Protein AF-0000000078527000 (afdb_homodimer)

Solvent-accessible surface area (backbone atoms only — not comparable to full-atom values): 30379 Å² total; per-residue (Å²): 134,81,80,74,86,71,70,64,67,61,64,61,59,62,69,42,50,61,54,44,58,67,35,41,62,54,44,49,48,38,43,59,72,49,45,45,58,50,50,50,36,59,59,38,18,29,18,55,23,52,80,77,59,82,65,40,83,53,56,62,49,42,55,53,52,44,77,68,28,68,66,48,53,42,11,50,51,41,48,51,54,50,33,53,43,26,50,41,58,19,36,49,48,9,46,52,51,16,53,50,55,68,66,51,48,93,62,33,70,58,50,54,51,59,59,48,45,59,60,15,47,20,57,53,56,44,24,50,52,49,52,46,39,43,24,52,90,79,5,58,56,42,53,59,48,25,73,80,37,72,82,62,79,58,46,34,47,68,29,85,79,38,16,44,54,48,59,45,65,69,50,46,80,66,30,47,67,30,17,52,46,32,31,53,44,58,64,64,52,59,63,65,60,56,50,52,40,45,73,73,62,49,48,71,65,51,41,40,65,70,44,50,49,62,71,25,32,52,37,48,35,50,28,31,46,53,40,31,25,47,58,55,20,49,38,53,47,38,59,63,61,38,61,18,18,46,85,50,58,41,24,38,60,40,53,52,23,53,52,26,44,74,68,37,30,34,7,48,18,23,30,46,49,48,51,38,41,52,52,36,49,52,46,48,51,51,42,40,62,74,42,44,53,86,51,72,90,116,135,80,80,71,86,69,69,65,67,62,63,62,58,62,70,43,49,60,56,44,59,66,36,40,61,53,44,50,48,39,42,58,73,49,45,44,59,51,50,49,36,58,62,37,18,28,17,55,23,52,79,76,59,81,67,39,81,54,56,62,48,42,56,54,52,44,77,67,30,67,65,47,52,40,12,49,51,43,48,51,53,50,34,53,42,26,52,42,59,19,35,48,48,9,46,51,50,16,53,49,54,68,66,50,45,94,61,33,70,56,51,54,50,60,59,48,44,59,60,14,47,20,58,55,56,43,23,49,51,48,52,46,39,43,23,53,90,79,4,58,55,42,53,58,48,25,73,80,38,71,83,62,80,58,46,34,47,68,29,85,79,38,18,44,55,47,58,45,64,69,50,43,80,67,30,48,68,31,17,53,46,31,31,52,44,58,64,65,52,58,64,64,60,55,50,53,41,46,74,73,63,49,47,71,64,51,42,40,63,71,45,52,49,62,70,26,31,51,36,48,36,51,28,31,47,53,40,30,23,48,57,56,20,48,38,53,48,37,58,64,60,36,61,18,17,46,86,51,58,42,23,39,61,41,52,53,22,53,51,26,44,75,68,36,32,35,6,48,17,24,30,45,50,48,50,40,43,52,51,36,50,52,47,49,51,52,41,40,62,74,41,45,54,86,50,71,89,115

Sequence (596 aa):
MKAGKSNSTVLERRNYKWCYLFLLPSLLIFLLFYLSPILTVIATSFTKWDGFNKPVFIGLKNYIDLFHSKTFLISLKNLLAWSVIAATLHVGFGVLMAFVLYAKPKGWKFTRVIFMVPNVISAAAWAMIYKFIFNDDMGILNNLIRRFSPDFHVQWFFQSPYAFWAVTCTWIFYAVIVTLVVLNDLMAVPEEVVEAARVDGASPWQLTRHIMLPLCRNAIGTGVICSITSRIAMYEQIRLTTAGGPGDDTMNIPLILVNSISDMKYGYANANGMVMFVLGLIILAAVNITFRMNDSIYMKAGKSNSTVLERRNYKWCYLFLLPSLLIFLLFYLSPILTVIATSFTKWDGFNKPVFIGLKNYIDLFHSKTFLISLKNLLAWSVIAATLHVGFGVLMAFVLYAKPKGWKFTRVIFMVPNVISAAAWAMIYKFIFNDDMGILNNLIRRFSPDFHVQWFFQSPYAFWAVTCTWIFYAVIVTLVVLNDLMAVPEEVVEAARVDGASPWQLTRHIMLPLCRNAIGTGVICSITSRIAMYEQIRLTTAGGPGDDTMNIPLILVNSISDMKYGYANANGMVMFVLGLIILAAVNITFRMNDSIY

Nearest PDB structures (foldseek):
  8hps-assembly1_A  TM=9.116E-01  e=6.099E-12  Mycolicibacterium smegmatis MC2 155
  7cad-assembly1_A  TM=8.978E-01  e=3.621E-11  Mycolicibacterium smegmatis MC2 155
  8ja7-assembly1_A  TM=9.030E-01  e=7.061E-11  Mycobacterium tuberculosis H37Rv
  3puy-assembly1_F  TM=8.552E-01  e=3.012E-08  Escherichia coli K-12
  2r6g-assembly1_F  TM=8.227E-01  e=1.710E-07  Escherichia coli K-12

Foldseek 3Di:
DPDDPDPVVVVVPVVCVVVVVVCVVVVVCCCVVPVVVLVVLVVLLQFFFLPPDDTHGNGCVLVVVLVPDPLNVLQVVLLVVQLVLLLDQLLVLLLVLLVVLLVVPVCSVVVLVVLQVVVVPDLLNLLVVLQQLQPFPRHPVNVVVCVVVVPDGDNQCADPPNNSVSLSVSPSNNQNQLNVLLNVQQVVDDPVVVVVCVVVVDDPVRCVPPPSCLSSLLSSLVSSLVRSLCSLQDDSNCCNGNLCDDVNSPPHLNSVLVVCSVVSRNSSSSNSVVVSVVVSVVSNVVSCVVSVNVDDSD/DDDPPDPVVVVVPVVCVVVVVVCVVVVVCCCVVPVVVLVVLVVLLQFFFLPPDDTHGNGCVLVVVLVPDPLNVLQVVLLVVQLVLLLDQLLVLLLVLLVVLLVVPVCSVVVLVVLQVVVVPDLLNLLVVLQQLQPFPRHPVNVVVCVVVVPDGDNQCADPPNNSVSLCVSPSNNQNQLNVLLNVQQVVDDPVVVVVCVVVVQDPVRCVPPPSCLSSLLSSLVSSLVRSLCSLQDDSNCCNGNLCDDVNSPPHLNSVLVVCSVVSRNSSSSNSVVVSVVVSVVSNVVSCVVSVNVDDSD

Structure (mmCIF, N/CA/C/O backbone):
data_AF-0000000078527000-model_v1
#
loop_
_entity.id
_entity.type
_entity.pdbx_description
1 polymer 'ABC transporter permease'
#
loop_
_atom_site.group_PDB
_atom_site.id
_atom_site.type_symbol
_atom_site.label_atom_id
_atom_site.label_alt_id
_atom_site.label_comp_id
_atom_site.label_asym_id
_atom_site.label_entity_id
_atom_site.label_seq_id
_atom_site.pdbx_PDB_ins_code
_atom_site.Cartn_x
_atom_site.Cartn_y
_atom_site.Cartn_z
_atom_site.occupancy
_atom_site.B_iso_or_equiv
_atom_site.auth_seq_id
_atom_site.auth_comp_id
_atom_site.auth_asym_id
_atom_site.auth_atom_id
_atom_site.pdbx_PDB_model_num
ATOM 1 N N . MET A 1 1 ? 22.766 54.406 3.869 1 31.42 1 MET A N 1
ATOM 2 C CA . MET A 1 1 ? 23.578 53.406 4.555 1 31.42 1 MET A CA 1
ATOM 3 C C . MET A 1 1 ? 23.062 52 4.285 1 31.42 1 MET A C 1
ATOM 5 O O . MET A 1 1 ? 21.906 51.719 4.578 1 31.42 1 MET A O 1
ATOM 9 N N . LYS A 1 2 ? 23.656 51.281 3.338 1 34.44 2 LYS A N 1
ATOM 10 C CA . LYS A 1 2 ? 23.297 50.094 2.584 1 34.44 2 LYS A CA 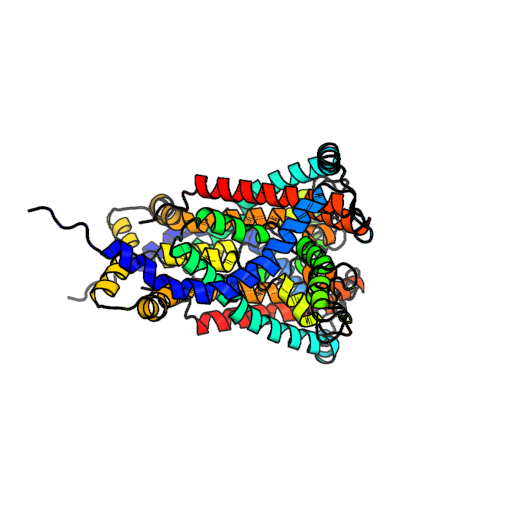1
ATOM 11 C C . LYS A 1 2 ? 23.266 48.844 3.484 1 34.44 2 LYS A C 1
ATOM 13 O O . LYS A 1 2 ? 24.266 48.531 4.141 1 34.44 2 LYS A O 1
ATOM 18 N N . ALA A 1 3 ? 22.141 48.469 4.012 1 40.31 3 ALA A N 1
ATOM 19 C CA . ALA A 1 3 ? 21.875 47.375 4.965 1 40.31 3 ALA A CA 1
ATOM 20 C C . ALA A 1 3 ? 22.562 46.094 4.523 1 40.31 3 ALA A C 1
ATOM 22 O O . ALA A 1 3 ? 22.406 45.656 3.373 1 40.31 3 ALA A O 1
ATOM 23 N N . GLY A 1 4 ? 23.75 45.75 5.074 1 35.34 4 GLY A N 1
ATOM 24 C CA . GLY A 1 4 ? 24.672 44.656 4.785 1 35.34 4 GLY A CA 1
ATOM 25 C C . GLY A 1 4 ? 23.984 43.344 4.555 1 35.34 4 GLY A C 1
ATOM 26 O O . GLY A 1 4 ? 22.984 43.031 5.199 1 35.34 4 GLY A O 1
ATOM 27 N N . LYS A 1 5 ? 24.141 42.75 3.398 1 41.56 5 LYS A N 1
ATOM 28 C CA . LYS A 1 5 ? 23.797 41.469 2.807 1 41.56 5 LYS A CA 1
ATOM 29 C C . LYS A 1 5 ? 24.141 40.312 3.752 1 41.56 5 LYS A C 1
ATOM 31 O O . LYS A 1 5 ? 25.312 40.094 4.039 1 41.56 5 LYS A O 1
ATOM 36 N N . SER A 1 6 ? 23.328 40.062 4.906 1 37.22 6 SER A N 1
ATOM 37 C CA . SER A 1 6 ? 23.453 39.25 6.113 1 37.22 6 SER A CA 1
ATOM 38 C C . SER A 1 6 ? 23.953 37.844 5.785 1 37.22 6 SER A C 1
ATOM 40 O O . SER A 1 6 ? 23.578 37.25 4.766 1 37.22 6 SER A O 1
ATOM 42 N N . ASN A 1 7 ? 25.203 37.406 6.293 1 37.84 7 ASN A N 1
ATOM 43 C CA . ASN A 1 7 ? 25.984 36.188 6.543 1 37.84 7 ASN A CA 1
ATOM 44 C C . ASN A 1 7 ? 25.094 35 6.871 1 37.84 7 ASN A C 1
ATOM 46 O O . ASN A 1 7 ? 25.594 33.938 7.27 1 37.84 7 ASN A O 1
ATOM 50 N N . SER A 1 8 ? 23.812 35.281 7.008 1 39.97 8 SER A N 1
ATOM 51 C CA . SER A 1 8 ? 22.828 34.281 7.473 1 39.97 8 SER A CA 1
ATOM 52 C C . SER A 1 8 ? 22.688 33.156 6.477 1 39.97 8 SER A C 1
ATOM 54 O O . SER A 1 8 ? 22.312 32.031 6.855 1 39.97 8 SER A O 1
ATOM 56 N N . THR A 1 9 ? 22.953 33.406 5.168 1 41.19 9 THR A N 1
ATOM 57 C CA . THR A 1 9 ? 22.734 32.375 4.148 1 41.19 9 THR A CA 1
ATOM 58 C C . THR A 1 9 ? 23.844 31.328 4.184 1 41.19 9 THR A C 1
ATOM 60 O O . THR A 1 9 ? 23.625 30.172 3.83 1 41.19 9 THR A O 1
ATOM 63 N N . VAL A 1 10 ? 25.188 31.75 4.402 1 39.41 10 VAL A N 1
ATOM 64 C CA . VAL A 1 10 ? 26.375 30.922 4.363 1 39.41 10 VAL A CA 1
ATOM 65 C C . VAL A 1 10 ? 26.391 29.969 5.566 1 39.41 10 VAL A C 1
ATOM 67 O O . VAL A 1 10 ? 26.812 28.828 5.457 1 39.41 10 VAL A O 1
ATOM 70 N N . LEU A 1 11 ? 26.203 30.531 6.785 1 39.53 11 LEU A N 1
ATOM 71 C CA . LEU A 1 11 ? 26.188 29.75 8.016 1 39.53 11 LEU A CA 1
ATOM 72 C C . LEU A 1 11 ? 25.094 28.688 7.969 1 39.53 11 LEU A C 1
ATOM 74 O O . LEU A 1 11 ? 25.125 27.734 8.734 1 39.53 11 LEU A O 1
ATOM 78 N N . GLU A 1 12 ? 24.078 28.875 7.18 1 42.91 12 GLU A N 1
ATOM 79 C CA . GLU A 1 12 ? 22.984 27.922 7.008 1 42.91 12 GLU A CA 1
ATOM 80 C C . GLU A 1 12 ? 23.438 26.688 6.242 1 42.91 12 GLU A C 1
ATOM 82 O O . GLU A 1 12 ? 22.938 25.594 6.469 1 42.91 12 GLU A O 1
ATOM 87 N N . ARG A 1 13 ? 24.422 26.812 5.414 1 42.41 13 ARG A N 1
ATOM 88 C CA . ARG A 1 13 ? 24.953 25.75 4.559 1 42.41 13 ARG A CA 1
ATOM 89 C C . ARG A 1 13 ? 25.922 24.859 5.332 1 42.41 13 ARG A C 1
ATOM 91 O O . ARG A 1 13 ? 26.109 23.688 4.988 1 42.41 13 ARG A O 1
ATOM 98 N N . ARG A 1 14 ? 26.844 25.375 6.078 1 42.12 14 ARG A N 1
ATOM 99 C CA . ARG A 1 14 ? 27.953 24.688 6.734 1 42.12 14 ARG A CA 1
ATOM 100 C C . ARG A 1 14 ? 27.438 23.609 7.672 1 42.12 14 ARG A C 1
ATOM 102 O O . ARG A 1 14 ? 28.078 22.562 7.828 1 42.12 14 ARG A O 1
ATOM 109 N N . ASN A 1 15 ? 26.531 23.922 8.438 1 44.47 15 ASN A N 1
ATOM 110 C CA . ASN A 1 15 ? 26.109 23.062 9.547 1 44.47 15 ASN A CA 1
ATOM 111 C C . ASN A 1 15 ? 25.344 21.844 9.055 1 44.47 15 ASN A C 1
ATOM 113 O O . ASN A 1 15 ? 24.906 21.016 9.859 1 44.47 15 ASN A O 1
ATOM 117 N N . TYR A 1 16 ? 25.094 21.797 7.848 1 46.75 16 TYR A N 1
ATOM 118 C CA . TYR A 1 16 ? 24.375 20.625 7.355 1 46.75 16 TYR A CA 1
ATOM 119 C C . TYR A 1 16 ? 25.344 19.531 6.957 1 46.75 16 TYR A C 1
ATOM 121 O O . TYR A 1 16 ? 24.953 18.531 6.336 1 46.75 16 TYR A O 1
ATOM 129 N N . LYS A 1 17 ? 26.641 19.781 7.086 1 49.06 17 LYS A N 1
ATOM 130 C CA . LYS A 1 17 ? 27.562 18.703 6.781 1 49.06 17 LYS A CA 1
ATOM 131 C C . LYS A 1 17 ? 27.203 17.438 7.562 1 49.06 17 LYS A C 1
ATOM 133 O O . LYS A 1 17 ? 27.359 16.328 7.055 1 49.06 17 LYS A O 1
ATOM 138 N N . TRP A 1 18 ? 26.969 17.672 8.805 1 45.66 18 TRP A N 1
ATOM 139 C CA . TRP A 1 18 ? 26.578 16.516 9.602 1 45.66 18 TRP A CA 1
ATOM 140 C C . TRP A 1 18 ? 25.344 15.844 9.016 1 45.66 18 TRP A C 1
ATOM 142 O O . TRP A 1 18 ? 25.203 14.617 9.094 1 45.66 18 TRP A O 1
ATOM 152 N N . CYS A 1 19 ? 24.484 16.688 8.508 1 49.88 19 CYS A N 1
ATOM 153 C CA . CYS A 1 19 ? 23.344 16.078 7.84 1 49.88 19 CYS A CA 1
ATOM 154 C C . CYS A 1 19 ? 23.781 15.188 6.688 1 49.88 19 CYS A C 1
ATOM 156 O O . CYS A 1 19 ? 23.203 14.125 6.461 1 49.88 19 CYS A O 1
ATOM 158 N N . TYR A 1 20 ? 24.953 15.625 6.145 1 51.72 20 TYR A N 1
ATOM 159 C CA . TYR A 1 20 ? 25.469 14.828 5.035 1 51.72 20 TYR A CA 1
ATOM 160 C C . TYR A 1 20 ? 26.047 13.508 5.535 1 51.72 20 TYR A C 1
ATOM 162 O O . TYR A 1 20 ? 25.922 12.484 4.867 1 51.72 20 TYR A O 1
ATOM 170 N N . LEU A 1 21 ? 26.766 13.602 6.625 1 51.91 21 LEU A N 1
ATOM 171 C CA . LEU A 1 21 ? 27.328 12.352 7.133 1 51.91 21 LEU A CA 1
ATOM 172 C C . LEU A 1 21 ? 26.234 11.367 7.512 1 51.91 21 LEU A C 1
ATOM 174 O O . LEU A 1 21 ? 26.359 10.164 7.281 1 51.91 21 LEU A O 1
ATOM 178 N N . PHE A 1 22 ? 25.266 11.875 8.195 1 51.97 22 PHE A N 1
ATOM 179 C CA . PHE A 1 22 ? 24.141 11 8.523 1 51.97 22 PHE A CA 1
ATOM 180 C C . PHE A 1 22 ? 23.406 10.562 7.266 1 51.97 22 PHE A C 1
ATOM 182 O O . PHE A 1 22 ? 22.812 9.477 7.234 1 51.97 22 PHE A O 1
ATOM 189 N N . LEU A 1 23 ? 23.641 11.359 6.324 1 57.16 23 LEU A N 1
ATOM 190 C CA . LEU A 1 23 ? 22.953 11.078 5.07 1 57.16 23 LEU A CA 1
ATOM 191 C C . LEU A 1 23 ? 23.734 10.078 4.227 1 57.16 23 LEU A C 1
ATOM 193 O O . LEU A 1 23 ? 23.156 9.414 3.359 1 57.16 23 LEU A O 1
ATOM 197 N N . LEU A 1 24 ? 25.031 10 4.527 1 58.75 24 LEU A N 1
ATOM 198 C CA . LEU A 1 24 ? 25.844 9.172 3.652 1 58.75 24 LEU A CA 1
ATOM 199 C C . LEU A 1 24 ? 25.406 7.711 3.711 1 58.75 24 LEU A C 1
ATOM 201 O O . LEU A 1 24 ? 25.219 7.074 2.672 1 58.75 24 LEU A O 1
ATOM 205 N N . PRO A 1 25 ? 25.344 7.168 4.902 1 57.09 25 PRO A N 1
ATOM 206 C CA . PRO A 1 25 ? 24.891 5.777 4.902 1 57.09 25 PRO A CA 1
ATOM 207 C C . PRO A 1 25 ? 23.531 5.602 4.238 1 57.09 25 PRO A C 1
ATOM 209 O O . PRO A 1 25 ? 23.312 4.621 3.52 1 57.09 25 PRO A O 1
ATOM 212 N N . SER A 1 26 ? 22.781 6.59 4.562 1 58.91 26 SER A N 1
ATOM 213 C CA . SER A 1 26 ? 21.453 6.516 3.967 1 58.91 26 SER A CA 1
ATOM 214 C C . SER A 1 26 ? 21.516 6.668 2.451 1 58.91 26 SER A C 1
ATOM 216 O O . SER A 1 26 ? 20.781 5.988 1.722 1 58.91 26 SER A O 1
ATOM 218 N N . LEU A 1 27 ? 22.469 7.469 2.062 1 63.09 27 LEU A N 1
ATOM 219 C CA . LEU A 1 27 ? 22.625 7.68 0.626 1 63.09 27 LEU A CA 1
ATOM 220 C C . LEU A 1 27 ? 23.203 6.434 -0.047 1 63.09 27 LEU A C 1
ATOM 222 O O . LEU A 1 27 ? 22.797 6.086 -1.158 1 63.09 27 LEU A O 1
ATOM 226 N N . LEU A 1 28 ? 24.125 5.828 0.61 1 63.25 28 LEU A N 1
ATOM 227 C CA . LEU A 1 28 ? 24.703 4.617 0.048 1 63.25 28 LEU A CA 1
ATOM 228 C C . LEU A 1 28 ? 23.656 3.51 -0.057 1 63.25 28 LEU A C 1
ATOM 230 O O . LEU A 1 28 ? 23.594 2.801 -1.065 1 63.25 28 LEU A O 1
ATOM 234 N N . ILE A 1 29 ? 22.969 3.441 0.968 1 62.41 29 ILE A N 1
ATOM 235 C CA . ILE A 1 29 ? 21.922 2.426 0.983 1 62.41 29 ILE A CA 1
ATOM 236 C C . ILE A 1 29 ? 20.891 2.73 -0.104 1 62.41 29 ILE A C 1
ATOM 238 O O . ILE A 1 29 ? 20.469 1.833 -0.839 1 62.41 29 ILE A O 1
ATOM 242 N N . PHE A 1 30 ? 20.703 3.992 -0.161 1 62.31 30 PHE A N 1
ATOM 243 C CA . PHE A 1 30 ? 19.781 4.434 -1.205 1 62.31 30 PHE A CA 1
ATOM 244 C C . PHE A 1 30 ? 20.344 4.117 -2.588 1 62.31 30 PHE A C 1
ATOM 246 O O . PHE A 1 30 ? 19.625 3.607 -3.451 1 62.31 30 PHE A O 1
ATOM 253 N N . LEU A 1 31 ? 21.562 4.375 -2.764 1 66.38 31 LEU A N 1
ATOM 254 C CA . LEU A 1 31 ? 22.188 4.172 -4.066 1 66.38 31 LEU A CA 1
ATOM 255 C C . LEU A 1 31 ? 22.234 2.688 -4.418 1 66.38 31 LEU A C 1
ATOM 257 O O . LEU A 1 31 ? 21.906 2.297 -5.539 1 66.38 31 LEU A O 1
ATOM 261 N N . LEU A 1 32 ? 22.625 1.919 -3.445 1 65.69 32 LEU A N 1
ATOM 262 C CA . LEU A 1 32 ? 22.859 0.504 -3.721 1 65.69 32 LEU A CA 1
ATOM 263 C C . LEU A 1 32 ? 21.531 -0.245 -3.84 1 65.69 32 LEU A C 1
ATOM 265 O O . LEU A 1 32 ? 21.375 -1.087 -4.727 1 65.69 32 LEU A O 1
ATOM 269 N N . PHE A 1 33 ? 20.656 0.124 -2.914 1 65.19 33 PHE A N 1
ATOM 270 C CA . PHE A 1 33 ? 19.5 -0.752 -2.84 1 65.19 33 PHE A CA 1
ATOM 271 C C . PHE A 1 33 ? 18.297 -0.115 -3.525 1 65.19 33 PHE A C 1
ATOM 273 O O . PHE A 1 33 ? 17.297 -0.786 -3.783 1 65.19 33 PHE A O 1
ATOM 280 N N . TYR A 1 34 ? 18.484 1.088 -3.854 1 67.19 34 TYR A N 1
ATOM 281 C CA . TYR A 1 34 ? 17.406 1.785 -4.543 1 67.19 34 TYR A CA 1
ATOM 282 C C . TYR A 1 34 ? 17.781 2.102 -5.984 1 67.19 34 TYR A C 1
ATOM 284 O O . TYR A 1 34 ? 17.109 1.673 -6.922 1 67.19 34 TYR A O 1
ATOM 292 N N . LEU A 1 35 ? 19 2.709 -6.199 1 70.19 35 LEU A N 1
ATOM 293 C CA . LEU A 1 35 ? 19.391 3.23 -7.508 1 70.19 35 LEU A CA 1
ATOM 294 C C . LEU A 1 35 ? 19.906 2.113 -8.406 1 70.19 35 LEU A C 1
ATOM 296 O O . LEU A 1 35 ? 19.594 2.09 -9.609 1 70.19 35 LEU A O 1
ATOM 300 N N . SER A 1 36 ? 20.594 1.208 -7.871 1 73.38 36 SER A N 1
ATOM 301 C CA . SER A 1 36 ? 21.188 0.15 -8.68 1 73.38 36 SER A CA 1
ATOM 302 C C . SER A 1 36 ? 20.109 -0.691 -9.359 1 73.38 36 SER A C 1
ATOM 304 O O . SER A 1 36 ? 20.172 -0.914 -10.57 1 73.38 36 SER A O 1
ATOM 306 N N . PRO A 1 37 ? 19.109 -1.124 -8.609 1 73.06 37 PRO A N 1
ATOM 307 C CA . PRO A 1 37 ? 18.062 -1.894 -9.289 1 73.06 37 PRO A CA 1
ATOM 308 C C . PRO A 1 37 ? 17.359 -1.091 -10.375 1 73.06 37 PRO A C 1
ATOM 310 O O . PRO A 1 37 ? 17 -1.641 -11.422 1 73.06 37 PRO A O 1
ATOM 313 N N . ILE A 1 38 ? 17.203 0.118 -10.133 1 75.5 38 ILE A N 1
ATOM 314 C CA . ILE A 1 38 ? 16.531 0.969 -11.109 1 75.5 38 ILE A CA 1
ATOM 315 C C . ILE A 1 38 ? 17.359 1.071 -12.375 1 75.5 38 ILE A C 1
ATOM 317 O O . ILE A 1 38 ? 16.844 0.948 -13.484 1 75.5 38 ILE A O 1
ATOM 321 N N . LEU A 1 39 ? 18.656 1.225 -12.234 1 79 39 LEU A N 1
ATOM 322 C CA . LEU A 1 39 ? 19.547 1.335 -13.383 1 79 39 LEU A CA 1
ATOM 323 C C . LEU A 1 39 ? 19.578 0.03 -14.172 1 79 39 LEU A C 1
ATOM 325 O O . LEU A 1 39 ? 19.672 0.044 -15.398 1 79 39 LEU A O 1
ATOM 329 N N . THR A 1 40 ? 19.547 -1.004 -13.492 1 76.88 40 THR A N 1
ATOM 330 C CA . THR A 1 40 ? 19.531 -2.305 -14.156 1 76.88 40 THR A CA 1
ATOM 331 C C . THR A 1 40 ? 18.266 -2.477 -14.977 1 76.88 40 THR A C 1
ATOM 333 O O . THR A 1 40 ? 18.297 -2.986 -16.094 1 76.88 40 THR A O 1
ATOM 336 N N . VAL A 1 41 ? 17.125 -2.078 -14.391 1 80.75 41 VAL A N 1
ATOM 337 C CA . VAL A 1 41 ? 15.852 -2.162 -15.086 1 80.75 41 VAL A CA 1
ATOM 338 C C . VAL A 1 41 ? 15.891 -1.287 -16.344 1 80.75 41 VAL A C 1
ATOM 340 O O . VAL A 1 41 ? 15.43 -1.698 -17.406 1 80.75 41 VAL A O 1
ATOM 343 N N . ILE A 1 42 ? 16.5 -0.162 -16.219 1 85.38 42 ILE A N 1
ATOM 344 C CA . ILE A 1 42 ? 16.594 0.753 -17.344 1 85.38 42 ILE A CA 1
ATOM 345 C C . ILE A 1 42 ? 17.469 0.141 -18.438 1 85.38 42 ILE A C 1
ATOM 347 O O . ILE A 1 42 ? 17.078 0.076 -19.594 1 85.38 42 ILE A O 1
ATOM 351 N N . ALA A 1 43 ? 18.594 -0.357 -18.078 1 87.19 43 ALA A N 1
ATOM 352 C CA . ALA A 1 43 ? 19.562 -0.885 -19.047 1 87.19 43 ALA A CA 1
ATOM 353 C C . ALA A 1 43 ? 19.031 -2.139 -19.719 1 87.19 43 ALA A C 1
ATOM 355 O O . ALA A 1 43 ? 19.156 -2.295 -20.938 1 87.19 43 ALA A O 1
ATOM 356 N N . THR A 1 44 ? 18.375 -2.965 -19 1 89.12 44 THR A N 1
ATOM 357 C CA . THR A 1 44 ? 17.969 -4.254 -19.547 1 89.12 44 THR A CA 1
ATOM 358 C C . THR A 1 44 ? 16.625 -4.137 -20.266 1 89.12 44 THR A C 1
ATOM 360 O O . THR A 1 44 ? 16.234 -5.039 -21.016 1 89.12 44 THR A O 1
ATOM 363 N N . SER A 1 45 ? 15.945 -3.025 -20.062 1 93.19 45 SER A N 1
ATOM 364 C CA . SER A 1 45 ? 14.703 -2.811 -20.797 1 93.19 45 SER A CA 1
ATOM 365 C C . SER A 1 45 ? 14.969 -2.662 -22.297 1 93.19 45 SER A C 1
ATOM 367 O O . SER A 1 45 ? 14.055 -2.811 -23.109 1 93.19 45 SER A O 1
ATOM 369 N N . PHE A 1 46 ? 16.25 -2.443 -22.672 1 96.38 46 PHE A N 1
ATOM 370 C CA . PHE A 1 46 ? 16.625 -2.293 -24.062 1 96.38 46 PHE A CA 1
ATOM 371 C C . PHE A 1 46 ? 17.266 -3.572 -24.594 1 96.38 46 PHE A C 1
ATOM 373 O O . PHE A 1 46 ? 17.891 -3.568 -25.656 1 96.38 46 PHE A O 1
ATOM 380 N N . THR A 1 47 ? 17.141 -4.637 -23.875 1 95.19 47 THR A N 1
ATOM 381 C CA . THR A 1 47 ? 17.812 -5.875 -24.25 1 95.19 47 THR A CA 1
ATOM 382 C C . THR A 1 47 ? 16.828 -7.035 -24.328 1 95.19 47 THR A C 1
ATOM 384 O O . THR A 1 47 ? 15.711 -6.938 -23.797 1 95.19 47 THR A O 1
ATOM 387 N N . LYS A 1 48 ? 17.234 -7.977 -25.141 1 95.5 48 LYS A N 1
ATOM 388 C CA . LYS A 1 48 ? 16.656 -9.312 -25.016 1 95.5 48 LYS A CA 1
ATOM 389 C C . LYS A 1 48 ? 17.375 -10.117 -23.922 1 95.5 48 LYS A C 1
ATOM 391 O O . LYS A 1 48 ? 18.562 -10.414 -24.047 1 95.5 48 LYS A O 1
ATOM 396 N N . TRP A 1 49 ? 16.641 -10.344 -22.859 1 90.44 49 TRP A N 1
ATOM 397 C CA . TRP A 1 49 ? 17.25 -10.992 -21.703 1 90.44 49 TRP A CA 1
ATOM 398 C C . TRP A 1 49 ? 16.297 -11.992 -21.062 1 90.44 49 TRP A C 1
ATOM 400 O O . TRP A 1 49 ? 15.117 -11.695 -20.875 1 90.44 49 TRP A O 1
ATOM 410 N N . ASP A 1 50 ? 16.812 -13.148 -20.828 1 86.88 50 ASP A N 1
ATOM 411 C CA . ASP A 1 50 ? 15.992 -14.203 -20.25 1 86.88 50 ASP A CA 1
ATOM 412 C C . ASP A 1 50 ? 16.266 -14.352 -18.75 1 86.88 50 ASP A C 1
ATOM 414 O O . ASP A 1 50 ? 15.641 -15.18 -18.078 1 86.88 50 ASP A O 1
ATOM 418 N N . GLY A 1 51 ? 17.125 -13.531 -18.141 1 76.06 51 GLY A N 1
ATOM 419 C CA . GLY A 1 51 ? 17.422 -13.594 -16.719 1 76.06 51 GLY A CA 1
ATOM 420 C C . GLY A 1 51 ? 18.609 -14.461 -16.391 1 76.06 51 GLY A C 1
ATOM 421 O O . GLY A 1 51 ? 19.156 -14.391 -15.289 1 76.06 51 GLY A O 1
ATOM 422 N N . PHE A 1 52 ? 19.078 -15.242 -17.344 1 75.81 52 PHE A N 1
ATOM 423 C CA . PHE A 1 52 ? 20.141 -16.203 -17.094 1 75.81 52 PHE A CA 1
ATOM 424 C C . PHE A 1 52 ? 21.359 -15.898 -17.969 1 75.81 52 PHE A C 1
ATOM 426 O O . PHE A 1 52 ? 22.484 -15.867 -17.484 1 75.81 52 PHE A O 1
ATOM 433 N N . ASN A 1 53 ? 21.078 -15.688 -19.156 1 81 53 ASN A N 1
ATOM 434 C CA . ASN A 1 53 ? 22.141 -15.43 -20.125 1 81 53 ASN A CA 1
ATOM 435 C C . ASN A 1 53 ? 22.453 -13.938 -20.234 1 81 53 ASN A C 1
ATOM 437 O O . ASN A 1 53 ? 21.766 -13.109 -19.641 1 81 53 ASN A O 1
ATOM 441 N N . LYS A 1 54 ? 23.562 -13.641 -20.859 1 84.88 54 LYS A N 1
ATOM 442 C CA . LYS A 1 54 ? 23.938 -12.25 -21.078 1 84.88 54 LYS A CA 1
ATOM 443 C C . LYS A 1 54 ? 22.891 -11.523 -21.922 1 84.88 54 LYS A C 1
ATOM 445 O O . LYS A 1 54 ? 22.422 -12.047 -22.922 1 84.88 54 LYS A O 1
ATOM 450 N N . PRO A 1 55 ? 22.547 -10.383 -21.469 1 90.81 55 PRO A N 1
ATOM 451 C CA . PRO A 1 55 ? 21.562 -9.602 -22.234 1 90.81 55 PRO A CA 1
ATOM 452 C C . PRO A 1 55 ? 22.109 -9.148 -23.594 1 90.81 55 PRO A C 1
ATOM 454 O O . PRO A 1 55 ? 23.297 -8.828 -23.703 1 90.81 55 PRO A O 1
ATOM 457 N N . VAL A 1 56 ? 21.234 -9.188 -24.641 1 95.75 56 VAL A N 1
ATOM 458 C CA . VAL A 1 56 ? 21.578 -8.727 -25.984 1 95.75 56 VAL A CA 1
ATOM 459 C C . VAL A 1 56 ? 20.844 -7.422 -26.281 1 95.75 56 VAL A C 1
ATOM 461 O O . VAL A 1 56 ? 19.625 -7.355 -26.172 1 95.75 56 VAL A O 1
ATOM 464 N N . PHE A 1 57 ? 21.609 -6.449 -26.688 1 96.31 57 PHE A N 1
ATOM 465 C CA . PHE A 1 57 ? 21.016 -5.148 -26.969 1 96.31 57 PHE A CA 1
ATOM 466 C C . PHE A 1 57 ? 20.141 -5.219 -28.219 1 96.31 57 PHE A C 1
ATOM 468 O O . PHE A 1 57 ? 20.609 -5.648 -29.281 1 96.31 57 PHE A O 1
ATOM 475 N N . ILE A 1 58 ? 18.859 -4.82 -28.094 1 97.44 58 ILE A N 1
ATOM 476 C CA . ILE A 1 58 ? 17.938 -4.871 -29.219 1 97.44 58 ILE A CA 1
ATOM 477 C C . ILE A 1 58 ? 17.312 -3.5 -29.422 1 97.44 58 ILE A C 1
ATOM 479 O O . ILE A 1 58 ? 16.25 -3.387 -30.062 1 97.44 58 ILE A O 1
ATOM 483 N N . GLY A 1 59 ? 17.859 -2.51 -28.781 1 96.06 59 GLY A N 1
ATOM 484 C CA . GLY A 1 59 ? 17.344 -1.159 -28.953 1 96.06 59 GLY A CA 1
ATOM 485 C C . GLY A 1 59 ? 15.969 -0.971 -28.359 1 96.06 59 GLY A C 1
ATOM 486 O O . GLY A 1 59 ? 15.734 -1.317 -27.203 1 96.06 59 GLY A O 1
ATOM 487 N N . LEU A 1 60 ? 15.039 -0.448 -29.297 1 96.94 60 LEU A N 1
ATOM 488 C CA . LEU A 1 60 ? 13.727 -0.077 -28.797 1 96.94 60 LEU A CA 1
ATOM 489 C C . LEU A 1 60 ? 12.695 -1.155 -29.109 1 96.94 60 LEU A C 1
ATOM 491 O O . LEU A 1 60 ? 11.492 -0.923 -29 1 96.94 60 LEU A O 1
ATOM 495 N N . LYS A 1 61 ? 13.086 -2.311 -29.375 1 97.44 61 LYS A N 1
ATOM 496 C CA . LYS A 1 61 ? 12.188 -3.369 -29.828 1 97.44 61 LYS A CA 1
ATOM 497 C C . LYS A 1 61 ? 11.172 -3.732 -28.75 1 97.44 61 LYS A C 1
ATOM 499 O O . LYS A 1 61 ? 9.992 -3.938 -29.031 1 97.44 61 LYS A O 1
ATOM 504 N N . ASN A 1 62 ? 11.656 -3.861 -27.484 1 97.44 62 ASN A N 1
ATOM 505 C CA . ASN A 1 62 ? 10.742 -4.164 -26.406 1 97.44 62 ASN A CA 1
ATOM 506 C C . ASN A 1 62 ? 9.617 -3.133 -26.312 1 97.44 62 ASN A C 1
ATOM 508 O O . ASN A 1 62 ? 8.461 -3.484 -26.078 1 97.44 62 ASN A O 1
ATOM 512 N N . TYR A 1 63 ? 9.992 -1.921 -26.531 1 97 63 TYR A N 1
ATOM 513 C CA . TYR A 1 63 ? 9.016 -0.84 -26.438 1 97 63 TYR A CA 1
ATOM 514 C C . TYR A 1 63 ? 8.07 -0.854 -27.625 1 97 63 TYR A C 1
ATOM 516 O O . TYR A 1 63 ? 6.867 -0.634 -27.484 1 97 63 TYR A O 1
ATOM 524 N N . ILE A 1 64 ? 8.602 -1.088 -28.766 1 97.38 64 ILE A N 1
ATOM 525 C CA . ILE A 1 64 ? 7.77 -1.193 -29.953 1 97.38 64 ILE A CA 1
ATOM 526 C C . ILE A 1 64 ? 6.785 -2.35 -29.797 1 97.38 64 ILE A C 1
ATOM 528 O O . ILE A 1 64 ? 5.598 -2.205 -30.094 1 97.38 64 ILE A O 1
ATOM 532 N N . ASP A 1 65 ? 7.23 -3.445 -29.297 1 97.06 65 ASP A N 1
ATOM 533 C CA . ASP A 1 65 ? 6.379 -4.613 -29.078 1 97.06 65 ASP A CA 1
ATOM 534 C C . ASP A 1 65 ? 5.293 -4.32 -28.047 1 97.06 65 ASP A C 1
ATOM 536 O O . ASP A 1 65 ? 4.152 -4.762 -28.203 1 97.06 65 ASP A O 1
ATOM 540 N N . LEU A 1 66 ? 5.664 -3.633 -27.047 1 96.5 66 LEU A N 1
ATOM 541 C CA . LEU A 1 66 ? 4.707 -3.27 -26 1 96.5 66 LEU A CA 1
ATOM 542 C C . LEU A 1 66 ? 3.564 -2.443 -26.594 1 96.5 66 LEU A C 1
ATOM 544 O O . LEU A 1 66 ? 2.393 -2.764 -26.375 1 96.5 66 LEU A O 1
ATOM 548 N N . PHE A 1 67 ? 3.889 -1.392 -27.375 1 96.88 67 PHE A N 1
ATOM 549 C CA . PHE A 1 67 ? 2.881 -0.442 -27.828 1 96.88 67 PHE A CA 1
ATOM 550 C C . PHE A 1 67 ? 2.137 -0.986 -29.047 1 96.88 67 PHE A C 1
ATOM 552 O O . PHE A 1 67 ? 1.1 -0.448 -29.438 1 96.88 67 PHE A O 1
ATOM 559 N N . HIS A 1 68 ? 2.564 -2.098 -29.578 1 96.75 68 HIS A N 1
ATOM 560 C CA . HIS A 1 68 ? 1.839 -2.781 -30.641 1 96.75 68 HIS A CA 1
ATOM 561 C C . HIS A 1 68 ? 0.961 -3.896 -30.078 1 96.75 68 HIS A C 1
ATOM 563 O O . HIS A 1 68 ? 0.157 -4.48 -30.812 1 96.75 68 HIS A O 1
ATOM 569 N N . SER A 1 69 ? 1.088 -4.16 -28.812 1 97.19 69 SER A N 1
ATOM 570 C CA . SER A 1 69 ? 0.285 -5.188 -28.172 1 97.19 69 SER A CA 1
ATOM 571 C C . SER A 1 69 ? -1.087 -4.652 -27.766 1 97.19 69 SER A C 1
ATOM 573 O O . SER A 1 69 ? -1.187 -3.686 -27.016 1 97.19 69 SER A O 1
ATOM 575 N N . LYS A 1 70 ? -2.104 -5.309 -28.297 1 97.38 70 LYS A N 1
ATOM 576 C CA . LYS A 1 70 ? -3.467 -4.934 -27.938 1 97.38 70 LYS A CA 1
ATOM 577 C C . LYS A 1 70 ? -3.695 -5.074 -26.438 1 97.38 70 LYS A C 1
ATOM 579 O O . LYS A 1 70 ? -4.367 -4.246 -25.828 1 97.38 70 LYS A O 1
ATOM 584 N N . THR A 1 71 ? -3.111 -6.086 -25.891 1 97.56 71 THR A N 1
ATOM 585 C CA . THR A 1 71 ? -3.229 -6.344 -24.469 1 97.56 71 THR A CA 1
ATOM 586 C C . THR A 1 71 ? -2.629 -5.195 -23.656 1 97.56 71 THR A C 1
ATOM 588 O O . THR A 1 71 ? -3.211 -4.758 -22.656 1 97.56 71 THR A O 1
ATOM 591 N N . PHE A 1 72 ? -1.507 -4.699 -24.125 1 97.81 72 PHE A N 1
ATOM 592 C CA . PHE A 1 72 ? -0.845 -3.604 -23.422 1 97.81 72 PHE A CA 1
ATOM 593 C C . PHE A 1 72 ? -1.662 -2.322 -23.531 1 97.81 72 PHE A C 1
ATOM 595 O O . PHE A 1 72 ? -1.838 -1.606 -22.547 1 97.81 72 PHE A O 1
ATOM 602 N N . LEU A 1 73 ? -2.199 -2.072 -24.672 1 97.69 73 LEU A N 1
ATOM 603 C CA . LEU A 1 73 ? -2.979 -0.857 -24.859 1 97.69 73 LEU A CA 1
ATOM 604 C C . LEU A 1 73 ? -4.25 -0.881 -24.031 1 97.69 73 LEU A C 1
ATOM 606 O O . LEU A 1 73 ? -4.668 0.149 -23.5 1 97.69 73 LEU A O 1
ATOM 610 N N . ILE A 1 74 ? -4.84 -2.047 -23.938 1 97.56 74 ILE A N 1
ATOM 611 C CA . ILE A 1 74 ? -6.023 -2.186 -23.109 1 97.56 74 ILE A CA 1
ATOM 612 C C . ILE A 1 74 ? -5.645 -1.976 -21.641 1 97.56 74 ILE A C 1
ATOM 614 O O . ILE A 1 74 ? -6.395 -1.358 -20.875 1 97.56 74 ILE A O 1
ATOM 618 N N . SER A 1 75 ? -4.469 -2.477 -21.203 1 97.81 75 SER A N 1
ATOM 619 C CA . SER A 1 75 ? -4 -2.281 -19.828 1 97.81 75 SER A CA 1
ATOM 620 C C . SER A 1 75 ? -3.787 -0.804 -19.516 1 97.81 75 SER A C 1
ATOM 622 O O . SER A 1 75 ? -4.039 -0.355 -18.406 1 97.81 75 SER A O 1
ATOM 624 N N . LEU A 1 76 ? -3.355 -0.029 -20.562 1 97.12 76 LEU A N 1
ATOM 625 C CA . LEU A 1 76 ? -3.178 1.408 -20.391 1 97.12 76 LEU A CA 1
ATOM 626 C C . LEU A 1 76 ? -4.523 2.107 -20.234 1 97.12 76 LEU A C 1
ATOM 628 O O . LEU A 1 76 ? -4.66 3.029 -19.422 1 97.12 76 LEU A O 1
ATOM 632 N N . LYS A 1 77 ? -5.438 1.71 -21.016 1 97.56 77 LYS A N 1
ATOM 633 C CA . LYS A 1 77 ? -6.781 2.268 -20.922 1 97.56 77 LYS A CA 1
ATOM 634 C C . LYS A 1 77 ? -7.395 1.982 -19.547 1 97.56 77 LYS A C 1
ATOM 636 O O . LYS A 1 77 ? -8 2.865 -18.938 1 97.56 77 LYS A O 1
ATOM 641 N N . ASN A 1 78 ? -7.281 0.735 -19.125 1 98 78 ASN A N 1
ATOM 642 C CA . ASN A 1 78 ? -7.77 0.37 -17.797 1 98 78 ASN A CA 1
ATOM 643 C C . ASN A 1 78 ? -7.098 1.198 -16.703 1 98 78 ASN A C 1
ATOM 645 O O . ASN A 1 78 ? -7.762 1.66 -15.773 1 98 78 ASN A O 1
ATOM 649 N N . LEU A 1 79 ? -5.785 1.381 -16.828 1 96.81 79 LEU A N 1
ATOM 650 C CA . LEU A 1 79 ? -5.031 2.148 -15.836 1 96.81 79 LEU A CA 1
ATOM 651 C C . LEU A 1 79 ? -5.512 3.596 -15.797 1 96.81 79 LEU A C 1
ATOM 653 O O . LEU A 1 79 ? -5.641 4.18 -14.719 1 96.81 79 LEU A O 1
ATOM 657 N N . LEU A 1 80 ? -5.762 4.148 -16.953 1 96.81 80 LEU A N 1
ATOM 658 C CA . LEU A 1 80 ? -6.262 5.52 -17 1 96.81 80 LEU A CA 1
ATOM 659 C C . LEU A 1 80 ? -7.613 5.629 -16.312 1 96.81 80 LEU A C 1
ATOM 661 O O . LEU A 1 80 ? -7.844 6.555 -15.531 1 96.81 80 LEU A O 1
ATOM 665 N N . ALA A 1 81 ? -8.469 4.723 -16.625 1 97.75 81 ALA A N 1
ATOM 666 C CA . ALA A 1 81 ? -9.789 4.719 -16 1 97.75 81 ALA A CA 1
ATOM 667 C C . ALA A 1 81 ? -9.688 4.566 -14.484 1 97.75 81 ALA A C 1
ATOM 669 O O . ALA A 1 81 ? -10.32 5.312 -13.734 1 97.75 81 ALA A O 1
ATOM 670 N N . TRP A 1 82 ? -8.891 3.625 -14.016 1 97.69 82 TRP A N 1
ATOM 671 C CA . TRP A 1 82 ? -8.711 3.402 -12.578 1 97.69 82 TRP A CA 1
ATOM 672 C C . TRP A 1 82 ? -8.047 4.602 -11.922 1 97.69 82 TRP A C 1
ATOM 674 O O . TRP A 1 82 ? -8.328 4.918 -10.766 1 97.69 82 TRP A O 1
ATOM 684 N N . SER A 1 83 ? -7.121 5.23 -12.672 1 96.38 83 SER A N 1
ATOM 685 C CA . SER A 1 83 ? -6.465 6.418 -12.133 1 96.38 83 SER A CA 1
ATOM 686 C C . SER A 1 83 ? -7.465 7.543 -11.891 1 96.38 83 SER A C 1
ATOM 688 O O . SER A 1 83 ? -7.398 8.227 -10.867 1 96.38 83 SER A O 1
ATOM 690 N N . VAL A 1 84 ? -8.367 7.75 -12.812 1 97 84 VAL A N 1
ATOM 691 C CA . VAL A 1 84 ? -9.383 8.781 -12.656 1 97 84 VAL A CA 1
ATOM 692 C C . VAL A 1 84 ? -10.297 8.438 -11.477 1 97 84 VAL A C 1
ATOM 694 O O . VAL A 1 84 ? -10.617 9.305 -10.664 1 97 84 VAL A O 1
ATOM 697 N N . ILE A 1 85 ? -10.688 7.219 -11.383 1 97.5 85 ILE A N 1
ATOM 698 C CA . ILE A 1 85 ? -11.547 6.773 -10.289 1 97.5 85 ILE A CA 1
ATOM 699 C C . ILE A 1 85 ? -10.82 6.926 -8.961 1 97.5 85 ILE A C 1
ATOM 701 O O . ILE A 1 85 ? -11.406 7.367 -7.969 1 97.5 85 ILE A O 1
ATOM 705 N N . ALA A 1 86 ? -9.531 6.562 -8.938 1 97.06 86 ALA A N 1
ATOM 706 C CA . ALA A 1 86 ? -8.719 6.68 -7.73 1 97.06 86 ALA A CA 1
ATOM 707 C C . ALA A 1 86 ? -8.586 8.133 -7.293 1 97.06 86 ALA A C 1
ATOM 709 O O . ALA A 1 86 ? -8.742 8.453 -6.113 1 97.06 86 ALA A O 1
ATOM 710 N N . ALA A 1 87 ? -8.383 9.031 -8.266 1 96.06 87 ALA A N 1
ATOM 711 C CA . ALA A 1 87 ? -8.133 10.438 -7.973 1 96.06 87 ALA A CA 1
ATOM 712 C C . ALA A 1 87 ? -9.414 11.148 -7.547 1 96.06 87 ALA A C 1
ATOM 714 O O . ALA A 1 87 ? -9.367 12.164 -6.852 1 96.06 87 ALA A O 1
ATOM 715 N N . THR A 1 88 ? -10.555 10.617 -7.91 1 95.94 88 THR A N 1
ATOM 716 C CA . THR A 1 88 ? -11.805 11.328 -7.656 1 95.94 88 THR A CA 1
ATOM 717 C C . THR A 1 88 ? -12.625 10.602 -6.598 1 95.94 88 THR A C 1
ATOM 719 O O . THR A 1 88 ? -12.562 10.938 -5.414 1 95.94 88 THR A O 1
ATOM 722 N N . LEU A 1 89 ? -13.086 9.414 -6.93 1 94.31 89 LEU A N 1
ATOM 723 C CA . LEU A 1 89 ? -14.031 8.719 -6.059 1 94.31 89 LEU A CA 1
ATOM 724 C C . LEU A 1 89 ? -13.32 8.164 -4.824 1 94.31 89 LEU A C 1
ATOM 726 O O . LEU A 1 89 ? -13.812 8.312 -3.703 1 94.31 89 LEU A O 1
ATOM 730 N N . HIS A 1 90 ? -12.188 7.504 -5.012 1 94.38 90 HIS A N 1
ATOM 731 C CA . HIS A 1 90 ? -11.453 6.926 -3.891 1 94.38 90 HIS A CA 1
ATOM 732 C C . HIS A 1 90 ? -10.93 8.016 -2.959 1 94.38 90 HIS A C 1
ATOM 734 O O . HIS A 1 90 ? -11.156 7.961 -1.747 1 94.38 90 HIS A O 1
ATOM 740 N N . VAL A 1 91 ? -10.258 9 -3.57 1 95.69 91 VAL A N 1
ATOM 741 C CA . VAL A 1 91 ? -9.727 10.102 -2.773 1 95.69 91 VAL A CA 1
ATOM 742 C C . VAL A 1 91 ? -10.875 10.914 -2.18 1 95.69 91 VAL A C 1
ATOM 744 O O . VAL A 1 91 ? -10.82 11.312 -1.016 1 95.69 91 VAL A O 1
ATOM 747 N N . GLY A 1 92 ? -11.891 11.172 -2.996 1 94 92 GLY A N 1
ATOM 748 C CA . GLY A 1 92 ? -13.062 11.859 -2.486 1 94 92 GLY A CA 1
ATOM 749 C C . GLY A 1 92 ? -13.688 11.172 -1.282 1 94 92 GLY A C 1
ATOM 750 O O . GLY A 1 92 ? -14.062 11.836 -0.313 1 94 92 GLY A O 1
ATOM 751 N N . PHE A 1 93 ? -13.734 9.898 -1.317 1 90.19 93 PHE A N 1
ATOM 752 C CA . PHE A 1 93 ? -14.273 9.133 -0.201 1 90.19 93 PHE A CA 1
ATOM 753 C C . PHE A 1 93 ? -13.391 9.273 1.031 1 90.19 93 PHE A C 1
ATOM 755 O O . PHE A 1 93 ? -13.891 9.445 2.145 1 90.19 93 PHE A O 1
ATOM 762 N N . GLY A 1 94 ? -12.086 9.156 0.827 1 91.38 94 GLY A N 1
ATOM 763 C CA . GLY A 1 94 ? -11.164 9.344 1.936 1 91.38 94 GLY A CA 1
ATOM 764 C C . GLY A 1 94 ? -11.273 10.711 2.576 1 91.38 94 GLY A C 1
ATOM 765 O O . GLY A 1 94 ? -11.234 10.836 3.801 1 91.38 94 GLY A O 1
ATOM 766 N N . VAL A 1 95 ? -11.414 11.734 1.718 1 93.19 95 VAL A N 1
ATOM 767 C CA . VAL A 1 95 ? -11.555 13.102 2.207 1 93.19 95 VAL A CA 1
ATOM 768 C C . VAL A 1 95 ? -12.859 13.242 2.992 1 93.19 95 VAL A C 1
ATOM 770 O O . VAL A 1 95 ? -12.883 13.844 4.066 1 93.19 95 VAL A O 1
ATOM 773 N N . LEU A 1 96 ? -13.891 12.695 2.445 1 88.88 96 LEU A N 1
ATOM 774 C CA . LEU A 1 96 ? -15.18 12.727 3.131 1 88.88 96 LEU A CA 1
ATOM 775 C C . LEU A 1 96 ? -15.078 12.078 4.508 1 88.88 96 LEU A C 1
ATOM 777 O O . LEU A 1 96 ? -15.586 12.617 5.492 1 88.88 96 LEU A O 1
ATOM 781 N N . MET A 1 97 ? -14.445 10.969 4.574 1 86.38 97 MET A N 1
ATOM 782 C CA . MET A 1 97 ? -14.297 10.266 5.848 1 86.38 97 MET A CA 1
ATOM 783 C C . MET A 1 97 ? -13.453 11.078 6.82 1 86.38 97 MET A C 1
ATOM 785 O O . MET A 1 97 ? -13.695 11.055 8.031 1 86.38 97 MET A O 1
ATOM 789 N N . ALA A 1 98 ? -12.438 11.742 6.301 1 89.69 98 ALA A N 1
ATOM 790 C CA . ALA A 1 98 ? -11.617 12.609 7.152 1 89.69 98 ALA A CA 1
ATOM 791 C C . ALA A 1 98 ? -12.461 13.703 7.793 1 89.69 98 ALA A C 1
ATOM 793 O O . ALA A 1 98 ? -12.328 13.977 8.992 1 89.69 98 ALA A O 1
ATOM 794 N N . PHE A 1 99 ? -13.297 14.297 7.055 1 87.56 99 PHE A N 1
ATOM 795 C CA . PHE A 1 99 ? -14.141 15.375 7.574 1 87.56 99 PHE A CA 1
ATOM 796 C C . PHE A 1 99 ? -15.133 14.828 8.594 1 87.56 99 PHE A C 1
ATOM 798 O O . PHE A 1 99 ? -15.445 15.5 9.578 1 87.56 99 PHE A O 1
ATOM 805 N N . VAL A 1 100 ? -15.625 13.648 8.344 1 84.31 100 VAL A N 1
ATOM 806 C CA . VAL A 1 100 ? -16.547 13.023 9.289 1 84.31 100 VAL A CA 1
ATOM 807 C C . VAL A 1 100 ? -15.836 12.766 10.609 1 84.31 100 VAL A C 1
ATOM 809 O O . VAL A 1 100 ? -16.375 13.062 11.68 1 84.31 100 VAL A O 1
ATOM 812 N N . LEU A 1 101 ? -14.711 12.273 10.531 1 83.31 101 LEU A N 1
ATOM 813 C CA . LEU A 1 101 ? -13.961 11.977 11.75 1 83.31 101 LEU A CA 1
ATOM 814 C C . LEU A 1 101 ? -13.547 13.258 12.453 1 83.31 101 LEU A C 1
ATOM 816 O O . LEU A 1 101 ? -13.477 13.297 13.688 1 83.31 101 LEU A O 1
ATOM 820 N N . TYR A 1 102 ? -13.273 14.266 11.633 1 84.69 102 TYR A N 1
ATOM 821 C CA . TYR A 1 102 ? -12.898 15.562 12.188 1 84.69 102 TYR A CA 1
ATOM 822 C C . TYR A 1 102 ? -14.055 16.156 12.984 1 84.69 102 TYR A C 1
ATOM 824 O O . TYR A 1 102 ? -13.836 16.812 14.016 1 84.69 102 TYR A O 1
ATOM 832 N N . ALA A 1 103 ? -15.219 15.961 12.547 1 82.12 103 ALA A N 1
ATOM 833 C CA . ALA A 1 103 ? -16.406 16.5 13.211 1 82.12 103 ALA A CA 1
ATOM 834 C C . ALA A 1 103 ? -16.688 15.75 14.516 1 82.12 103 ALA A C 1
ATOM 836 O O . ALA A 1 103 ? -17.453 16.219 15.352 1 82.12 103 ALA A O 1
ATOM 837 N N . LYS A 1 104 ? -16.047 14.617 14.711 1 80.19 104 LYS A N 1
ATOM 838 C CA . LYS A 1 104 ? -16.156 13.82 15.93 1 80.19 104 LYS A CA 1
ATOM 839 C C . LYS A 1 104 ? -17.609 13.531 16.266 1 80.19 104 LYS A C 1
ATOM 841 O O . LYS A 1 104 ? -18.062 13.781 17.391 1 80.19 104 LYS A O 1
ATOM 846 N N . PRO A 1 105 ? -18.281 12.977 15.352 1 75.62 105 PRO A N 1
ATOM 847 C CA . PRO A 1 105 ? -19.656 12.609 15.688 1 75.62 105 PRO A CA 1
ATOM 848 C C . PRO A 1 105 ? -19.734 11.609 16.828 1 75.62 105 PRO A C 1
ATOM 850 O O . PRO A 1 105 ? -18.703 11.109 17.297 1 75.62 105 PRO A O 1
ATOM 853 N N . LYS A 1 106 ? -20.969 11.422 17.391 1 77.56 106 LYS A N 1
ATOM 854 C CA . LYS A 1 106 ? -21.125 10.414 18.438 1 77.56 106 LYS A CA 1
ATOM 855 C C . LYS A 1 106 ? -20.594 9.062 18 1 77.56 106 LYS A C 1
ATOM 857 O O . LYS A 1 106 ? -20.938 8.586 16.906 1 77.56 106 LYS A O 1
ATOM 862 N N . GLY A 1 107 ? -19.688 8.453 18.688 1 75.44 107 GLY A N 1
ATOM 863 C CA . GLY A 1 107 ? -19.125 7.152 18.359 1 75.44 107 GLY A CA 1
ATOM 864 C C . GLY A 1 107 ? -17.953 7.238 17.406 1 75.44 107 GLY A C 1
ATOM 865 O O . GLY A 1 107 ? -17.609 6.254 16.75 1 75.44 107 GLY A O 1
ATOM 866 N N . TRP A 1 108 ? -17.359 8.406 17.234 1 75.56 108 TRP A N 1
ATOM 867 C CA . TRP A 1 108 ? -16.312 8.633 16.234 1 75.56 108 TRP A CA 1
ATOM 868 C C . TRP A 1 108 ? -15.094 7.77 16.516 1 75.56 108 TRP A C 1
ATOM 870 O O . TRP A 1 108 ? -14.406 7.336 15.594 1 75.56 108 TRP A O 1
ATOM 880 N N . LYS A 1 109 ? -14.93 7.449 17.734 1 70.44 109 LYS A N 1
ATOM 881 C CA . LYS A 1 109 ? -13.797 6.586 18.062 1 70.44 109 LYS A CA 1
ATOM 882 C C . LYS A 1 109 ? -13.977 5.195 17.453 1 70.44 109 LYS A C 1
ATOM 884 O O . LYS A 1 109 ? -13.023 4.617 16.922 1 70.44 109 LYS A O 1
ATOM 889 N N . PHE A 1 110 ? -15.172 4.785 17.547 1 70.25 110 PHE A N 1
ATOM 890 C CA . PHE A 1 110 ? -15.484 3.477 16.984 1 70.25 110 PHE A CA 1
ATOM 891 C C . PHE A 1 110 ? -15.422 3.51 15.461 1 70.25 110 PHE A C 1
ATOM 893 O O . PHE A 1 110 ? -14.898 2.586 14.836 1 70.25 110 PHE A O 1
ATOM 900 N N . THR A 1 111 ? -15.898 4.562 14.93 1 70 111 THR A N 1
ATOM 901 C CA . THR A 1 111 ? -15.883 4.719 13.477 1 70 111 THR A CA 1
ATOM 902 C C . THR A 1 111 ? -14.453 4.789 12.953 1 70 111 THR A C 1
ATOM 904 O O . THR A 1 111 ? -14.141 4.203 11.914 1 70 111 THR A O 1
ATOM 907 N N . ARG A 1 112 ? -13.688 5.453 13.672 1 71.62 112 ARG A N 1
ATOM 908 C CA . ARG A 1 112 ? -12.289 5.59 13.281 1 71.62 112 ARG A CA 1
ATOM 909 C C . ARG A 1 112 ? -11.586 4.238 13.273 1 71.62 112 ARG A C 1
ATOM 911 O O . ARG A 1 112 ? -10.852 3.916 12.336 1 71.62 112 ARG A O 1
ATOM 918 N N . VAL A 1 113 ? -11.961 3.463 14.156 1 66.12 113 VAL A N 1
ATOM 919 C CA . VAL A 1 113 ? -11.32 2.158 14.281 1 66.12 113 VAL A CA 1
ATOM 920 C C . VAL A 1 113 ? -11.797 1.232 13.172 1 66.12 113 VAL A C 1
ATOM 922 O O . VAL A 1 113 ? -11 0.541 12.539 1 66.12 113 VAL A O 1
ATOM 925 N N . ILE A 1 114 ? -13.039 1.248 12.938 1 67.44 114 ILE A N 1
ATOM 926 C CA . ILE A 1 114 ? -13.633 0.368 11.938 1 67.44 114 ILE A CA 1
ATOM 927 C C . ILE A 1 114 ? -13.109 0.736 10.547 1 67.44 114 ILE A C 1
ATOM 929 O O . ILE A 1 114 ? -12.859 -0.142 9.719 1 67.44 114 ILE A O 1
ATOM 933 N N . PHE A 1 115 ? -12.969 1.993 10.352 1 71.5 115 PHE A N 1
ATOM 934 C CA . PHE A 1 115 ? -12.523 2.467 9.047 1 71.5 115 PHE A CA 1
ATOM 935 C C . PHE A 1 115 ? -11.078 2.055 8.781 1 71.5 115 PHE A C 1
ATOM 937 O O . PHE A 1 115 ? -10.688 1.827 7.637 1 71.5 115 PHE A O 1
ATOM 944 N N . MET A 1 116 ? -10.359 1.936 9.82 1 67.38 116 MET A N 1
ATOM 945 C CA . MET A 1 116 ? -8.945 1.625 9.664 1 67.38 116 MET A CA 1
ATOM 946 C C . MET A 1 116 ? -8.727 0.122 9.516 1 67.38 116 MET A C 1
ATOM 948 O O . MET A 1 116 ? -7.672 -0.317 9.055 1 67.38 116 MET A O 1
ATOM 952 N N . VAL A 1 117 ? -9.805 -0.696 9.648 1 63.84 117 VAL A N 1
ATOM 953 C CA . VAL A 1 117 ? -9.742 -2.152 9.688 1 63.84 117 VAL A CA 1
ATOM 954 C C . VAL A 1 117 ? -9.359 -2.699 8.32 1 63.84 117 VAL A C 1
ATOM 956 O O . VAL A 1 117 ? -8.523 -3.602 8.211 1 63.84 117 VAL A O 1
ATOM 959 N N . PRO A 1 118 ? -9.852 -2.207 7.285 1 64.38 118 PRO A N 1
ATOM 960 C CA . PRO A 1 118 ? -9.555 -2.797 5.977 1 64.38 118 PRO A CA 1
ATOM 961 C C . PRO A 1 118 ? -8.07 -2.719 5.621 1 64.38 118 PRO A C 1
ATOM 963 O O . PRO A 1 118 ? -7.559 -3.57 4.891 1 64.38 118 PRO A O 1
ATOM 966 N N . ASN A 1 119 ? -7.43 -1.778 6.191 1 65.06 119 ASN A N 1
ATOM 967 C CA . ASN A 1 119 ? -6.023 -1.614 5.836 1 65.06 119 ASN A CA 1
ATOM 968 C C . ASN A 1 119 ? -5.148 -2.668 6.508 1 65.06 119 ASN A C 1
ATOM 970 O O . ASN A 1 119 ? -3.988 -2.85 6.129 1 65.06 119 ASN A O 1
ATOM 974 N N . VAL A 1 120 ? -5.75 -3.389 7.395 1 66.25 120 VAL A N 1
ATOM 975 C CA . VAL A 1 120 ? -5.012 -4.43 8.102 1 66.25 120 VAL A CA 1
ATOM 976 C C . VAL A 1 120 ? -5.184 -5.766 7.383 1 66.25 120 VAL A C 1
ATOM 978 O O . VAL A 1 120 ? -4.391 -6.688 7.586 1 66.25 120 VAL A O 1
ATOM 981 N N . ILE A 1 121 ? -6.156 -5.734 6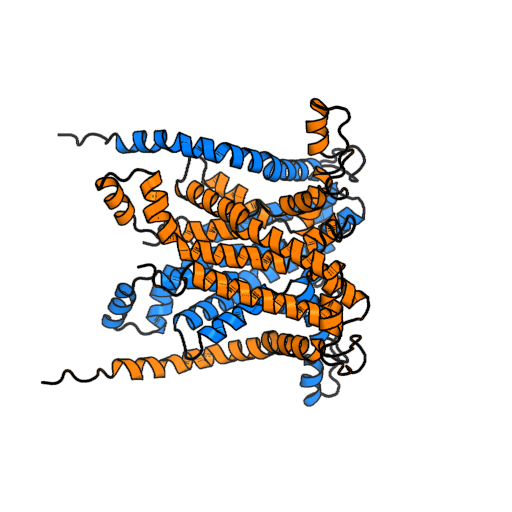.578 1 67.06 121 ILE A N 1
ATOM 982 C CA . ILE A 1 121 ? -6.398 -6.914 5.758 1 67.06 121 ILE A CA 1
ATOM 983 C C . ILE A 1 121 ? -5.617 -6.805 4.453 1 67.06 121 ILE A C 1
ATOM 985 O O . ILE A 1 121 ? -5.605 -5.75 3.812 1 67.06 121 ILE A O 1
ATOM 989 N N . SER A 1 122 ? -4.84 -7.848 4.145 1 71.81 122 SER A N 1
ATOM 990 C CA . SER A 1 122 ? -4.031 -7.809 2.932 1 71.81 122 SER A CA 1
ATOM 991 C C . SER A 1 122 ? -4.906 -7.68 1.689 1 71.81 122 SER A C 1
ATOM 993 O O . SER A 1 122 ? -6.078 -8.062 1.706 1 71.81 122 SER A O 1
ATOM 995 N N . ALA A 1 123 ? -4.312 -7.07 0.745 1 75.44 123 ALA A N 1
ATOM 996 C CA . ALA A 1 123 ? -5.008 -6.969 -0.538 1 75.44 123 ALA A CA 1
ATOM 997 C C . ALA A 1 123 ? -5.391 -8.352 -1.062 1 75.44 123 ALA A C 1
ATOM 999 O O . ALA A 1 123 ? -6.441 -8.516 -1.688 1 75.44 123 ALA A O 1
ATOM 1000 N N . ALA A 1 124 ? -4.559 -9.32 -0.805 1 77.12 124 ALA A N 1
ATOM 1001 C CA . ALA A 1 124 ? -4.852 -10.688 -1.232 1 77.12 124 ALA A CA 1
ATOM 1002 C C . ALA A 1 124 ? -6.094 -11.227 -0.523 1 77.12 124 ALA A C 1
ATOM 1004 O O . ALA A 1 124 ? -6.961 -11.836 -1.154 1 77.12 124 ALA A O 1
ATOM 1005 N N . ALA A 1 125 ? -6.129 -10.977 0.734 1 73 125 ALA A N 1
ATOM 1006 C CA . ALA A 1 125 ? -7.277 -11.438 1.505 1 73 125 ALA A CA 1
ATOM 1007 C C . ALA A 1 125 ? -8.562 -10.75 1.038 1 73 125 ALA A C 1
ATOM 1009 O O . ALA A 1 125 ? -9.609 -11.391 0.918 1 73 125 ALA A O 1
ATOM 1010 N N . TRP A 1 126 ? -8.406 -9.453 0.754 1 77.81 126 TRP A N 1
ATOM 1011 C CA . TRP A 1 126 ? -9.578 -8.734 0.257 1 77.81 126 TRP A CA 1
ATOM 1012 C C . TRP A 1 126 ? -10.031 -9.297 -1.087 1 77.81 126 TRP A C 1
ATOM 1014 O O . TRP A 1 126 ? -11.227 -9.438 -1.335 1 77.81 126 TRP A O 1
ATOM 1024 N N . ALA A 1 127 ? -9.055 -9.57 -1.902 1 82.12 127 ALA A N 1
ATOM 1025 C CA . ALA A 1 127 ? -9.375 -10.141 -3.207 1 82.12 127 ALA A CA 1
ATOM 1026 C C . ALA A 1 127 ? -10.18 -11.43 -3.057 1 82.12 127 ALA A C 1
ATOM 1028 O O . ALA A 1 127 ? -11.188 -11.625 -3.742 1 82.12 127 ALA A O 1
ATOM 1029 N N . MET A 1 128 ? -9.844 -12.211 -2.148 1 77.06 128 MET A N 1
ATOM 1030 C CA . MET A 1 128 ? -10.5 -13.5 -1.952 1 77.06 128 MET A CA 1
ATOM 1031 C C . MET A 1 128 ? -11.867 -13.32 -1.303 1 77.06 128 MET A C 1
ATOM 1033 O O . MET A 1 128 ? -12.82 -14.023 -1.645 1 77.06 128 MET A O 1
ATOM 1037 N N . ILE A 1 129 ? -11.953 -12.391 -0.387 1 76.56 129 ILE A N 1
ATOM 1038 C CA . ILE A 1 129 ? -13.219 -12.102 0.265 1 76.56 129 ILE A CA 1
ATOM 1039 C C . ILE A 1 129 ? -14.227 -11.609 -0.771 1 76.56 129 ILE A C 1
ATOM 1041 O O . ILE A 1 129 ? -15.383 -12.055 -0.788 1 76.56 129 ILE A O 1
ATOM 1045 N N . TYR A 1 130 ? -13.789 -10.773 -1.597 1 83.94 130 TYR A N 1
ATOM 1046 C CA . TYR A 1 130 ? -14.695 -10.242 -2.611 1 83.94 130 TYR A CA 1
ATOM 1047 C C . TYR A 1 130 ? -15.078 -11.32 -3.617 1 83.94 130 TYR A C 1
ATOM 1049 O O . TYR A 1 130 ? -16.172 -11.281 -4.191 1 83.94 130 TYR A O 1
ATOM 1057 N N . LYS A 1 131 ? -14.188 -12.273 -3.883 1 83.56 131 LYS A N 1
ATOM 1058 C CA . LYS A 1 131 ? -14.555 -13.406 -4.727 1 83.56 131 LYS A CA 1
ATOM 1059 C C . LYS A 1 131 ? -15.75 -14.156 -4.145 1 83.56 131 LYS A C 1
ATOM 1061 O O . LYS A 1 131 ? -16.609 -14.648 -4.883 1 83.56 131 LYS A O 1
ATOM 1066 N N . PHE A 1 132 ? -15.773 -14.164 -2.926 1 75.81 132 PHE A N 1
ATOM 1067 C CA . PHE A 1 132 ? -16.875 -14.852 -2.258 1 75.81 132 PHE A CA 1
ATOM 1068 C C . PHE A 1 132 ? -18.141 -14.008 -2.311 1 75.81 132 PHE A C 1
ATOM 1070 O O . PHE A 1 132 ? -19.219 -14.523 -2.613 1 75.81 132 PHE A O 1
ATOM 1077 N N . ILE A 1 133 ? -18.016 -12.758 -2.008 1 79.25 133 ILE A N 1
ATOM 1078 C CA . ILE A 1 133 ? -19.156 -11.852 -1.986 1 79.25 133 ILE A CA 1
ATOM 1079 C C . ILE A 1 133 ? -19.797 -11.797 -3.371 1 79.25 133 ILE A C 1
ATOM 1081 O O . ILE A 1 133 ? -21.016 -11.719 -3.492 1 79.25 133 ILE A O 1
ATOM 1085 N N . PHE A 1 134 ? -18.938 -11.938 -4.363 1 87.5 134 PHE A N 1
ATOM 1086 C CA . PHE A 1 134 ? -19.406 -11.734 -5.73 1 87.5 134 PHE A CA 1
ATOM 1087 C C . PHE A 1 134 ? -19.672 -13.062 -6.418 1 87.5 134 PHE A C 1
ATOM 1089 O O . PHE A 1 134 ? -19.984 -13.102 -7.605 1 87.5 134 PHE A O 1
ATOM 1096 N N . ASN A 1 135 ? -19.5 -14.109 -5.609 1 85.5 135 ASN A N 1
ATOM 1097 C CA . ASN A 1 135 ? -19.797 -15.414 -6.172 1 85.5 135 ASN A CA 1
ATOM 1098 C C . ASN A 1 135 ? -21.25 -15.5 -6.641 1 85.5 135 ASN A C 1
ATOM 1100 O O . ASN A 1 135 ? -22.156 -14.977 -5.98 1 85.5 135 ASN A O 1
ATOM 1104 N N . ASP A 1 136 ? -21.391 -16.141 -7.762 1 86.56 136 ASP A N 1
ATOM 1105 C CA . ASP A 1 136 ? -22.734 -16.203 -8.344 1 86.56 136 ASP A CA 1
ATOM 1106 C C . ASP A 1 136 ? -23.672 -17.047 -7.484 1 86.56 136 ASP A C 1
ATOM 1108 O O . ASP A 1 136 ? -24.734 -16.578 -7.094 1 86.56 136 ASP A O 1
ATOM 1112 N N . ASP A 1 137 ? -23.297 -18.203 -7.16 1 80.69 137 ASP A N 1
ATOM 1113 C CA . ASP A 1 137 ? -24.172 -19.172 -6.504 1 80.69 137 ASP A CA 1
ATOM 1114 C C . ASP A 1 137 ? -24.312 -18.875 -5.016 1 80.69 137 ASP A C 1
ATOM 1116 O O . ASP A 1 137 ? -25.422 -18.875 -4.477 1 80.69 137 ASP A O 1
ATOM 1120 N N . MET A 1 138 ? -23.266 -18.453 -4.379 1 73.12 138 MET A N 1
ATOM 1121 C CA . MET A 1 138 ? -23.297 -18.406 -2.92 1 73.12 138 MET A CA 1
ATOM 1122 C C . MET A 1 138 ? -23.016 -17 -2.412 1 73.12 138 MET A C 1
ATOM 1124 O O . MET A 1 138 ? -23.078 -16.75 -1.208 1 73.12 138 MET A O 1
ATOM 1128 N N . GLY A 1 139 ? -22.828 -16.109 -3.318 1 78.62 139 GLY A N 1
ATOM 1129 C CA . GLY A 1 139 ? -22.453 -14.773 -2.885 1 78.62 139 GLY A CA 1
ATOM 1130 C C . GLY A 1 139 ? -23.609 -13.977 -2.311 1 78.62 139 GLY A C 1
ATOM 1131 O O . GLY A 1 139 ? -24.75 -14.117 -2.76 1 78.62 139 GLY A O 1
ATOM 1132 N N . ILE A 1 140 ? -23.297 -13.164 -1.397 1 76.5 140 ILE A N 1
ATOM 1133 C CA . ILE A 1 140 ? -24.297 -12.383 -0.685 1 76.5 140 ILE A CA 1
ATOM 1134 C C . ILE A 1 140 ? -24.953 -11.383 -1.64 1 76.5 140 ILE A C 1
ATOM 1136 O O . ILE A 1 140 ? -26.156 -11.125 -1.553 1 76.5 140 ILE A O 1
ATOM 1140 N N . LEU A 1 141 ? -24.172 -10.852 -2.533 1 81.31 141 LEU A N 1
ATOM 1141 C CA . LEU A 1 141 ? -24.703 -9.805 -3.404 1 81.31 141 LEU A CA 1
ATOM 1142 C C . LEU A 1 141 ? -25.766 -10.367 -4.336 1 81.31 141 LEU A C 1
ATOM 1144 O O . LEU A 1 141 ? -26.875 -9.828 -4.41 1 81.31 141 LEU A O 1
ATOM 1148 N N . ASN A 1 142 ? -25.406 -11.422 -5 1 86.44 142 ASN A N 1
ATOM 1149 C CA . ASN A 1 142 ? -26.391 -12.023 -5.906 1 86.44 142 ASN A CA 1
ATOM 1150 C C . ASN A 1 142 ? -27.609 -12.547 -5.152 1 86.44 142 ASN A C 1
ATOM 1152 O O . ASN A 1 142 ? -28.734 -12.453 -5.641 1 86.44 142 ASN A O 1
ATOM 1156 N N . ASN A 1 143 ? -27.422 -13.047 -4.012 1 83.25 143 ASN A N 1
ATOM 1157 C CA . ASN A 1 143 ? -28.531 -13.555 -3.217 1 83.25 143 ASN A CA 1
ATOM 1158 C C . ASN A 1 143 ? -29.484 -12.438 -2.805 1 83.25 143 ASN A C 1
ATOM 1160 O O . ASN A 1 143 ? -30.703 -12.633 -2.781 1 83.25 143 ASN A O 1
ATOM 1164 N N . LEU A 1 144 ? -28.953 -11.336 -2.469 1 82.25 144 LEU A N 1
ATOM 1165 C CA . LEU A 1 144 ? -29.781 -10.188 -2.123 1 82.25 144 LEU A CA 1
ATOM 1166 C C . LEU A 1 144 ? -30.562 -9.703 -3.332 1 82.25 144 LEU A C 1
ATOM 1168 O O . LEU A 1 144 ? -31.734 -9.336 -3.209 1 82.25 144 LEU A O 1
ATOM 1172 N N . ILE A 1 145 ? -29.922 -9.672 -4.461 1 88.19 145 ILE A N 1
ATOM 1173 C CA . ILE A 1 145 ? -30.562 -9.203 -5.68 1 88.19 145 ILE A CA 1
ATOM 1174 C C . ILE A 1 145 ? -31.641 -10.195 -6.102 1 88.19 145 ILE A C 1
ATOM 1176 O O . ILE A 1 145 ? -32.688 -9.797 -6.602 1 88.19 145 ILE A O 1
ATOM 1180 N N . ARG A 1 146 ? -31.344 -11.477 -5.906 1 91.56 146 ARG A N 1
ATOM 1181 C CA . ARG A 1 146 ? -32.281 -12.523 -6.289 1 91.56 146 ARG A CA 1
ATOM 1182 C C . ARG A 1 146 ? -33.562 -12.438 -5.48 1 91.56 146 ARG A C 1
ATOM 1184 O O . ARG A 1 146 ? -34.594 -12.984 -5.879 1 91.56 146 ARG A O 1
ATOM 1191 N N . ARG A 1 147 ? -33.531 -11.766 -4.367 1 89.75 147 ARG A N 1
ATOM 1192 C CA . ARG A 1 147 ? -34.75 -11.539 -3.621 1 89.75 147 ARG A CA 1
ATOM 1193 C C . ARG A 1 147 ? -35.75 -10.711 -4.438 1 89.75 147 ARG A C 1
ATOM 1195 O O . ARG A 1 147 ? -36.969 -10.859 -4.281 1 89.75 147 ARG A O 1
ATOM 1202 N N . PHE A 1 148 ? -35.281 -9.883 -5.285 1 91.81 148 PHE A N 1
ATOM 1203 C CA . PHE A 1 148 ? -36.125 -9.031 -6.109 1 91.81 148 PHE A CA 1
ATOM 1204 C C . PHE A 1 148 ? -36.156 -9.516 -7.551 1 91.81 148 PHE A C 1
ATOM 1206 O O . PHE A 1 148 ? -37.094 -9.258 -8.289 1 91.81 148 PHE A O 1
ATOM 1213 N N . SER A 1 149 ? -35.062 -10.148 -7.969 1 92.56 149 SER A N 1
ATOM 1214 C CA . SER A 1 149 ? -34.938 -10.734 -9.297 1 92.56 149 SER A CA 1
ATOM 1215 C C . SER A 1 149 ? -34.406 -12.172 -9.219 1 92.56 149 SER A C 1
ATOM 1217 O O . SER A 1 149 ? -33.219 -12.414 -9.359 1 92.56 149 SER A O 1
ATOM 1219 N N . PRO A 1 150 ? -35.25 -13.094 -9.094 1 90.88 150 PRO A N 1
ATOM 1220 C CA . PRO A 1 150 ? -34.875 -14.484 -8.805 1 90.88 150 PRO A CA 1
ATOM 1221 C C . PRO A 1 150 ? -33.969 -15.094 -9.875 1 90.88 150 PRO A C 1
ATOM 1223 O O . PRO A 1 150 ? -33.188 -16 -9.586 1 90.88 150 PRO A O 1
ATOM 1226 N N . ASP A 1 151 ? -34 -14.609 -11.109 1 91.56 151 ASP A N 1
ATOM 1227 C CA . ASP A 1 151 ? -33.219 -15.211 -12.188 1 91.56 151 ASP A CA 1
ATOM 1228 C C . ASP A 1 151 ? -31.891 -14.484 -12.375 1 91.56 151 ASP A C 1
ATOM 1230 O O . ASP A 1 151 ? -31.203 -14.688 -13.375 1 91.56 151 ASP A O 1
ATOM 1234 N N . PHE A 1 152 ? -31.609 -13.773 -11.43 1 91.12 152 PHE A N 1
ATOM 1235 C CA . PHE A 1 152 ? -30.391 -12.977 -11.539 1 91.12 152 PHE A CA 1
ATOM 1236 C C . PHE A 1 152 ? -29.156 -13.867 -11.438 1 91.12 152 PHE A C 1
ATOM 1238 O O . PHE A 1 152 ? -29.031 -14.656 -10.5 1 91.12 152 PHE A O 1
ATOM 1245 N N . HIS A 1 153 ? -28.234 -13.859 -12.539 1 90.88 153 HIS A N 1
ATOM 1246 C CA . HIS A 1 153 ? -27 -14.648 -12.57 1 90.88 153 HIS A CA 1
ATOM 1247 C C . HIS A 1 153 ? -25.859 -13.859 -13.195 1 90.88 153 HIS A C 1
ATOM 1249 O O . HIS A 1 153 ? -25.672 -13.867 -14.414 1 90.88 153 HIS A O 1
ATOM 1255 N N . VAL A 1 154 ? -25.266 -13.102 -12.453 1 91.19 154 VAL A N 1
ATOM 1256 C CA . VAL A 1 154 ? -24.125 -12.344 -12.969 1 91.19 154 VAL A CA 1
ATOM 1257 C C . VAL A 1 154 ? -22.844 -12.859 -12.328 1 91.19 154 VAL A C 1
ATOM 1259 O O . VAL A 1 154 ? -22.781 -13.055 -11.117 1 91.19 154 VAL A O 1
ATOM 1262 N N . GLN A 1 155 ? -21.859 -13.18 -13.188 1 93.44 155 GLN A N 1
ATOM 1263 C CA . GLN A 1 155 ? -20.516 -13.484 -12.719 1 93.44 155 GLN A CA 1
ATOM 1264 C C . GLN A 1 155 ? -19.641 -12.227 -12.68 1 93.44 155 GLN A C 1
ATOM 1266 O O . GLN A 1 155 ? -18.844 -11.992 -13.586 1 93.44 155 GLN A O 1
ATOM 1271 N N . TRP A 1 156 ? -19.703 -11.531 -11.625 1 93.31 156 TRP A N 1
ATOM 1272 C CA . TRP A 1 156 ? -19.172 -10.172 -11.508 1 93.31 156 TRP A CA 1
ATOM 1273 C C . TRP A 1 156 ? -17.719 -10.117 -11.945 1 93.31 156 TRP A C 1
ATOM 1275 O O . TRP A 1 156 ? -17.328 -9.242 -12.719 1 93.31 156 TRP A O 1
ATOM 1285 N N . PHE A 1 157 ? -16.906 -11.094 -11.562 1 94.31 157 PHE A N 1
ATOM 1286 C CA . PHE A 1 157 ? -15.477 -11.078 -11.859 1 94.31 157 PHE A CA 1
ATOM 1287 C C . PHE A 1 157 ? -15.203 -11.711 -13.219 1 94.31 157 PHE A C 1
ATOM 1289 O O . PHE A 1 157 ? -14.148 -11.477 -13.812 1 94.31 157 PHE A O 1
ATOM 1296 N N . PHE A 1 158 ? -16.188 -12.438 -13.727 1 93.75 158 PHE A N 1
ATOM 1297 C CA . PHE A 1 158 ? -15.836 -13.312 -14.836 1 93.75 158 PHE A CA 1
ATOM 1298 C C . PHE A 1 158 ? -16.719 -13.039 -16.047 1 93.75 158 PHE A C 1
ATOM 1300 O O . PHE A 1 158 ? -16.75 -13.828 -17 1 93.75 158 PHE A O 1
ATOM 1307 N N . GLN A 1 159 ? -17.391 -11.93 -15.922 1 94.88 159 GLN A N 1
ATOM 1308 C CA . GLN A 1 159 ? -18.25 -11.547 -17.031 1 94.88 159 GLN A CA 1
ATOM 1309 C C . GLN A 1 159 ? -18.078 -10.078 -17.391 1 94.88 159 GLN A C 1
ATOM 1311 O O . GLN A 1 159 ? -17.969 -9.227 -16.5 1 94.88 159 GLN A O 1
ATOM 1316 N N . SER A 1 160 ? -17.922 -9.828 -18.688 1 93 160 SER A N 1
ATOM 1317 C CA . SER A 1 160 ? -17.906 -8.453 -19.188 1 93 160 SER A CA 1
ATOM 1318 C C . SER A 1 160 ? -19.281 -7.816 -19.125 1 93 160 SER A C 1
ATOM 1320 O O . SER A 1 160 ? -20.297 -8.492 -19.344 1 93 160 SER A O 1
ATOM 1322 N N . PRO A 1 161 ? -19.406 -6.672 -18.828 1 90.81 161 PRO A N 1
ATOM 1323 C CA . PRO A 1 161 ? -18.391 -5.668 -18.516 1 90.81 161 PRO A CA 1
ATOM 1324 C C . PRO A 1 161 ? -18.203 -5.461 -17.016 1 90.81 161 PRO A C 1
ATOM 1326 O O . PRO A 1 161 ? -17.641 -4.449 -16.594 1 90.81 161 PRO A O 1
ATOM 1329 N N . TYR A 1 162 ? -18.609 -6.461 -16.188 1 94.5 162 TYR A N 1
ATOM 1330 C CA . TYR A 1 162 ? -18.734 -6.227 -14.75 1 94.5 162 TYR A CA 1
ATOM 1331 C C . TYR A 1 162 ? -17.391 -6.387 -14.055 1 94.5 162 TYR A C 1
ATOM 1333 O O . TYR A 1 162 ? -17.188 -5.879 -12.945 1 94.5 162 TYR A O 1
ATOM 1341 N N . ALA A 1 163 ? -16.469 -7.062 -14.734 1 96.44 163 ALA A N 1
ATOM 1342 C CA . ALA A 1 163 ? -15.203 -7.438 -14.094 1 96.44 163 ALA A CA 1
ATOM 1343 C C . ALA A 1 163 ? -14.414 -6.203 -13.672 1 96.44 163 ALA A C 1
ATOM 1345 O O . ALA A 1 163 ? -13.844 -6.164 -12.578 1 96.44 163 ALA A O 1
ATOM 1346 N N . PHE A 1 164 ? -14.422 -5.18 -14.539 1 97.12 164 PHE A N 1
ATOM 1347 C CA . PHE A 1 164 ? -13.703 -3.947 -14.242 1 97.12 164 PHE A CA 1
ATOM 1348 C C . PHE A 1 164 ? -14.219 -3.322 -12.953 1 97.12 164 PHE A C 1
ATOM 1350 O O . PHE A 1 164 ? -13.43 -2.932 -12.086 1 97.12 164 PHE A O 1
ATOM 1357 N N . TRP A 1 165 ? -15.43 -3.311 -12.812 1 94.88 165 TRP A N 1
ATOM 1358 C CA . TRP A 1 165 ? -16.047 -2.672 -11.656 1 94.88 165 TRP A CA 1
ATOM 1359 C C . TRP A 1 165 ? -15.914 -3.547 -10.414 1 94.88 165 TRP A C 1
ATOM 1361 O O . TRP A 1 165 ? -15.781 -3.039 -9.297 1 94.88 165 TRP A O 1
ATOM 1371 N N . ALA A 1 166 ? -16.016 -4.852 -10.609 1 93.94 166 ALA A N 1
ATOM 1372 C CA . ALA A 1 166 ? -15.828 -5.762 -9.477 1 93.94 166 ALA A CA 1
ATOM 1373 C C . ALA A 1 166 ? -14.438 -5.586 -8.859 1 93.94 166 ALA A C 1
ATOM 1375 O O . ALA A 1 166 ? -14.305 -5.52 -7.637 1 93.94 166 ALA A O 1
ATOM 1376 N N . VAL A 1 167 ? -13.43 -5.48 -9.734 1 95 167 VAL A N 1
ATOM 1377 C CA . VAL A 1 167 ? -12.078 -5.246 -9.258 1 95 167 VAL A CA 1
ATOM 1378 C C . VAL A 1 167 ? -12 -3.887 -8.562 1 95 167 VAL A C 1
ATOM 1380 O O . VAL A 1 167 ? -11.344 -3.746 -7.527 1 95 167 VAL A O 1
ATOM 1383 N N . THR A 1 168 ? -12.68 -2.896 -9.117 1 94.56 168 THR A N 1
ATOM 1384 C CA . THR A 1 168 ? -12.688 -1.553 -8.547 1 94.56 168 THR A CA 1
ATOM 1385 C C . THR A 1 168 ? -13.258 -1.57 -7.129 1 94.56 168 THR A C 1
ATOM 1387 O O . THR A 1 168 ? -12.75 -0.875 -6.246 1 94.56 168 THR A O 1
ATOM 1390 N N . CYS A 1 169 ? -14.188 -2.4 -6.871 1 89.31 169 CYS A N 1
ATOM 1391 C CA . CYS A 1 169 ? -14.852 -2.475 -5.57 1 89.31 169 CYS A CA 1
ATOM 1392 C C . CYS A 1 169 ? -13.906 -3.027 -4.512 1 89.31 169 CYS A C 1
ATOM 1394 O O . CYS A 1 169 ? -14.102 -2.805 -3.318 1 89.31 169 CYS A O 1
ATOM 1396 N N . THR A 1 170 ? -12.852 -3.691 -4.934 1 87.88 170 THR A N 1
ATOM 1397 C CA . THR A 1 170 ? -11.938 -4.297 -3.973 1 87.88 170 THR A CA 1
ATOM 1398 C C . THR A 1 170 ? -11.047 -3.234 -3.334 1 87.88 170 THR A C 1
ATOM 1400 O O . THR A 1 170 ? -10.367 -3.502 -2.338 1 87.88 170 THR A O 1
ATOM 1403 N N . TRP A 1 171 ? -11.023 -1.993 -3.887 1 89.5 171 TRP A N 1
ATOM 1404 C CA . TRP A 1 171 ? -10.062 -1.044 -3.326 1 89.5 171 TRP A CA 1
ATOM 1405 C C . TRP A 1 171 ? -10.695 0.332 -3.156 1 89.5 171 TRP A C 1
ATOM 1407 O O . TRP A 1 171 ? -10.172 1.178 -2.426 1 89.5 171 TRP A O 1
ATOM 1417 N N . ILE A 1 172 ? -11.852 0.644 -3.818 1 89.81 172 ILE A N 1
ATOM 1418 C CA . ILE A 1 172 ? -12.352 2.008 -3.969 1 89.81 172 ILE A CA 1
ATOM 1419 C C . ILE A 1 172 ? -12.68 2.59 -2.596 1 89.81 172 ILE A C 1
ATOM 1421 O O . ILE A 1 172 ? -12.484 3.783 -2.357 1 89.81 172 ILE A O 1
ATOM 1425 N N . PHE A 1 173 ? -13.039 1.78 -1.653 1 82.69 173 PHE A N 1
ATOM 1426 C CA . PHE A 1 173 ? -13.523 2.299 -0.381 1 82.69 173 PHE A CA 1
ATOM 1427 C C . PHE A 1 173 ? -12.484 2.107 0.716 1 82.69 173 PHE A C 1
ATOM 1429 O O . PHE A 1 173 ? -12.75 2.375 1.889 1 82.69 173 PHE A O 1
ATOM 1436 N N . TYR A 1 174 ? -11.367 1.63 0.394 1 82.75 174 TYR A N 1
ATOM 1437 C CA . TYR A 1 174 ? -10.297 1.419 1.363 1 82.75 174 TYR A CA 1
ATOM 1438 C C . TYR A 1 174 ? -9.273 2.549 1.304 1 82.75 174 TYR A C 1
ATOM 1440 O O . TYR A 1 174 ? -8.117 2.332 0.925 1 82.75 174 TYR A O 1
ATOM 1448 N N . ALA A 1 175 ? -9.711 3.689 1.828 1 87.62 175 ALA A N 1
ATOM 1449 C CA . ALA A 1 175 ? -8.969 4.938 1.673 1 87.62 175 ALA A CA 1
ATOM 1450 C C . ALA A 1 175 ? -8.391 5.398 3.006 1 87.62 175 ALA A C 1
ATOM 1452 O O . ALA A 1 175 ? -8.391 6.594 3.312 1 87.62 175 ALA A O 1
ATOM 1453 N N . VAL A 1 176 ? -7.859 4.527 3.744 1 81.38 176 VAL A N 1
ATOM 1454 C CA . VAL A 1 176 ? -7.359 4.836 5.082 1 81.38 176 VAL A CA 1
ATOM 1455 C C . VAL A 1 176 ? -6.219 5.844 4.988 1 81.38 176 VAL A C 1
ATOM 1457 O O . VAL A 1 176 ? -6.172 6.809 5.754 1 81.38 176 VAL A O 1
ATOM 1460 N N . ILE A 1 177 ? -5.363 5.68 4.082 1 83.25 177 ILE A N 1
ATOM 1461 C CA . ILE A 1 177 ? -4.203 6.559 3.951 1 83.25 177 ILE A CA 1
ATOM 1462 C C . ILE A 1 177 ? -4.664 7.98 3.65 1 83.25 177 ILE A C 1
ATOM 1464 O O . ILE A 1 177 ? -4.227 8.93 4.305 1 83.25 177 ILE A O 1
ATOM 1468 N N . VAL A 1 178 ? -5.574 8.102 2.713 1 89.88 178 VAL A N 1
ATOM 1469 C CA . VAL A 1 178 ? -6.098 9.414 2.363 1 89.88 178 VAL A CA 1
ATOM 1470 C C . VAL A 1 178 ? -6.781 10.039 3.578 1 89.88 178 VAL A C 1
ATOM 1472 O O . VAL A 1 178 ? -6.555 11.211 3.891 1 89.88 178 VAL A O 1
ATOM 1475 N N . THR A 1 179 ? -7.543 9.266 4.25 1 88.38 179 THR A N 1
ATOM 1476 C CA . THR A 1 179 ? -8.312 9.742 5.391 1 88.38 179 THR A CA 1
ATOM 1477 C C . THR A 1 179 ? -7.391 10.25 6.496 1 88.38 179 THR A C 1
ATOM 1479 O O . THR A 1 179 ? -7.594 11.344 7.031 1 88.38 179 THR A O 1
ATOM 1482 N N . LEU A 1 180 ? -6.371 9.516 6.773 1 83.31 180 LEU A N 1
ATOM 1483 C CA . LEU A 1 180 ? -5.496 9.867 7.883 1 83.31 180 LEU A CA 1
ATOM 1484 C C . LEU A 1 180 ? -4.648 11.094 7.539 1 83.31 180 LEU A C 1
ATOM 1486 O O . LEU A 1 180 ? -4.422 11.953 8.391 1 83.31 180 LEU A O 1
ATOM 1490 N N . VAL A 1 181 ? -4.23 11.18 6.328 1 85.88 181 VAL A N 1
ATOM 1491 C CA . VAL A 1 181 ? -3.385 12.305 5.922 1 85.88 181 VAL A CA 1
ATOM 1492 C C . VAL A 1 181 ? -4.199 13.594 5.934 1 85.88 181 VAL A C 1
ATOM 1494 O O . VAL A 1 181 ? -3.73 14.625 6.418 1 85.88 181 VAL A O 1
ATOM 1497 N N . VAL A 1 182 ? -5.363 13.516 5.484 1 89.94 182 VAL A N 1
ATOM 1498 C CA . VAL A 1 182 ? -6.227 14.695 5.449 1 89.94 182 VAL A CA 1
ATOM 1499 C C . VAL A 1 182 ? -6.684 15.039 6.867 1 89.94 182 VAL A C 1
ATOM 1501 O O . VAL A 1 182 ? -6.754 16.219 7.227 1 89.94 182 VAL A O 1
ATOM 1504 N N . LEU A 1 183 ? -6.996 14.047 7.602 1 87.12 183 LEU A N 1
ATOM 1505 C CA . LEU A 1 183 ? -7.41 14.266 8.984 1 87.12 183 LEU A CA 1
ATOM 1506 C C . LEU A 1 183 ? -6.32 14.992 9.766 1 87.12 183 LEU A C 1
ATOM 1508 O O . LEU A 1 183 ? -6.613 15.883 10.57 1 87.12 183 LEU A O 1
ATOM 1512 N N . ASN A 1 184 ? -5.113 14.586 9.562 1 81.5 184 ASN A N 1
ATOM 1513 C CA . ASN A 1 184 ? -3.988 15.242 10.227 1 81.5 184 ASN A CA 1
ATOM 1514 C C . ASN A 1 184 ? -3.938 16.734 9.891 1 81.5 184 ASN A C 1
ATOM 1516 O O . ASN A 1 184 ? -3.654 17.562 10.766 1 81.5 184 ASN A O 1
ATOM 1520 N N . ASP A 1 185 ? -4.168 17.078 8.625 1 83.56 185 ASP A N 1
ATOM 1521 C CA . ASP A 1 185 ? -4.184 18.484 8.227 1 83.56 185 ASP A CA 1
ATOM 1522 C C . ASP A 1 185 ? -5.352 19.234 8.875 1 83.56 185 ASP A C 1
ATOM 1524 O O . ASP A 1 185 ? -5.207 20.375 9.297 1 83.56 185 ASP A O 1
ATOM 1528 N N . LEU A 1 186 ? -6.449 18.594 8.938 1 85 186 LEU A N 1
ATOM 1529 C CA . LEU A 1 186 ? -7.625 19.219 9.539 1 85 186 LEU A CA 1
ATOM 1530 C C . LEU A 1 186 ? -7.391 19.516 11.016 1 85 186 LEU A C 1
ATOM 1532 O O . LEU A 1 186 ? -7.773 20.594 11.5 1 85 186 LEU A O 1
ATOM 1536 N N . MET A 1 187 ? -6.758 18.594 11.609 1 80.88 187 MET A N 1
ATOM 1537 C CA . MET A 1 187 ? -6.504 18.75 13.039 1 80.88 187 MET A CA 1
ATOM 1538 C C . MET A 1 187 ? -5.445 19.812 13.305 1 80.88 187 MET A C 1
ATOM 1540 O O . MET A 1 187 ? -5.344 20.328 14.414 1 80.88 187 MET A O 1
ATOM 1544 N N . ALA A 1 188 ? -4.723 20.094 12.258 1 77.12 188 ALA A N 1
ATOM 1545 C CA . ALA A 1 188 ? -3.646 21.078 12.406 1 77.12 188 ALA A CA 1
ATOM 1546 C C . ALA A 1 188 ? -4.16 22.5 12.188 1 77.12 188 ALA A C 1
ATOM 1548 O O . ALA A 1 188 ? -3.455 23.469 12.477 1 77.12 188 ALA A O 1
ATOM 1549 N N . VAL A 1 189 ? -5.375 22.672 11.75 1 79.5 189 VAL A N 1
ATOM 1550 C CA . VAL A 1 189 ? -5.953 24 11.531 1 79.5 189 VAL A CA 1
ATOM 1551 C C . VAL A 1 189 ? -6.262 24.656 12.875 1 79.5 189 VAL A C 1
ATOM 1553 O O . VAL A 1 189 ? -6.973 24.078 13.703 1 79.5 189 VAL A O 1
ATOM 1556 N N . PRO A 1 190 ? -5.703 25.859 13.062 1 80.38 190 PRO A N 1
ATOM 1557 C CA . PRO A 1 190 ? -6.008 26.547 14.312 1 80.38 190 PRO A CA 1
ATOM 1558 C C . PRO A 1 190 ? -7.504 26.812 14.492 1 80.38 190 PRO A C 1
ATOM 1560 O O . PRO A 1 190 ? -8.188 27.172 13.531 1 80.38 190 PRO A O 1
ATOM 1563 N N . GLU A 1 191 ? -7.891 26.609 15.703 1 81.19 191 GLU A N 1
ATOM 1564 C CA . GLU A 1 191 ? -9.297 26.828 16.016 1 81.19 191 GLU A CA 1
ATOM 1565 C C . GLU A 1 191 ? -9.711 28.281 15.766 1 81.19 191 GLU A C 1
ATOM 1567 O O . GLU A 1 191 ? -10.859 28.547 15.414 1 81.19 191 GLU A O 1
ATOM 1572 N N . GLU A 1 192 ? -8.734 29.094 15.906 1 86.06 192 GLU A N 1
ATOM 1573 C CA . GLU A 1 192 ? -8.992 30.516 15.719 1 86.06 192 GLU A CA 1
ATOM 1574 C C . GLU A 1 192 ? -9.453 30.812 14.297 1 86.06 192 GLU A C 1
ATOM 1576 O O . GLU A 1 192 ? -10.289 31.688 14.078 1 86.06 192 GLU A O 1
ATOM 1581 N N . VAL A 1 193 ? -8.961 30.094 13.398 1 84.44 193 VAL A N 1
ATOM 1582 C CA . VAL A 1 193 ? -9.32 30.281 12 1 84.44 193 VAL A CA 1
ATOM 1583 C C . VAL A 1 193 ? -10.773 29.875 11.773 1 84.44 193 VAL A C 1
ATOM 1585 O O . VAL A 1 193 ? -11.523 30.562 11.086 1 84.44 193 VAL A O 1
ATOM 1588 N N . VAL A 1 194 ? -11.125 28.859 12.438 1 85.69 194 VAL A N 1
ATOM 1589 C CA . VAL A 1 194 ? -12.484 28.344 12.305 1 85.69 194 VAL A CA 1
ATOM 1590 C C . VAL A 1 194 ? -13.461 29.297 13.008 1 85.69 194 VAL A C 1
ATOM 1592 O O . VAL A 1 194 ? -14.531 29.594 12.469 1 85.69 194 VAL A O 1
ATOM 1595 N N . GLU A 1 195 ? -13.078 29.75 14.109 1 87.81 195 GLU A N 1
ATOM 1596 C CA . GLU A 1 195 ? -13.922 30.672 14.883 1 87.81 195 GLU A CA 1
ATOM 1597 C C . GLU A 1 195 ? -14.102 32 14.156 1 87.81 195 GLU A C 1
ATOM 1599 O O . GLU A 1 195 ? -15.195 32.562 14.125 1 87.81 195 GLU A O 1
ATOM 1604 N N . ALA A 1 196 ? -13.039 32.5 13.641 1 91.25 196 ALA A N 1
ATOM 1605 C CA . ALA A 1 196 ? -13.094 33.75 12.906 1 91.25 196 ALA A CA 1
ATOM 1606 C C . ALA A 1 196 ? -14.039 33.656 11.711 1 91.25 196 ALA A C 1
ATOM 1608 O O . ALA A 1 196 ? -14.789 34.594 11.422 1 91.25 196 ALA A O 1
ATOM 1609 N N . ALA A 1 197 ? -13.984 32.562 11.07 1 91.06 197 ALA A N 1
ATOM 1610 C CA . ALA A 1 197 ? -14.852 32.375 9.914 1 91.06 197 ALA A CA 1
ATOM 1611 C C . ALA A 1 197 ? -16.312 32.281 10.336 1 91.06 197 ALA A C 1
ATOM 1613 O O . ALA A 1 197 ? -17.203 32.812 9.641 1 91.06 197 ALA A O 1
ATOM 1614 N N . ARG A 1 198 ? -16.516 31.719 11.445 1 89.06 198 ARG A N 1
ATOM 1615 C CA . ARG A 1 198 ? -17.875 31.609 11.969 1 89.06 198 ARG A CA 1
ATOM 1616 C C . ARG A 1 198 ? -18.391 33 12.383 1 89.06 198 ARG A C 1
ATOM 1618 O O . ARG A 1 198 ? -19.562 33.281 12.164 1 89.06 198 ARG A O 1
ATOM 1625 N N . VAL A 1 199 ? -17.578 33.719 12.938 1 91.38 199 VAL A N 1
ATOM 1626 C CA . VAL A 1 199 ? -17.922 35.062 13.352 1 91.38 199 VAL A CA 1
ATOM 1627 C C . VAL A 1 199 ? -18.266 35.906 12.117 1 91.38 199 VAL A C 1
ATOM 1629 O O . VAL A 1 199 ? -19.188 36.719 12.164 1 91.38 199 VAL A O 1
ATOM 1632 N N . ASP A 1 200 ? -17.641 35.656 10.992 1 92.75 200 ASP A N 1
ATOM 1633 C CA . ASP A 1 200 ? -17.891 36.344 9.734 1 92.75 200 ASP A CA 1
ATOM 1634 C C . ASP A 1 200 ? -19.141 35.812 9.047 1 92.75 200 ASP A C 1
ATOM 1636 O O . ASP A 1 200 ? -19.531 36.281 7.984 1 92.75 200 ASP A O 1
ATOM 1640 N N . GLY A 1 201 ? -19.781 34.844 9.641 1 91.12 201 GLY A N 1
ATOM 1641 C CA . GLY A 1 201 ? -21.062 34.344 9.156 1 91.12 201 GLY A CA 1
ATOM 1642 C C . GLY A 1 201 ? -20.938 33.219 8.156 1 91.12 201 GLY A C 1
ATOM 1643 O O . GLY A 1 201 ? -21.891 32.906 7.434 1 91.12 201 GLY A O 1
ATOM 1644 N N . ALA A 1 202 ? -19.797 32.688 8.055 1 90.81 202 ALA A N 1
ATOM 1645 C CA . ALA A 1 202 ? -19.609 31.578 7.102 1 90.81 202 ALA A CA 1
ATOM 1646 C C . ALA A 1 202 ? -20.453 30.375 7.473 1 90.81 202 ALA A C 1
ATOM 1648 O O . ALA A 1 202 ? -20.484 29.953 8.633 1 90.81 202 ALA A O 1
ATOM 1649 N N . SER A 1 203 ? -21.172 29.875 6.441 1 90.75 203 SER A N 1
ATOM 1650 C CA . SER A 1 203 ? -21.906 28.625 6.629 1 90.75 203 SER A CA 1
ATOM 1651 C C . SER A 1 203 ? -20.953 27.438 6.699 1 90.75 203 SER A C 1
ATOM 1653 O O . SER A 1 203 ? -19.781 27.547 6.305 1 90.75 203 SER A O 1
ATOM 1655 N N . PRO A 1 204 ? -21.422 26.328 7.148 1 85.31 204 PRO A N 1
ATOM 1656 C CA . PRO A 1 204 ? -20.562 25.141 7.211 1 85.31 204 PRO A CA 1
ATOM 1657 C C . PRO A 1 204 ? -20.047 24.703 5.84 1 85.31 204 PRO A C 1
ATOM 1659 O O . PRO A 1 204 ? -18.906 24.266 5.719 1 85.31 204 PRO A O 1
ATOM 1662 N N . TRP A 1 205 ? -20.844 24.844 4.91 1 87.06 205 TRP A N 1
ATOM 1663 C CA . TRP A 1 205 ? -20.422 24.484 3.561 1 87.06 205 TRP A CA 1
ATOM 1664 C C . TRP A 1 205 ? -19.359 25.453 3.043 1 87.06 205 TRP A C 1
ATOM 1666 O O . TRP A 1 205 ? -18.406 25.047 2.393 1 87.06 205 TRP A O 1
ATOM 1676 N N . GLN A 1 206 ? -19.578 26.75 3.389 1 90.31 206 GLN A N 1
ATOM 1677 C CA . GLN A 1 206 ? -18.609 27.75 2.988 1 90.31 206 GLN A CA 1
ATOM 1678 C C . GLN A 1 206 ? -17.281 27.531 3.703 1 90.31 206 GLN A C 1
ATOM 1680 O O . GLN A 1 206 ? -16.219 27.656 3.09 1 90.31 206 GLN A O 1
ATOM 1685 N N . LEU A 1 207 ? -17.406 27.188 4.98 1 91.06 207 LEU A N 1
ATOM 1686 C CA . LEU A 1 207 ? -16.203 26.922 5.766 1 91.06 207 LEU A CA 1
ATOM 1687 C C . LEU A 1 207 ? -15.422 25.75 5.184 1 91.06 207 LEU A C 1
ATOM 1689 O O . LEU A 1 207 ? -14.203 25.828 5.031 1 91.06 207 LEU A O 1
ATOM 1693 N N . THR A 1 208 ? -16.188 24.672 4.805 1 89.88 208 THR A N 1
ATOM 1694 C CA . THR A 1 208 ? -15.562 23.469 4.273 1 89.88 208 THR A CA 1
ATOM 1695 C C . THR A 1 208 ? -14.953 23.734 2.902 1 89.88 208 THR A C 1
ATOM 1697 O O . THR A 1 208 ? -13.781 23.422 2.666 1 89.88 208 THR A O 1
ATOM 1700 N N . ARG A 1 209 ? -15.648 24.359 2.055 1 89.69 209 ARG A N 1
ATOM 1701 C CA . ARG A 1 209 ? -15.258 24.5 0.656 1 89.69 209 ARG A CA 1
ATOM 1702 C C . ARG A 1 209 ? -14.195 25.578 0.496 1 89.69 209 ARG A C 1
ATOM 1704 O O . ARG A 1 209 ? -13.258 25.438 -0.299 1 89.69 209 ARG A O 1
ATOM 1711 N N . HIS A 1 210 ? -14.242 26.672 1.331 1 91.62 210 HIS A N 1
ATOM 1712 C CA . HIS A 1 210 ? -13.406 27.844 1.048 1 91.62 210 HIS A CA 1
ATOM 1713 C C . HIS A 1 210 ? -12.258 27.938 2.051 1 91.62 210 HIS A C 1
ATOM 1715 O O . HIS A 1 210 ? -11.305 28.688 1.831 1 91.62 210 HIS A O 1
ATOM 1721 N N . ILE A 1 211 ? -12.336 27.172 3.07 1 90.44 211 ILE A N 1
ATOM 1722 C CA . ILE A 1 211 ? -11.289 27.328 4.074 1 90.44 211 ILE A CA 1
ATOM 1723 C C . ILE A 1 211 ? -10.633 25.969 4.344 1 90.44 211 ILE A C 1
ATOM 1725 O O . ILE A 1 211 ? -9.453 25.766 4.043 1 90.44 211 ILE A O 1
ATOM 1729 N N . MET A 1 212 ? -11.469 24.984 4.715 1 90.19 212 MET A N 1
ATOM 1730 C CA . MET A 1 212 ? -10.906 23.719 5.176 1 90.19 212 MET A CA 1
ATOM 1731 C C . MET A 1 212 ? -10.297 22.938 4.016 1 90.19 212 MET A C 1
ATOM 1733 O O . MET A 1 212 ? -9.172 22.453 4.113 1 90.19 212 MET A O 1
ATOM 1737 N N . LEU A 1 213 ? -10.984 22.812 2.922 1 91.44 213 LEU A N 1
ATOM 1738 C CA . LEU A 1 213 ? -10.508 22.031 1.786 1 91.44 213 LEU A CA 1
ATOM 1739 C C . LEU A 1 213 ? -9.234 22.641 1.206 1 91.44 213 LEU A C 1
ATOM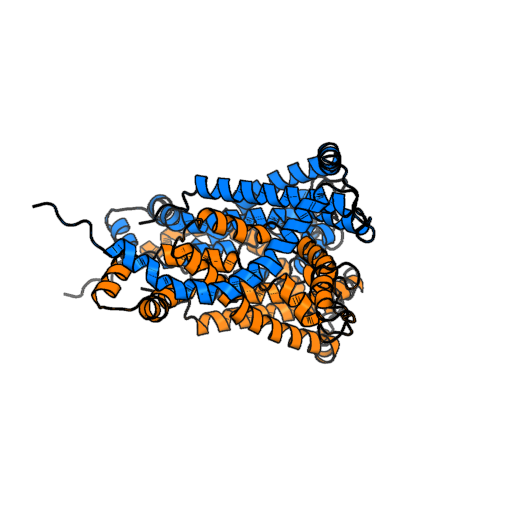 1741 O O . LEU A 1 213 ? -8.25 21.922 0.977 1 91.44 213 LEU A O 1
ATOM 1745 N N . PRO A 1 214 ? -9.234 23.969 1.062 1 89.94 214 PRO A N 1
ATOM 1746 C CA . PRO A 1 214 ? -8 24.578 0.556 1 89.94 214 PRO A CA 1
ATOM 1747 C C . PRO A 1 214 ? -6.824 24.406 1.514 1 89.94 214 PRO A C 1
ATOM 1749 O O . PRO A 1 214 ? -5.68 24.281 1.074 1 89.94 214 PRO A O 1
ATOM 1752 N N . LEU A 1 215 ? -7.109 24.422 2.773 1 86.94 215 LEU A N 1
ATOM 1753 C CA . LEU A 1 215 ? -6.043 24.266 3.76 1 86.94 215 LEU A CA 1
ATOM 1754 C C . LEU A 1 215 ? -5.5 22.844 3.752 1 86.94 215 LEU A C 1
ATOM 1756 O O . LEU A 1 215 ? -4.387 22.594 4.219 1 86.94 215 LEU A O 1
ATOM 1760 N N . CYS A 1 216 ? -6.316 21.906 3.139 1 90.25 216 CYS A N 1
ATOM 1761 C CA . CYS A 1 216 ? -5.902 20.5 3.086 1 90.25 216 CYS A CA 1
ATOM 1762 C C . CYS A 1 216 ? -5.402 20.141 1.693 1 90.25 216 CYS A C 1
ATOM 1764 O O . CYS A 1 216 ? -5.258 18.953 1.372 1 90.25 216 CYS A O 1
ATOM 1766 N N . ARG A 1 217 ? -5.129 21.062 0.908 1 89.56 217 ARG A N 1
ATOM 1767 C CA . ARG A 1 217 ? -4.805 20.812 -0.493 1 89.56 217 ARG A CA 1
ATOM 1768 C C . ARG A 1 217 ? -3.57 19.922 -0.619 1 89.56 217 ARG A C 1
ATOM 1770 O O . ARG A 1 217 ? -3.52 19.047 -1.477 1 89.56 217 ARG A O 1
ATOM 1777 N N . ASN A 1 218 ? -2.518 20.109 0.155 1 84.25 218 ASN A N 1
ATOM 1778 C CA . ASN A 1 218 ? -1.31 19.297 0.086 1 84.25 218 ASN A CA 1
ATOM 1779 C C . ASN A 1 218 ? -1.582 17.859 0.501 1 84.25 218 ASN A C 1
ATOM 1781 O O . ASN A 1 218 ? -1.074 16.922 -0.12 1 84.25 218 ASN A O 1
ATOM 1785 N N . ALA A 1 219 ? -2.381 17.734 1.549 1 88.81 219 ALA A N 1
ATOM 1786 C CA . ALA A 1 219 ? -2.752 16.391 1.989 1 88.81 219 ALA A CA 1
ATOM 1787 C C . ALA A 1 219 ? -3.576 15.68 0.924 1 88.81 219 ALA A C 1
ATOM 1789 O O . ALA A 1 219 ? -3.379 14.484 0.678 1 88.81 219 ALA A O 1
ATOM 1790 N N . ILE A 1 220 ? -4.477 16.391 0.31 1 93.19 220 ILE A N 1
ATOM 1791 C CA . ILE A 1 220 ? -5.305 15.812 -0.741 1 93.19 220 ILE A CA 1
ATOM 1792 C C . ILE A 1 220 ? -4.43 15.445 -1.938 1 93.19 220 ILE A C 1
ATOM 1794 O O . ILE A 1 220 ? -4.574 14.359 -2.508 1 93.19 220 ILE A O 1
ATOM 1798 N N . GLY A 1 221 ? -3.543 16.328 -2.299 1 90.25 221 GLY A N 1
ATOM 1799 C CA . GLY A 1 221 ? -2.604 16.031 -3.367 1 90.25 221 GLY A CA 1
ATOM 1800 C C . GLY A 1 221 ? -1.771 14.789 -3.09 1 90.25 221 GLY A C 1
ATOM 1801 O O . GLY A 1 221 ? -1.581 13.953 -3.977 1 90.25 221 GLY A O 1
ATOM 1802 N N . THR A 1 222 ? -1.283 14.758 -1.852 1 85.19 222 THR A N 1
ATOM 1803 C CA . THR A 1 222 ? -0.536 13.57 -1.44 1 85.19 222 THR A CA 1
ATOM 1804 C C . THR A 1 222 ? -1.399 12.32 -1.558 1 85.19 222 THR A C 1
ATOM 1806 O O . THR A 1 222 ? -0.926 11.273 -2.008 1 85.19 222 THR A O 1
ATOM 1809 N N . GLY A 1 223 ? -2.641 12.398 -1.147 1 90.44 223 GLY A N 1
ATOM 1810 C CA . GLY A 1 223 ? -3.576 11.297 -1.299 1 90.44 223 GLY A CA 1
ATOM 1811 C C . GLY A 1 223 ? -3.764 10.867 -2.742 1 90.44 223 GLY A C 1
ATOM 1812 O O . GLY A 1 223 ? -3.82 9.672 -3.035 1 90.44 223 GLY A O 1
ATOM 1813 N N . VAL A 1 224 ? -3.838 11.828 -3.604 1 92.88 224 VAL A N 1
ATOM 1814 C CA . VAL A 1 224 ? -4.02 11.539 -5.023 1 92.88 224 VAL A CA 1
ATOM 1815 C C . VAL A 1 224 ? -2.789 10.82 -5.566 1 92.88 224 VAL A C 1
ATOM 1817 O O . VAL A 1 224 ? -2.91 9.836 -6.293 1 92.88 224 VAL A O 1
ATOM 1820 N N . ILE A 1 225 ? -1.659 11.305 -5.211 1 86.94 225 ILE A N 1
ATOM 1821 C CA . ILE A 1 225 ? -0.416 10.68 -5.656 1 86.94 225 ILE A CA 1
ATOM 1822 C C . ILE A 1 225 ? -0.363 9.234 -5.18 1 86.94 225 ILE A C 1
ATOM 1824 O O . ILE A 1 225 ? -0.137 8.32 -5.977 1 86.94 225 ILE A O 1
ATOM 1828 N N . CYS A 1 226 ? -0.631 9.047 -3.934 1 85.62 226 CYS A N 1
ATOM 1829 C CA . CYS A 1 226 ? -0.559 7.711 -3.359 1 85.62 226 CYS A CA 1
ATOM 1830 C C . CYS A 1 226 ? -1.598 6.789 -3.988 1 85.62 226 CYS A C 1
ATOM 1832 O O . CYS A 1 226 ? -1.316 5.621 -4.254 1 85.62 226 CYS A O 1
ATOM 1834 N N . SER A 1 227 ? -2.746 7.289 -4.238 1 92.12 227 SER A N 1
ATOM 1835 C CA . SER A 1 227 ? -3.836 6.473 -4.766 1 92.12 227 SER A CA 1
ATOM 1836 C C . SER A 1 227 ? -3.561 6.043 -6.203 1 92.12 227 SER A C 1
ATOM 1838 O O . SER A 1 227 ? -3.787 4.887 -6.566 1 92.12 227 SER A O 1
ATOM 1840 N N . ILE A 1 228 ? -3.092 6.941 -6.992 1 92 228 ILE A N 1
ATOM 1841 C CA . ILE A 1 228 ? -2.838 6.617 -8.391 1 92 228 ILE A CA 1
ATOM 1842 C C . ILE A 1 228 ? -1.622 5.699 -8.5 1 92 228 ILE A C 1
ATOM 1844 O O . ILE A 1 228 ? -1.626 4.742 -9.273 1 92 228 ILE A O 1
ATOM 1848 N N . THR A 1 229 ? -0.602 6.012 -7.766 1 87.69 229 THR A N 1
ATOM 1849 C CA . THR A 1 229 ? 0.591 5.176 -7.828 1 87.69 229 THR A CA 1
ATOM 1850 C C . THR A 1 229 ? 0.281 3.758 -7.359 1 87.69 229 THR A C 1
ATOM 1852 O O . THR A 1 229 ? 0.859 2.791 -7.863 1 87.69 229 THR A O 1
ATOM 1855 N N . SER A 1 230 ? -0.593 3.625 -6.398 1 88.62 230 SER A N 1
ATOM 1856 C CA . SER A 1 230 ? -1.007 2.299 -5.949 1 88.62 230 SER A CA 1
ATOM 1857 C C . SER A 1 230 ? -1.722 1.539 -7.062 1 88.62 230 SER A C 1
ATOM 1859 O O . SER A 1 230 ? -1.64 0.311 -7.133 1 88.62 230 SER A O 1
ATOM 1861 N N . ARG A 1 231 ? -2.393 2.262 -7.918 1 93.31 231 ARG A N 1
ATOM 1862 C CA . ARG A 1 231 ? -3.055 1.614 -9.047 1 93.31 231 ARG A CA 1
ATOM 1863 C C . ARG A 1 231 ? -2.041 1.181 -10.102 1 93.31 231 ARG A C 1
ATOM 1865 O O . ARG A 1 231 ? -2.217 0.148 -10.75 1 93.31 231 ARG A O 1
ATOM 1872 N N . ILE A 1 232 ? -1.057 1.953 -10.289 1 90.88 232 ILE A N 1
ATOM 1873 C CA . ILE A 1 232 ? 0.009 1.595 -11.219 1 90.88 232 ILE A CA 1
ATOM 1874 C C . ILE A 1 232 ? 0.681 0.302 -10.766 1 90.88 232 ILE A C 1
ATOM 1876 O O . ILE A 1 232 ? 1.006 -0.56 -11.586 1 90.88 232 ILE A O 1
ATOM 1880 N N . ALA A 1 233 ? 0.752 0.136 -9.469 1 88.75 233 ALA A N 1
ATOM 1881 C CA . ALA A 1 233 ? 1.503 -0.983 -8.906 1 88.75 233 ALA A CA 1
ATOM 1882 C C . ALA A 1 233 ? 0.577 -2.145 -8.555 1 88.75 233 ALA A C 1
ATOM 1884 O O . ALA A 1 233 ? 1.034 -3.197 -8.102 1 88.75 233 ALA A O 1
ATOM 1885 N N . MET A 1 234 ? -0.707 -2.012 -8.734 1 90.69 234 MET A N 1
ATOM 1886 C CA . MET A 1 234 ? -1.706 -2.984 -8.305 1 90.69 234 MET A CA 1
ATOM 1887 C C . MET A 1 234 ? -1.514 -4.316 -9.023 1 90.69 234 MET A C 1
ATOM 1889 O O . MET A 1 234 ? -1.571 -4.379 -10.25 1 90.69 234 MET A O 1
ATOM 1893 N N . TYR A 1 235 ? -1.297 -5.449 -8.273 1 89.25 235 TYR A N 1
ATOM 1894 C CA . TYR A 1 235 ? -1.061 -6.766 -8.852 1 89.25 235 TYR A CA 1
ATOM 1895 C C . TYR A 1 235 ? -1.927 -7.82 -8.172 1 89.25 235 TYR A C 1
ATOM 1897 O O . TYR A 1 235 ? -2.732 -8.484 -8.836 1 89.25 235 TYR A O 1
ATOM 1905 N N . GLU A 1 236 ? -1.897 -7.91 -6.875 1 86 236 GLU A N 1
ATOM 1906 C CA . GLU A 1 236 ? -2.496 -9.016 -6.125 1 86 236 GLU A CA 1
ATOM 1907 C C . GLU A 1 236 ? -4.012 -9.055 -6.324 1 86 236 GLU A C 1
ATOM 1909 O O . GLU A 1 236 ? -4.594 -10.133 -6.477 1 86 236 GLU A O 1
ATOM 1914 N N . GLN A 1 237 ? -4.562 -7.855 -6.355 1 88.75 237 GLN A N 1
ATOM 1915 C CA . GLN A 1 237 ? -6.016 -7.789 -6.48 1 88.75 237 GLN A CA 1
ATOM 1916 C C . GLN A 1 237 ? -6.484 -8.398 -7.801 1 88.75 237 GLN A C 1
ATOM 1918 O O . GLN A 1 237 ? -7.461 -9.148 -7.832 1 88.75 237 GLN A O 1
ATOM 1923 N N . ILE A 1 238 ? -5.758 -8.102 -8.805 1 93.88 238 ILE A N 1
ATOM 1924 C CA . ILE A 1 238 ? -6.172 -8.555 -10.133 1 93.88 238 ILE A CA 1
ATOM 1925 C C . ILE A 1 238 ? -5.746 -10.008 -10.336 1 93.88 238 ILE A C 1
ATOM 1927 O O . ILE A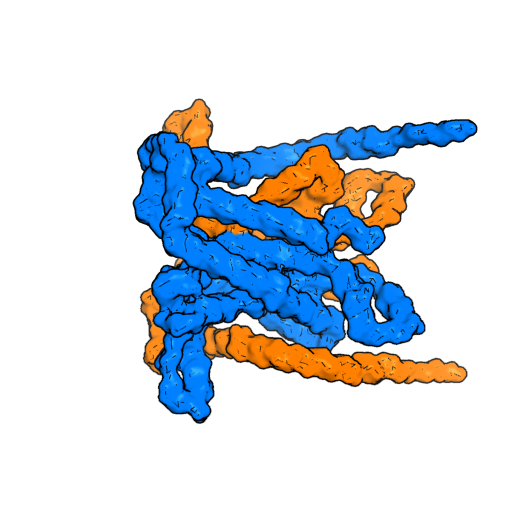 1 238 ? -6.527 -10.828 -10.828 1 93.88 238 ILE A O 1
ATOM 1931 N N . ARG A 1 239 ? -4.594 -10.344 -9.914 1 91.5 239 ARG A N 1
ATOM 1932 C CA . ARG A 1 239 ? -4.086 -11.703 -10.086 1 91.5 239 ARG A CA 1
ATOM 1933 C C . ARG A 1 239 ? -4.973 -12.711 -9.367 1 91.5 239 ARG A C 1
ATOM 1935 O O . ARG A 1 239 ? -5.195 -13.82 -9.859 1 91.5 239 ARG A O 1
ATOM 1942 N N . LEU A 1 240 ? -5.457 -12.375 -8.219 1 89 240 LEU A N 1
ATOM 1943 C CA . LEU A 1 240 ? -6.164 -13.328 -7.375 1 89 240 LEU A CA 1
ATOM 1944 C C . LEU A 1 240 ? -7.664 -13.297 -7.66 1 89 240 LEU A C 1
ATOM 1946 O O . LEU A 1 240 ? -8.422 -14.094 -7.098 1 89 240 LEU A O 1
ATOM 1950 N N . THR A 1 241 ? -8.117 -12.43 -8.555 1 92.38 241 THR A N 1
ATOM 1951 C CA . THR A 1 241 ? -9.539 -12.383 -8.859 1 92.38 241 THR A CA 1
ATOM 1952 C C . THR A 1 241 ? -9.789 -12.711 -10.328 1 92.38 241 THR A C 1
ATOM 1954 O O . THR A 1 241 ? -10.164 -13.836 -10.664 1 92.38 241 THR A O 1
ATOM 1957 N N . THR A 1 242 ? -9.305 -11.898 -11.219 1 95.38 242 THR A N 1
ATOM 1958 C CA . THR A 1 242 ? -9.672 -12.031 -12.625 1 95.38 242 THR A CA 1
ATOM 1959 C C . THR A 1 242 ? -8.484 -12.5 -13.453 1 95.38 242 THR A C 1
ATOM 1961 O O . THR A 1 242 ? -8.648 -12.977 -14.578 1 95.38 242 THR A O 1
ATOM 1964 N N . ALA A 1 243 ? -7.336 -12.305 -12.914 1 94.75 243 ALA A N 1
ATOM 1965 C CA . ALA A 1 243 ? -6.098 -12.562 -13.648 1 94.75 243 ALA A CA 1
ATOM 1966 C C . ALA A 1 243 ? -6.09 -11.828 -14.992 1 94.75 243 ALA A C 1
ATOM 1968 O O . ALA A 1 243 ? -5.633 -12.375 -15.992 1 94.75 243 ALA A O 1
ATOM 1969 N N . GLY A 1 244 ? -6.703 -10.688 -15.039 1 96.25 244 GLY A N 1
ATOM 1970 C CA . GLY A 1 244 ? -6.684 -9.844 -16.219 1 96.25 244 GLY A CA 1
ATOM 1971 C C . GLY A 1 244 ? -7.934 -9.977 -17.078 1 96.25 244 GLY A C 1
ATOM 1972 O O . GLY A 1 244 ? -8.164 -9.172 -17.969 1 96.25 244 GLY A O 1
ATOM 1973 N N . GLY A 1 245 ? -8.773 -11 -16.75 1 96.25 245 GLY A N 1
ATOM 1974 C CA . GLY A 1 245 ? -9.938 -11.273 -17.578 1 96.25 245 GLY A CA 1
ATOM 1975 C C . GLY A 1 245 ? -11.211 -10.648 -17.031 1 96.25 245 GLY A C 1
ATOM 1976 O O . GLY A 1 245 ? -11.172 -9.883 -16.078 1 96.25 245 GLY A O 1
ATOM 1977 N N . PRO A 1 246 ? -12.312 -11.047 -17.719 1 96.19 246 PRO A N 1
ATOM 1978 C CA . PRO A 1 246 ? -12.43 -11.758 -19 1 96.19 246 PRO A CA 1
ATOM 1979 C C . PRO A 1 246 ? -11.781 -10.992 -20.156 1 96.19 246 PRO A C 1
ATOM 1981 O O . PRO A 1 246 ? -11.797 -9.758 -20.172 1 96.19 246 PRO A O 1
ATOM 1984 N N . GLY A 1 247 ? -11.227 -11.859 -21.109 1 95.69 247 GLY A N 1
ATOM 1985 C CA . GLY A 1 247 ? -10.414 -11.164 -22.094 1 95.69 247 GLY A CA 1
ATOM 1986 C C . GLY A 1 247 ? -9.289 -10.352 -21.469 1 95.69 247 GLY A C 1
ATOM 1987 O O . GLY A 1 247 ? -8.453 -10.898 -20.75 1 95.69 247 GLY A O 1
ATOM 1988 N N . ASP A 1 248 ? -9.344 -9.031 -21.625 1 97.19 248 ASP A N 1
ATOM 1989 C CA . ASP A 1 248 ? -8.383 -8.117 -21.016 1 97.19 248 ASP A CA 1
ATOM 1990 C C . ASP A 1 248 ? -9.086 -6.984 -20.281 1 97.19 248 ASP A C 1
ATOM 1992 O O . ASP A 1 248 ? -8.523 -5.902 -20.094 1 97.19 248 ASP A O 1
ATOM 1996 N N . ASP A 1 249 ? -10.281 -7.324 -19.781 1 97.12 249 ASP A N 1
ATOM 1997 C CA . ASP A 1 249 ? -11.141 -6.309 -19.172 1 97.12 249 ASP A CA 1
ATOM 1998 C C . ASP A 1 249 ? -10.469 -5.68 -17.953 1 97.12 249 ASP A C 1
ATOM 2000 O O . ASP A 1 249 ? -10.75 -4.531 -17.609 1 97.12 249 ASP A O 1
ATOM 2004 N N . THR A 1 250 ? -9.625 -6.535 -17.312 1 97.81 250 THR A N 1
ATOM 2005 C CA . THR A 1 250 ? -9.016 -6.055 -16.062 1 97.81 250 THR A CA 1
ATOM 2006 C C . THR A 1 250 ? -7.496 -6.164 -16.141 1 97.81 250 THR A C 1
ATOM 2008 O O . THR A 1 250 ? -6.82 -6.133 -15.109 1 97.81 250 THR A O 1
ATOM 2011 N N . MET A 1 251 ? -7.016 -6.293 -17.375 1 97.69 251 MET A N 1
ATOM 2012 C CA . MET A 1 251 ? -5.57 -6.402 -17.547 1 97.69 251 MET A CA 1
ATOM 2013 C C . MET A 1 251 ? -4.871 -5.121 -17.109 1 97.69 251 MET A C 1
ATOM 2015 O O . MET A 1 251 ? -5.414 -4.027 -17.25 1 97.69 251 MET A O 1
ATOM 2019 N N . ASN A 1 252 ? -3.717 -5.301 -16.484 1 96.25 252 ASN A N 1
ATOM 2020 C CA . ASN A 1 252 ? -2.898 -4.16 -16.094 1 96.25 252 ASN A CA 1
ATOM 2021 C C . ASN A 1 252 ? -1.41 -4.449 -16.281 1 96.25 252 ASN A C 1
ATOM 2023 O O . ASN A 1 252 ? -1.024 -5.582 -16.562 1 96.25 252 ASN A O 1
ATOM 2027 N N . ILE A 1 253 ? -0.604 -3.475 -16.172 1 94.44 253 ILE A N 1
ATOM 2028 C CA . ILE A 1 253 ? 0.806 -3.531 -16.531 1 94.44 253 ILE A CA 1
ATOM 2029 C C . ILE A 1 253 ? 1.554 -4.465 -15.586 1 94.44 253 ILE A C 1
ATOM 2031 O O . ILE A 1 253 ? 2.367 -5.281 -16.031 1 94.44 253 ILE A O 1
ATOM 2035 N N . PRO A 1 254 ? 1.302 -4.469 -14.25 1 92.81 254 PRO A N 1
ATOM 2036 C CA . PRO A 1 254 ? 2.021 -5.379 -13.359 1 92.81 254 PRO A CA 1
ATOM 2037 C C . PRO A 1 254 ? 1.786 -6.848 -13.703 1 92.81 254 PRO A C 1
ATOM 2039 O O . PRO A 1 254 ? 2.699 -7.668 -13.578 1 92.81 254 PRO A O 1
ATOM 2042 N N . LEU A 1 255 ? 0.576 -7.168 -14.125 1 94.5 255 LEU A N 1
ATOM 2043 C CA . LEU A 1 255 ? 0.308 -8.539 -14.531 1 94.5 255 LEU A CA 1
ATOM 2044 C C . LEU A 1 255 ? 1.136 -8.914 -15.758 1 94.5 255 LEU A C 1
ATOM 2046 O O . LEU A 1 255 ? 1.688 -10.016 -15.828 1 94.5 255 LEU A O 1
ATOM 2050 N N . ILE A 1 256 ? 1.163 -8.023 -16.703 1 95.31 256 ILE A N 1
ATOM 2051 C CA . ILE A 1 256 ? 1.96 -8.258 -17.906 1 95.31 256 ILE A CA 1
ATOM 2052 C C . ILE A 1 256 ? 3.43 -8.422 -17.531 1 95.31 256 ILE A C 1
ATOM 2054 O O . ILE A 1 256 ? 4.117 -9.312 -18.031 1 95.31 256 ILE A O 1
ATOM 2058 N N . LEU A 1 257 ? 3.887 -7.586 -16.656 1 91.5 257 LEU A N 1
ATOM 2059 C CA . LEU A 1 257 ? 5.273 -7.617 -16.203 1 91.5 257 LEU A CA 1
ATOM 2060 C C . LEU A 1 257 ? 5.602 -8.969 -15.57 1 91.5 257 LEU A C 1
ATOM 2062 O O . LEU A 1 257 ? 6.562 -9.625 -15.977 1 91.5 257 LEU A O 1
ATOM 2066 N N . VAL A 1 258 ? 4.793 -9.445 -14.656 1 88.62 258 VAL A N 1
ATOM 2067 C CA . VAL A 1 258 ? 5.07 -10.68 -13.93 1 88.62 258 VAL A CA 1
ATOM 2068 C C . VAL A 1 258 ? 4.945 -11.875 -14.867 1 88.62 258 VAL A C 1
ATOM 2070 O O . VAL A 1 258 ? 5.742 -12.812 -14.797 1 88.62 258 VAL A O 1
ATOM 2073 N N . ASN A 1 259 ? 3.936 -11.82 -15.711 1 92.19 259 ASN A N 1
ATOM 2074 C CA . ASN A 1 259 ? 3.807 -12.883 -16.703 1 92.19 259 ASN A CA 1
ATOM 2075 C C . ASN A 1 259 ? 5.035 -12.953 -17.609 1 92.19 259 ASN A C 1
ATOM 2077 O O . ASN A 1 259 ? 5.473 -14.047 -17.984 1 92.19 259 ASN A O 1
ATOM 2081 N N . SER A 1 260 ? 5.527 -11.797 -17.969 1 92.44 260 SER A N 1
ATOM 2082 C CA . SER A 1 260 ? 6.719 -11.742 -18.812 1 92.44 260 SER A CA 1
ATOM 2083 C C . SER A 1 260 ? 7.926 -12.344 -18.094 1 92.44 260 SER A C 1
ATOM 2085 O O . SER A 1 260 ? 8.75 -13.016 -18.719 1 92.44 260 SER A O 1
ATOM 2087 N N . ILE A 1 261 ? 8.039 -12.109 -16.875 1 85.56 261 ILE A N 1
ATOM 2088 C CA . ILE A 1 261 ? 9.117 -12.688 -16.094 1 85.56 261 ILE A CA 1
ATOM 2089 C C . ILE A 1 261 ? 8.961 -14.211 -16.047 1 85.56 261 ILE A C 1
ATOM 2091 O O . ILE A 1 261 ? 9.938 -14.945 -16.188 1 85.56 261 ILE A O 1
ATOM 2095 N N . SER A 1 262 ? 7.738 -14.648 -15.828 1 84.5 262 SER A N 1
ATOM 2096 C CA . SER A 1 262 ? 7.465 -16.078 -15.805 1 84.5 262 SER A CA 1
ATOM 2097 C C . SER A 1 262 ? 7.816 -16.734 -17.141 1 84.5 262 SER A C 1
ATOM 2099 O O . SER A 1 262 ? 8.234 -17.891 -17.188 1 84.5 262 SER A O 1
ATOM 2101 N N . ASP A 1 263 ? 7.691 -15.992 -18.203 1 90.69 263 ASP A N 1
ATOM 2102 C CA . ASP A 1 263 ? 8.008 -16.469 -19.547 1 90.69 263 ASP A CA 1
ATOM 2103 C C . ASP A 1 263 ? 9.484 -16.25 -19.875 1 90.69 263 ASP A C 1
ATOM 2105 O O . ASP A 1 263 ? 9.898 -16.391 -21.016 1 90.69 263 ASP A O 1
ATOM 2109 N N . MET A 1 264 ? 10.203 -15.789 -18.938 1 88.25 264 MET A N 1
ATOM 2110 C CA . MET A 1 264 ? 11.641 -15.57 -19.047 1 88.25 264 MET A CA 1
ATOM 2111 C C . MET A 1 264 ? 11.945 -14.469 -20.078 1 88.25 264 MET A C 1
ATOM 2113 O O . MET A 1 264 ? 12.898 -14.586 -20.844 1 88.25 264 MET A O 1
ATOM 2117 N N . LYS A 1 265 ? 11.055 -13.641 -20.219 1 93.12 265 LYS A N 1
ATOM 2118 C CA . LYS A 1 265 ? 11.266 -12.438 -21.031 1 93.12 265 LYS A CA 1
ATOM 2119 C C . LYS A 1 265 ? 11.539 -11.227 -20.141 1 93.12 265 LYS A C 1
ATOM 2121 O O . LYS A 1 265 ? 10.773 -10.258 -20.156 1 93.12 265 LYS A O 1
ATOM 2126 N N . TYR A 1 266 ? 12.656 -11.25 -19.578 1 88.31 266 TYR A N 1
ATOM 2127 C CA . TYR A 1 266 ? 13 -10.266 -18.562 1 88.31 266 TYR A CA 1
ATOM 2128 C C . TYR A 1 266 ? 13.188 -8.883 -19.172 1 88.31 266 TYR A C 1
ATOM 2130 O O . TYR A 1 266 ? 12.852 -7.871 -18.547 1 88.31 266 TYR A O 1
ATOM 2138 N N . GLY A 1 267 ? 13.805 -8.867 -20.312 1 91.25 267 GLY A N 1
ATOM 2139 C CA . GLY A 1 267 ? 13.945 -7.586 -20.984 1 91.25 267 GLY A CA 1
ATOM 2140 C C . GLY A 1 267 ? 12.609 -6.91 -21.266 1 91.25 267 GLY A C 1
ATOM 2141 O O . GLY A 1 267 ? 12.445 -5.719 -20.984 1 91.25 267 GLY A O 1
ATOM 2142 N N . TYR A 1 268 ? 11.664 -7.715 -21.734 1 94.44 268 TYR A N 1
ATOM 2143 C CA . TYR A 1 268 ? 10.32 -7.219 -22 1 94.44 268 TYR A CA 1
ATOM 2144 C C . TYR A 1 268 ? 9.625 -6.809 -20.703 1 94.44 268 TYR A C 1
ATOM 2146 O O . TYR A 1 268 ? 8.922 -5.797 -20.672 1 94.44 268 TYR A O 1
ATOM 2154 N N . ALA A 1 269 ? 9.836 -7.551 -19.688 1 92.12 269 ALA A N 1
ATOM 2155 C CA . ALA A 1 269 ? 9.281 -7.23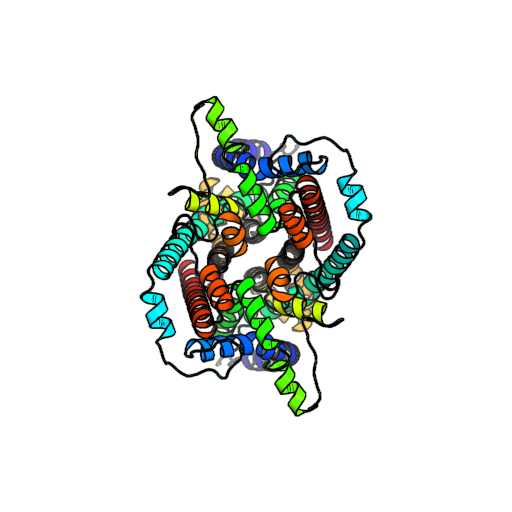4 -18.375 1 92.12 269 ALA A CA 1
ATOM 2156 C C . ALA A 1 269 ? 9.828 -5.91 -17.859 1 92.12 269 ALA A C 1
ATOM 2158 O O . ALA A 1 269 ? 9.094 -5.105 -17.297 1 92.12 269 ALA A O 1
ATOM 2159 N N . ASN A 1 270 ? 11.109 -5.738 -18.078 1 89.5 270 ASN A N 1
ATOM 2160 C CA . ASN A 1 270 ? 11.742 -4.512 -17.609 1 89.5 270 ASN A CA 1
ATOM 2161 C C . ASN A 1 270 ? 11.258 -3.295 -18.391 1 89.5 270 ASN A C 1
ATOM 2163 O O . ASN A 1 270 ? 11.156 -2.197 -17.844 1 89.5 270 ASN A O 1
ATOM 2167 N N . ALA A 1 271 ? 10.961 -3.518 -19.625 1 93.62 271 ALA A N 1
ATOM 2168 C CA . ALA A 1 271 ? 10.359 -2.434 -20.406 1 93.62 271 ALA A CA 1
ATOM 2169 C C . ALA A 1 271 ? 9 -2.037 -19.828 1 93.62 271 ALA A C 1
ATOM 2171 O O . ALA A 1 271 ? 8.664 -0.852 -19.766 1 93.62 271 ALA A O 1
ATOM 2172 N N . ASN A 1 272 ? 8.211 -3.018 -19.438 1 92.31 272 ASN A N 1
ATOM 2173 C CA . ASN A 1 272 ? 6.957 -2.734 -18.734 1 92.31 272 ASN A CA 1
ATOM 2174 C C . ASN A 1 272 ? 7.195 -1.925 -17.469 1 92.31 272 ASN A C 1
ATOM 2176 O O . ASN A 1 272 ? 6.477 -0.958 -17.188 1 92.31 272 ASN A O 1
ATOM 2180 N N . GLY A 1 273 ? 8.188 -2.359 -16.688 1 88.12 273 GLY A N 1
ATOM 2181 C CA . GLY A 1 273 ? 8.547 -1.633 -15.484 1 88.12 273 GLY A CA 1
ATOM 2182 C C . GLY A 1 273 ? 8.922 -0.187 -15.75 1 88.12 273 GLY A C 1
ATOM 2183 O O . GLY A 1 273 ? 8.555 0.705 -14.984 1 88.12 273 GLY A O 1
ATOM 2184 N N . MET A 1 274 ? 9.586 0.036 -16.828 1 87.19 274 MET A N 1
ATOM 2185 C CA . MET A 1 274 ? 9.992 1.393 -17.188 1 87.19 274 MET A CA 1
ATOM 2186 C C . MET A 1 274 ? 8.781 2.252 -17.531 1 87.19 274 MET A C 1
ATOM 2188 O O . MET A 1 274 ? 8.75 3.445 -17.219 1 87.19 274 MET A O 1
ATOM 2192 N N . VAL A 1 275 ? 7.895 1.67 -18.219 1 91.12 275 VAL A N 1
ATOM 2193 C CA . VAL A 1 275 ? 6.684 2.412 -18.547 1 91.12 275 VAL A CA 1
ATOM 2194 C C . VAL A 1 275 ? 5.945 2.791 -17.266 1 91.12 275 VAL A C 1
ATOM 2196 O O . VAL A 1 275 ? 5.461 3.916 -17.125 1 91.12 275 VAL A O 1
ATOM 2199 N N . MET A 1 276 ? 5.852 1.803 -16.344 1 88.5 276 MET A N 1
ATOM 2200 C CA . MET A 1 276 ? 5.227 2.086 -15.055 1 88.5 276 MET A CA 1
ATOM 2201 C C . MET A 1 276 ? 5.945 3.229 -14.344 1 88.5 276 MET A C 1
ATOM 2203 O O . MET A 1 276 ? 5.305 4.105 -13.758 1 88.5 276 MET A O 1
ATOM 2207 N N . PHE A 1 277 ? 7.242 3.166 -14.484 1 81.69 277 PHE A N 1
ATOM 2208 C CA . PHE A 1 277 ? 8.078 4.188 -13.859 1 81.69 277 PHE A CA 1
ATOM 2209 C C . PHE A 1 277 ? 7.789 5.559 -14.453 1 81.69 277 PHE A C 1
ATOM 2211 O O . PHE A 1 277 ? 7.598 6.531 -13.719 1 81.69 277 PHE A O 1
ATOM 2218 N N . VAL A 1 278 ? 7.777 5.688 -15.711 1 85.94 278 VAL A N 1
ATOM 2219 C CA . VAL A 1 278 ? 7.551 6.949 -16.406 1 85.94 278 VAL A CA 1
ATOM 2220 C C . VAL A 1 278 ? 6.145 7.465 -16.094 1 85.94 278 VAL A C 1
ATOM 2222 O O . VAL A 1 278 ? 5.953 8.664 -15.875 1 85.94 278 VAL A O 1
ATOM 2225 N N . LEU A 1 279 ? 5.18 6.574 -16.078 1 88.62 279 LEU A N 1
ATOM 2226 C CA . LEU A 1 279 ? 3.814 6.969 -15.742 1 88.62 279 LEU A CA 1
ATOM 2227 C C . LEU A 1 279 ? 3.742 7.516 -14.32 1 88.62 279 LEU A C 1
ATOM 2229 O O . LEU A 1 279 ? 3.035 8.492 -14.062 1 88.62 279 LEU A O 1
ATOM 2233 N N . GLY A 1 280 ? 4.441 6.867 -13.438 1 84.62 280 GLY A N 1
ATOM 2234 C CA . GLY A 1 280 ? 4.512 7.371 -12.07 1 84.62 280 GLY A CA 1
ATOM 2235 C C . GLY A 1 280 ? 5.07 8.781 -11.984 1 84.62 280 GLY A C 1
ATOM 2236 O O . GLY A 1 280 ? 4.539 9.617 -11.258 1 84.62 280 GLY A O 1
ATOM 2237 N N . LEU A 1 281 ? 6.07 9.086 -12.789 1 81.69 281 LEU A N 1
ATOM 2238 C CA . LEU A 1 281 ? 6.68 10.414 -12.805 1 81.69 281 LEU A CA 1
ATOM 2239 C C . LEU A 1 281 ? 5.715 11.453 -13.367 1 81.69 281 LEU A C 1
ATOM 2241 O O . LEU A 1 281 ? 5.641 12.57 -12.859 1 81.69 281 LEU A O 1
ATOM 2245 N N . ILE A 1 282 ? 5.105 11.047 -14.383 1 86.81 282 ILE A N 1
ATOM 2246 C CA . ILE A 1 282 ? 4.156 11.961 -15.008 1 86.81 282 ILE A CA 1
ATOM 2247 C C . ILE A 1 282 ? 3.049 12.32 -14.016 1 86.81 282 ILE A C 1
ATOM 2249 O O . ILE A 1 282 ? 2.664 13.484 -13.898 1 86.81 282 ILE A O 1
ATOM 2253 N N . ILE A 1 283 ? 2.627 11.359 -13.258 1 84.12 283 ILE A N 1
ATOM 2254 C CA . ILE A 1 283 ? 1.546 11.586 -12.305 1 84.12 283 ILE A CA 1
ATOM 2255 C C . ILE A 1 283 ? 2.043 12.461 -11.164 1 84.12 283 ILE A C 1
ATOM 2257 O O . ILE A 1 283 ? 1.331 13.359 -10.703 1 84.12 283 ILE A O 1
ATOM 2261 N N . LEU A 1 284 ? 3.166 12.133 -10.695 1 77.94 284 LEU A N 1
ATOM 2262 C CA . LEU A 1 284 ? 3.754 12.953 -9.641 1 77.94 284 LEU A CA 1
ATOM 2263 C C . LEU A 1 284 ? 3.854 14.406 -10.07 1 77.94 284 LEU A C 1
ATOM 2265 O O . LEU A 1 284 ? 3.486 15.312 -9.312 1 77.94 284 LEU A O 1
ATOM 2269 N N . ALA A 1 285 ? 4.324 14.641 -11.266 1 82.44 285 ALA A N 1
ATOM 2270 C CA . ALA A 1 285 ? 4.48 16 -11.773 1 82.44 285 ALA A CA 1
ATOM 2271 C C . ALA A 1 285 ? 3.123 16.672 -11.969 1 82.44 285 ALA A C 1
ATOM 2273 O O . ALA A 1 285 ? 2.939 17.828 -11.602 1 82.44 285 ALA A O 1
ATOM 2274 N N . ALA A 1 286 ? 2.258 15.945 -12.508 1 87.12 286 ALA A N 1
ATOM 2275 C CA . ALA A 1 286 ? 0.932 16.484 -12.781 1 87.12 286 ALA A CA 1
ATOM 2276 C C . ALA A 1 286 ? 0.229 16.891 -11.492 1 87.12 286 ALA A C 1
ATOM 2278 O O . ALA A 1 286 ? -0.367 17.969 -11.414 1 87.12 286 ALA A O 1
ATOM 2279 N N . VAL A 1 287 ? 0.334 16.047 -10.516 1 84.12 287 VAL A N 1
ATOM 2280 C CA . VAL A 1 287 ? -0.352 16.312 -9.258 1 84.12 287 VAL A CA 1
ATOM 2281 C C . VAL A 1 287 ? 0.348 17.453 -8.523 1 84.12 287 VAL A C 1
ATOM 2283 O O . VAL A 1 287 ? -0.307 18.297 -7.902 1 84.12 287 VAL A O 1
ATOM 2286 N N . ASN A 1 288 ? 1.655 17.516 -8.578 1 77.81 288 ASN A N 1
ATOM 2287 C CA . ASN A 1 288 ? 2.402 18.594 -7.953 1 77.81 288 ASN A CA 1
ATOM 2288 C C . ASN A 1 288 ? 2.018 19.953 -8.539 1 77.81 288 ASN A C 1
ATOM 2290 O O . ASN A 1 288 ? 1.925 20.938 -7.816 1 77.81 288 ASN A O 1
ATOM 2294 N N . ILE A 1 289 ? 1.784 19.969 -9.812 1 83 289 ILE A N 1
ATOM 2295 C CA . ILE A 1 289 ? 1.426 21.203 -10.492 1 83 289 ILE A CA 1
ATOM 2296 C C . ILE A 1 289 ? -0.026 21.562 -10.18 1 83 289 ILE A C 1
ATOM 2298 O O . ILE A 1 289 ? -0.334 22.719 -9.867 1 83 289 ILE A O 1
ATOM 2302 N N . THR A 1 290 ? -0.908 20.594 -10.227 1 85.44 290 THR A N 1
ATOM 2303 C CA . THR A 1 290 ? -2.34 20.828 -10.055 1 85.44 290 THR A CA 1
ATOM 2304 C C . THR A 1 290 ? -2.648 21.266 -8.633 1 85.44 290 THR A C 1
ATOM 2306 O O . THR A 1 290 ? -3.475 22.156 -8.414 1 85.44 290 THR A O 1
ATOM 2309 N N . PHE A 1 291 ? -1.934 20.703 -7.613 1 83.19 291 PHE A N 1
ATOM 2310 C CA . PHE A 1 291 ? -2.24 21 -6.219 1 83.19 291 PHE A CA 1
ATOM 2311 C C . PHE A 1 291 ? -1.229 21.984 -5.641 1 83.19 291 PHE A C 1
ATOM 2313 O O . PHE A 1 291 ? -1.266 22.281 -4.449 1 83.19 291 PHE A O 1
ATOM 2320 N N . ARG A 1 292 ? -0.322 22.578 -6.445 1 76.12 292 ARG A N 1
ATOM 2321 C CA . ARG A 1 292 ? 0.672 23.562 -6.023 1 76.12 292 ARG A CA 1
ATOM 2322 C C . ARG A 1 292 ? 1.354 23.125 -4.73 1 76.12 292 ARG A C 1
ATOM 2324 O O . ARG A 1 292 ? 1.403 23.891 -3.764 1 76.12 292 ARG A O 1
ATOM 2331 N N . MET A 1 293 ? 1.765 21.969 -4.699 1 71.81 293 MET A N 1
ATOM 2332 C CA . MET A 1 293 ? 2.26 21.328 -3.48 1 71.81 293 MET A CA 1
ATOM 2333 C C . MET A 1 293 ? 3.553 21.984 -3.01 1 71.81 293 MET A C 1
ATOM 2335 O O . MET A 1 293 ? 3.914 21.891 -1.836 1 71.81 293 MET A O 1
ATOM 2339 N N . ASN A 1 294 ? 4.184 22.719 -3.865 1 66 294 ASN A N 1
ATOM 2340 C CA . ASN A 1 294 ? 5.438 23.375 -3.502 1 66 294 ASN A CA 1
ATOM 2341 C C . ASN A 1 294 ? 5.195 24.766 -2.916 1 66 294 ASN A C 1
ATOM 2343 O O . ASN A 1 294 ? 6.129 25.422 -2.443 1 66 294 ASN A O 1
ATOM 2347 N N . ASP A 1 295 ? 3.959 25.094 -2.932 1 68.25 295 ASP A N 1
ATOM 2348 C CA . ASP A 1 295 ? 3.635 26.422 -2.398 1 68.25 295 ASP A CA 1
ATOM 2349 C C . ASP A 1 295 ? 3.262 26.344 -0.921 1 68.25 295 ASP A C 1
ATOM 2351 O O . ASP A 1 295 ? 2.729 25.328 -0.464 1 68.25 295 ASP A O 1
ATOM 2355 N N . SER A 1 296 ? 3.809 27.281 -0.15 1 63.34 296 SER A N 1
ATOM 2356 C CA . SER A 1 296 ? 3.424 27.344 1.256 1 63.34 296 SER A CA 1
ATOM 2357 C C . SER A 1 296 ? 1.917 27.531 1.409 1 63.34 296 SER A C 1
ATOM 2359 O O . SER A 1 296 ? 1.289 28.219 0.609 1 63.34 296 SER A O 1
ATOM 2361 N N . ILE A 1 297 ? 1.279 26.797 2.361 1 59.91 297 ILE A N 1
ATOM 2362 C CA . ILE A 1 297 ? -0.156 26.875 2.605 1 59.91 297 ILE A CA 1
ATOM 2363 C C . ILE A 1 297 ? -0.503 28.203 3.26 1 59.91 297 ILE A C 1
ATOM 2365 O O . ILE A 1 297 ? -1.56 28.781 2.988 1 59.91 297 ILE A O 1
ATOM 2369 N N . TYR A 1 298 ? 0.537 28.578 4.062 1 53.78 298 TYR A N 1
ATOM 2370 C CA . TYR A 1 298 ? 0.252 29.828 4.777 1 53.78 298 TYR A CA 1
ATOM 2371 C C . TYR A 1 298 ? 1.038 30.984 4.188 1 53.78 298 TYR A C 1
ATOM 2373 O O . TYR A 1 298 ? 2.178 30.812 3.748 1 53.78 298 TYR A O 1
ATOM 2381 N N . MET B 1 1 ? -25.578 38.406 37.438 1 32.31 1 MET B N 1
ATOM 2382 C CA . MET B 1 1 ? -26.312 38.219 36.188 1 32.31 1 MET B CA 1
ATOM 2383 C C . MET B 1 1 ? -25.703 37.062 35.344 1 32.31 1 MET B C 1
ATOM 2385 O O . MET B 1 1 ? -24.516 37.094 35.031 1 32.31 1 MET B O 1
ATOM 2389 N N . LYS B 1 2 ? -26.297 35.875 35.406 1 35.44 2 LYS B N 1
ATOM 2390 C CA . LYS B 1 2 ? -25.922 34.5 35.062 1 35.44 2 LYS B CA 1
ATOM 2391 C C . LYS B 1 2 ? -25.766 34.312 33.562 1 35.44 2 LYS B C 1
ATOM 2393 O O . LYS B 1 2 ? -26.703 34.594 32.812 1 35.44 2 LYS B O 1
ATOM 2398 N N . ALA B 1 3 ? -24.609 34.438 33.062 1 43.91 3 ALA B N 1
ATOM 2399 C CA . ALA B 1 3 ? -24.219 34.375 31.672 1 43.91 3 ALA B CA 1
ATOM 2400 C C . ALA B 1 3 ? -24.875 33.188 30.969 1 43.91 3 ALA B C 1
ATOM 2402 O O . ALA B 1 3 ? -24.75 32.031 31.438 1 43.91 3 ALA B O 1
ATOM 2403 N N . GLY B 1 4 ? -26.016 33.375 30.281 1 35.91 4 GLY B N 1
ATOM 2404 C CA . GLY B 1 4 ? -26.906 32.406 29.656 1 35.91 4 GLY B CA 1
ATOM 2405 C C . GLY B 1 4 ? -26.172 31.328 28.859 1 35.91 4 GLY B C 1
ATOM 2406 O O . GLY B 1 4 ? -25.156 31.625 28.219 1 35.91 4 GLY B O 1
ATOM 2407 N N . LYS B 1 5 ? -26.344 30.094 29.188 1 41.28 5 LYS B N 1
ATOM 2408 C CA . LYS B 1 5 ? -25.922 28.797 28.656 1 41.28 5 LYS B CA 1
ATOM 2409 C C . LYS B 1 5 ? -26.141 28.734 27.141 1 41.28 5 LYS B C 1
ATOM 2411 O O . LYS B 1 5 ? -27.281 28.781 26.672 1 41.28 5 LYS B O 1
ATOM 2416 N N . SER B 1 6 ? -25.25 29.438 26.266 1 37.28 6 SER B N 1
ATOM 2417 C CA . SER B 1 6 ? -25.281 29.766 24.844 1 37.28 6 SER B CA 1
ATOM 2418 C C . SER B 1 6 ? -25.719 28.578 24.016 1 37.28 6 SER B C 1
ATOM 2420 O O . SER B 1 6 ? -25.328 27.438 24.281 1 37.28 6 SER B O 1
ATOM 2422 N N . ASN B 1 7 ? -26.953 28.594 23.328 1 37.66 7 ASN B N 1
ATOM 2423 C CA . ASN B 1 7 ? -27.672 27.922 22.25 1 37.66 7 ASN B CA 1
ATOM 2424 C C . ASN B 1 7 ? -26.734 27.406 21.172 1 37.66 7 ASN B C 1
ATOM 2426 O O . ASN B 1 7 ? -27.172 26.969 20.109 1 37.66 7 ASN B O 1
ATOM 2430 N N . SER B 1 8 ? -25.469 27.75 21.328 1 40.16 8 SER B N 1
ATOM 2431 C CA . SER B 1 8 ? -24.438 27.469 20.328 1 40.16 8 SER B CA 1
ATOM 2432 C C . SER B 1 8 ? -24.219 25.969 20.172 1 40.16 8 SER B C 1
ATOM 2434 O O . SER B 1 8 ? -23.766 25.5 19.109 1 40.16 8 SER B O 1
ATOM 2436 N N . THR B 1 9 ? -24.531 25.156 21.234 1 41.19 9 THR B N 1
ATOM 2437 C CA . THR B 1 9 ? -24.25 23.719 21.188 1 41.19 9 THR B CA 1
ATOM 2438 C C . THR B 1 9 ? -25.297 23 20.328 1 41.19 9 THR B C 1
ATOM 2440 O O . THR B 1 9 ? -25 21.953 19.75 1 41.19 9 THR B O 1
ATOM 2443 N N . VAL B 1 10 ? -26.641 23.391 20.422 1 39.59 10 VAL B N 1
ATOM 2444 C CA . VAL B 1 10 ? -27.781 22.734 19.766 1 39.59 10 VAL B CA 1
ATOM 2445 C C . VAL B 1 10 ? -27.719 23 18.266 1 39.59 10 VAL B C 1
ATOM 2447 O O . VAL B 1 10 ? -28.062 22.109 17.469 1 39.59 10 VAL B O 1
ATOM 2450 N N . LEU B 1 11 ? -27.562 24.266 17.859 1 39.31 11 LEU B N 1
ATOM 2451 C CA . LEU B 1 11 ? -27.484 24.641 16.453 1 39.31 11 LEU B CA 1
ATOM 2452 C C . LEU B 1 11 ? -26.312 23.938 15.766 1 39.31 11 LEU B C 1
ATOM 2454 O O . LEU B 1 11 ? -26.312 23.766 14.547 1 39.31 11 LEU B O 1
ATOM 2458 N N . GLU B 1 12 ? -25.344 23.531 16.516 1 42.44 12 GLU B N 1
ATOM 2459 C CA . GLU B 1 12 ? -24.188 22.797 15.992 1 42.44 12 GLU B CA 1
ATOM 2460 C C . GLU B 1 12 ? -24.562 21.375 15.578 1 42.44 12 GLU B C 1
ATOM 2462 O O . GLU B 1 12 ? -23.984 20.828 14.648 1 42.44 12 GLU B O 1
ATOM 2467 N N . ARG B 1 13 ? -25.562 20.812 16.172 1 42.06 13 ARG B N 1
ATOM 2468 C CA . ARG B 1 13 ? -26.016 19.453 15.953 1 42.06 13 ARG B CA 1
ATOM 2469 C C . ARG B 1 13 ? -26.922 19.375 14.719 1 42.06 13 ARG B C 1
ATOM 2471 O O . ARG B 1 13 ? -27.031 18.328 14.086 1 42.06 13 ARG B O 1
ATOM 2478 N N . ARG B 1 14 ? -27.859 20.25 14.539 1 41.88 14 ARG B N 1
ATOM 2479 C CA . ARG B 1 14 ? -28.922 20.219 13.531 1 41.88 14 ARG B CA 1
ATOM 2480 C C . ARG B 1 14 ? -28.328 20.203 12.125 1 41.88 14 ARG B C 1
ATOM 2482 O O . ARG B 1 14 ? -28.875 19.578 11.219 1 41.88 14 ARG B O 1
ATOM 2489 N N . ASN B 1 15 ? -27.438 21 11.898 1 44 15 ASN B N 1
ATOM 2490 C CA . ASN B 1 15 ? -26.953 21.266 10.547 1 44 15 ASN B CA 1
ATOM 2491 C C . ASN B 1 15 ? -26.125 20.109 10.016 1 44 15 ASN B C 1
ATOM 2493 O O . ASN B 1 15 ? -25.609 20.156 8.891 1 44 15 ASN B O 1
ATOM 2497 N N . TYR B 1 16 ? -25.875 19.203 10.812 1 46.41 16 TYR B N 1
ATOM 2498 C CA . TYR B 1 16 ? -25.109 18.062 10.328 1 46.41 16 TYR B CA 1
ATOM 2499 C C . TYR B 1 16 ? -26.016 17.016 9.727 1 46.41 16 TYR B C 1
ATOM 2501 O O . TYR B 1 16 ? -2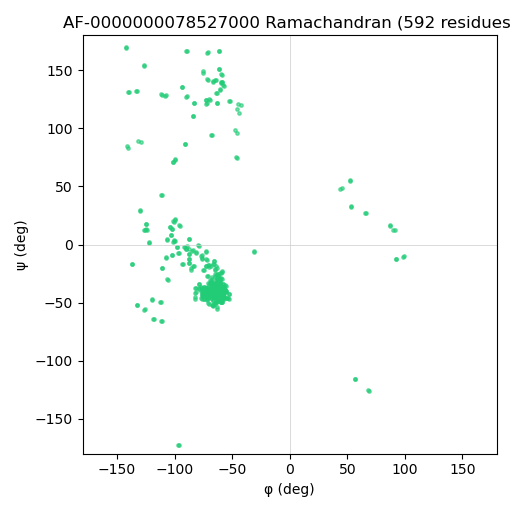5.562 15.922 9.367 1 46.41 16 TYR B O 1
ATOM 2509 N N . LYS B 1 17 ? -27.328 17.234 9.797 1 48.69 17 LYS B N 1
ATOM 2510 C CA . LYS B 1 17 ? -28.188 16.25 9.148 1 48.69 17 LYS B CA 1
ATOM 2511 C C . LYS B 1 17 ? -27.781 16.031 7.695 1 48.69 17 LYS B C 1
ATOM 2513 O O . LYS B 1 17 ? -27.875 14.914 7.184 1 48.69 17 LYS B O 1
ATOM 2518 N N . TRP B 1 18 ? -27.578 17.125 7.07 1 45.19 18 TRP B N 1
ATOM 2519 C CA . TRP B 1 18 ? -27.156 16.984 5.68 1 45.19 18 TRP B CA 1
ATOM 2520 C C . TRP B 1 18 ? -25.875 16.172 5.582 1 45.19 18 TRP B C 1
ATOM 2522 O O . TRP B 1 18 ? -25.672 15.438 4.613 1 45.19 18 TRP B O 1
ATOM 2532 N N . CYS B 1 19 ? -25.047 16.406 6.57 1 49.53 19 CYS B N 1
ATOM 2533 C CA . CYS B 1 19 ? -23.859 15.562 6.582 1 49.53 19 CYS B CA 1
ATOM 2534 C C . CYS B 1 19 ? -24.219 14.086 6.656 1 49.53 19 CYS B C 1
ATOM 2536 O O . CYS B 1 19 ? -23.594 13.25 6.012 1 49.53 19 CYS B O 1
ATOM 2538 N N . TYR B 1 20 ? -25.406 13.898 7.316 1 51.47 20 TYR B N 1
ATOM 2539 C CA . TYR B 1 20 ? -25.844 12.516 7.438 1 51.47 20 TYR B CA 1
ATOM 2540 C C . TYR B 1 20 ? -26.391 12 6.105 1 51.47 20 TYR B C 1
ATOM 2542 O O . TYR B 1 20 ? -26.188 10.828 5.766 1 51.47 20 TYR B O 1
ATOM 2550 N N . LEU B 1 21 ? -27.141 12.836 5.434 1 51.78 21 LEU B N 1
ATOM 2551 C CA . LEU B 1 21 ? -27.672 12.375 4.152 1 51.78 21 LEU B CA 1
ATOM 2552 C C . LEU B 1 21 ? -26.531 12.07 3.18 1 51.78 21 LEU B C 1
ATOM 2554 O O . LEU B 1 21 ? -26.609 11.102 2.42 1 51.78 21 LEU B O 1
ATOM 2558 N N . PHE B 1 22 ? -25.625 12.977 3.137 1 51.81 22 PHE B N 1
ATOM 2559 C CA . PHE B 1 22 ? -24.484 12.711 2.268 1 51.81 22 PHE B CA 1
ATOM 2560 C C . PHE B 1 22 ? -23.688 11.516 2.77 1 51.81 22 PHE B C 1
ATOM 2562 O O . PHE B 1 22 ? -23.047 10.812 1.984 1 51.81 22 PHE B O 1
ATOM 2569 N N . LEU B 1 23 ? -23.906 11.312 3.996 1 57 23 LEU B N 1
ATOM 2570 C CA . LEU B 1 23 ? -23.156 10.219 4.613 1 57 23 LEU B CA 1
ATOM 2571 C C . LEU B 1 23 ? -23.875 8.891 4.406 1 57 23 LEU B C 1
ATOM 2573 O O . LEU B 1 23 ? -23.266 7.824 4.48 1 57 23 LEU B O 1
ATOM 2577 N N . LEU B 1 24 ? -25.188 9 4.117 1 58.47 24 LEU B N 1
ATOM 2578 C CA . LEU B 1 24 ? -25.953 7.758 4.055 1 58.47 24 LEU B CA 1
ATOM 2579 C C . LEU B 1 24 ? -25.438 6.863 2.928 1 58.47 24 LEU B C 1
ATOM 2581 O O . LEU B 1 24 ? -25.219 5.672 3.131 1 58.47 24 LEU B O 1
ATOM 2585 N N . PRO B 1 25 ? -25.406 7.41 1.74 1 57.06 25 PRO B N 1
ATOM 2586 C CA . PRO B 1 25 ? -24.891 6.516 0.698 1 57.06 25 PRO B CA 1
ATOM 2587 C C . PRO B 1 25 ? -23.516 5.957 1.029 1 57.06 25 PRO B C 1
ATOM 2589 O O . PRO B 1 25 ? -23.234 4.785 0.766 1 57.06 25 PRO B O 1
ATOM 2592 N N . SER B 1 26 ? -22.797 6.891 1.568 1 58.81 26 SER B N 1
ATOM 2593 C CA . SER B 1 26 ? -21.453 6.449 1.937 1 58.81 26 SER B CA 1
ATOM 2594 C C . SER B 1 26 ? -21.5 5.402 3.047 1 58.81 26 SER B C 1
ATOM 2596 O O . SER B 1 26 ? -20.734 4.441 3.031 1 58.81 26 SER B O 1
ATOM 2598 N N . LEU B 1 27 ? -22.484 5.586 3.873 1 62.78 27 LEU B N 1
ATOM 2599 C CA . LEU B 1 27 ? -22.625 4.637 4.969 1 62.78 27 LEU B CA 1
ATOM 2600 C C . LEU B 1 27 ? -23.125 3.287 4.465 1 62.78 27 LEU B C 1
ATOM 2602 O O . LEU B 1 27 ? -22.688 2.238 4.941 1 62.78 27 LEU B O 1
ATOM 2606 N N . LEU B 1 28 ? -24.047 3.344 3.561 1 63.16 28 LEU B N 1
ATOM 2607 C CA . LEU B 1 28 ? -24.562 2.1 3.004 1 63.16 28 LEU B CA 1
ATOM 2608 C C . LEU B 1 28 ? -23.469 1.341 2.256 1 63.16 28 LEU B C 1
ATOM 2610 O O . LEU B 1 28 ? -23.359 0.119 2.383 1 63.16 28 LEU B O 1
ATOM 2614 N N . ILE B 1 29 ? -22.797 2.088 1.523 1 62.12 29 ILE B N 1
ATOM 2615 C CA . ILE B 1 29 ? -21.703 1.479 0.77 1 62.12 29 ILE B CA 1
ATOM 2616 C C . ILE B 1 29 ? -20.672 0.902 1.733 1 62.12 29 ILE B C 1
ATOM 2618 O O . ILE B 1 29 ? -20.203 -0.223 1.549 1 62.12 29 ILE B O 1
ATOM 2622 N N . PHE B 1 30 ? -20.516 1.704 2.699 1 62.59 30 PHE B N 1
ATOM 2623 C CA . PHE B 1 30 ? -19.578 1.247 3.727 1 62.59 30 PHE B CA 1
ATOM 2624 C C . PHE B 1 30 ? -20.094 -0.019 4.398 1 62.59 30 PHE B C 1
ATOM 2626 O O . PHE B 1 30 ? -19.344 -0.978 4.59 1 62.59 30 PHE B O 1
ATOM 2633 N N . LEU B 1 31 ? -21.344 -0.045 4.707 1 65.94 31 LEU B N 1
ATOM 2634 C CA . LEU B 1 31 ? -21.938 -1.188 5.398 1 65.94 31 LEU B CA 1
ATOM 2635 C C . LEU B 1 31 ? -21.922 -2.428 4.512 1 65.94 31 LEU B C 1
ATOM 2637 O O . LEU B 1 31 ? -21.562 -3.516 4.957 1 65.94 31 LEU B O 1
ATOM 2641 N N . LEU B 1 32 ? -22.297 -2.211 3.303 1 65.5 32 LEU B N 1
ATOM 2642 C CA . LEU B 1 32 ? -22.469 -3.352 2.408 1 65.5 32 LEU B CA 1
ATOM 2643 C C . LEU B 1 32 ? -21.109 -3.873 1.936 1 65.5 32 LEU B C 1
ATOM 2645 O O . LEU B 1 32 ? -20.906 -5.086 1.88 1 65.5 32 LEU B O 1
ATOM 2649 N N . PHE B 1 33 ? -20.281 -2.885 1.625 1 65.19 33 PHE B N 1
ATOM 2650 C CA . PHE B 1 33 ? -19.078 -3.352 0.927 1 65.19 33 PHE B CA 1
ATOM 2651 C C . PHE B 1 33 ? -17.891 -3.395 1.869 1 65.19 33 PHE B C 1
ATOM 2653 O O . PHE B 1 33 ? -16.844 -3.973 1.537 1 65.19 33 PHE B O 1
ATOM 2660 N N . TYR B 1 34 ? -18.109 -2.865 3.002 1 66.88 34 TYR B N 1
ATOM 2661 C CA . TYR B 1 34 ? -17.031 -2.887 3.998 1 66.88 34 TYR B CA 1
ATOM 2662 C C . TYR B 1 34 ? -17.406 -3.791 5.168 1 66.88 34 TYR B C 1
ATOM 2664 O O . TYR B 1 34 ? -16.688 -4.754 5.461 1 66.88 34 TYR B O 1
ATOM 2672 N N . LEU B 1 35 ? -18.641 -3.611 5.738 1 70.12 35 LEU B N 1
ATOM 2673 C CA . LEU B 1 35 ? -19 -4.277 6.98 1 70.12 35 LEU B CA 1
ATOM 2674 C C . LEU B 1 35 ? -19.453 -5.711 6.715 1 70.12 35 LEU B C 1
ATOM 2676 O O . LEU B 1 35 ? -19.125 -6.621 7.484 1 70.12 35 LEU B O 1
ATOM 2680 N N . SER B 1 36 ? -20.125 -5.922 5.672 1 73.38 36 SER B N 1
ATOM 2681 C CA . SER B 1 36 ? -20.656 -7.25 5.391 1 73.38 36 SER B CA 1
ATOM 2682 C C . SER B 1 36 ? -19.531 -8.273 5.227 1 73.38 36 SER B C 1
ATOM 2684 O O . SER B 1 36 ? -19.562 -9.336 5.844 1 73.38 36 SER B O 1
ATOM 2686 N N . PRO B 1 37 ? -18.531 -7.945 4.422 1 73 37 PRO B N 1
ATOM 2687 C CA . PRO B 1 37 ? -17.438 -8.922 4.309 1 73 37 PRO B CA 1
ATOM 2688 C C . PRO B 1 37 ? -16.75 -9.188 5.645 1 73 37 PRO B C 1
ATOM 2690 O O . PRO B 1 37 ? -16.344 -10.32 5.918 1 73 37 PRO B O 1
ATOM 2693 N N . ILE B 1 38 ? -16.656 -8.203 6.395 1 75.44 38 ILE B N 1
ATOM 2694 C CA . ILE B 1 38 ? -15.992 -8.352 7.688 1 75.44 38 ILE B CA 1
ATOM 2695 C C . ILE B 1 38 ? -16.812 -9.281 8.586 1 75.44 38 ILE B C 1
ATOM 2697 O O . ILE B 1 38 ? -16.266 -10.18 9.227 1 75.44 38 ILE B O 1
ATOM 2701 N N . LEU B 1 39 ? -18.109 -9.125 8.57 1 79 39 LEU B N 1
ATOM 2702 C CA . LEU B 1 39 ? -18.984 -9.953 9.391 1 79 39 LEU B CA 1
ATOM 2703 C C . LEU B 1 39 ? -18.953 -11.406 8.922 1 79 39 LEU B C 1
ATOM 2705 O O . LEU B 1 39 ? -19.031 -12.328 9.742 1 79 39 LEU B O 1
ATOM 2709 N N . THR B 1 40 ? -18.906 -11.57 7.703 1 77.06 40 THR B N 1
ATOM 2710 C CA . THR B 1 40 ? -18.828 -12.922 7.156 1 77.06 40 THR B CA 1
ATOM 2711 C C . THR B 1 40 ? -17.531 -13.602 7.586 1 77.06 40 THR B C 1
ATOM 2713 O O . THR B 1 40 ? -17.531 -14.789 7.938 1 77.06 40 THR B O 1
ATOM 2716 N N . VAL B 1 41 ? -16.422 -12.859 7.531 1 80.88 41 VAL B N 1
ATOM 2717 C CA . VAL B 1 41 ? -15.133 -13.398 7.953 1 80.88 41 VAL B CA 1
ATOM 2718 C C . VAL B 1 41 ? -15.188 -13.766 9.438 1 80.88 41 VAL B C 1
ATOM 2720 O O . VAL B 1 41 ? -14.703 -14.828 9.836 1 80.88 41 VAL B O 1
ATOM 2723 N N . ILE B 1 42 ? -15.836 -12.961 10.188 1 85.56 42 ILE B N 1
ATOM 2724 C CA . ILE B 1 42 ? -15.953 -13.219 11.617 1 85.56 42 ILE B CA 1
ATOM 2725 C C . ILE B 1 42 ? -16.797 -14.477 11.852 1 85.56 42 ILE B C 1
ATOM 2727 O O . ILE B 1 42 ? -16.375 -15.383 12.57 1 85.56 42 ILE B O 1
ATOM 2731 N N . ALA B 1 43 ? -17.906 -14.57 11.227 1 87.31 43 ALA B N 1
ATOM 2732 C CA . ALA B 1 43 ? -18.828 -15.68 11.438 1 87.31 43 ALA B CA 1
ATOM 2733 C C . ALA B 1 43 ? -18.234 -17 10.945 1 87.31 43 ALA B C 1
ATOM 2735 O O . ALA B 1 43 ? -18.328 -18.016 11.625 1 87.31 43 ALA B O 1
ATOM 2736 N N . THR B 1 44 ? -17.562 -16.953 9.859 1 89.25 44 THR B N 1
ATOM 2737 C CA . THR B 1 44 ? -17.094 -18.203 9.258 1 89.25 44 THR B CA 1
ATOM 2738 C C . THR B 1 44 ? -15.75 -18.609 9.836 1 89.25 44 THR B C 1
ATOM 2740 O O . THR B 1 44 ? -15.305 -19.75 9.641 1 89.25 44 THR B O 1
ATOM 2743 N N . SER B 1 45 ? -15.109 -17.719 10.547 1 93.25 45 SER B N 1
ATOM 2744 C CA . SER B 1 45 ? -13.867 -18.094 11.211 1 93.25 45 SER B CA 1
ATOM 2745 C C . SER B 1 45 ? -14.109 -19.125 12.305 1 93.25 45 SER B C 1
ATOM 2747 O O . SER B 1 45 ? -13.18 -19.812 12.734 1 93.25 45 SER B O 1
ATOM 2749 N N . PHE B 1 46 ? -15.383 -19.312 12.688 1 96.44 46 PHE B N 1
ATOM 2750 C CA . PHE B 1 46 ? -15.742 -20.281 13.711 1 96.44 46 PHE B CA 1
ATOM 2751 C C . PHE B 1 46 ? -16.328 -21.547 13.078 1 96.44 46 PHE B C 1
ATOM 2753 O O . PHE B 1 46 ? -16.922 -22.375 13.766 1 96.44 46 PHE B O 1
ATOM 2760 N N . THR B 1 47 ? -16.172 -21.688 11.805 1 95.25 47 THR B N 1
ATOM 2761 C CA . THR B 1 47 ? -16.797 -22.812 11.109 1 95.25 47 THR B CA 1
ATOM 2762 C C . THR B 1 47 ? -15.758 -23.578 10.297 1 95.25 47 THR B C 1
ATOM 2764 O O . THR B 1 47 ? -14.656 -23.078 10.047 1 95.25 47 THR B O 1
ATOM 2767 N N . LYS B 1 48 ? -16.109 -24.844 10.117 1 95.56 48 LYS B N 1
ATOM 2768 C CA . LYS B 1 48 ? -15.477 -25.594 9.031 1 95.56 48 LYS B CA 1
ATOM 2769 C C . LYS B 1 48 ? -16.188 -25.344 7.703 1 95.56 48 LYS B C 1
ATOM 2771 O O . LYS B 1 48 ? -17.359 -25.672 7.543 1 95.56 48 LYS B O 1
ATOM 2776 N N . TRP B 1 49 ? -15.461 -24.641 6.84 1 90.56 49 TRP B N 1
ATOM 2777 C CA . TRP B 1 49 ? -16.062 -24.219 5.586 1 90.56 49 TRP B CA 1
ATOM 2778 C C . TRP B 1 49 ? -15.086 -24.359 4.426 1 90.56 49 TRP B C 1
ATOM 2780 O O . TRP B 1 49 ? -13.922 -23.969 4.539 1 90.56 49 TRP B O 1
ATOM 2790 N N . ASP B 1 50 ? -15.57 -24.969 3.391 1 87 50 ASP B N 1
ATOM 2791 C CA . ASP B 1 50 ? -14.719 -25.188 2.227 1 87 50 ASP B CA 1
ATOM 2792 C C . ASP B 1 50 ? -15.008 -24.172 1.129 1 87 50 ASP B C 1
ATOM 2794 O O . ASP B 1 50 ? -14.367 -24.172 0.076 1 87 50 ASP B O 1
ATOM 2798 N N . GLY B 1 51 ? -15.898 -23.203 1.33 1 76.12 51 GLY B N 1
ATOM 2799 C CA . GLY B 1 51 ? -16.219 -22.172 0.344 1 76.12 51 GLY B CA 1
ATOM 2800 C C . GLY B 1 51 ? -17.391 -22.547 -0.546 1 76.12 51 GLY B C 1
ATOM 2801 O O . GLY B 1 51 ? -17.938 -21.688 -1.234 1 76.12 51 GLY B O 1
ATOM 2802 N N . PHE B 1 52 ? -17.797 -23.781 -0.503 1 75.75 52 PHE B N 1
ATOM 2803 C CA . PHE B 1 52 ? -18.844 -24.266 -1.406 1 75.75 52 PHE B CA 1
ATOM 2804 C C . PHE B 1 52 ? -20.047 -24.766 -0.624 1 75.75 52 PHE B C 1
ATOM 2806 O O . PHE B 1 52 ? -21.188 -24.406 -0.924 1 75.75 52 PHE B O 1
ATOM 2813 N N . ASN B 1 53 ? -19.75 -25.531 0.308 1 80.94 53 ASN B N 1
ATOM 2814 C CA . ASN B 1 53 ? -20.812 -26.125 1.112 1 80.94 53 ASN B CA 1
ATOM 2815 C C . ASN B 1 53 ? -21.172 -25.25 2.303 1 80.94 53 ASN B C 1
ATOM 2817 O O . ASN B 1 53 ? -20.516 -24.234 2.553 1 80.94 53 ASN B O 1
ATOM 2821 N N . LYS B 1 54 ? -22.297 -25.562 2.914 1 84.88 54 LYS B N 1
ATOM 2822 C CA . LYS B 1 54 ? -22.719 -24.812 4.102 1 84.88 54 LYS B CA 1
ATOM 2823 C C . LYS B 1 54 ? -21.672 -24.938 5.215 1 84.88 54 LYS B C 1
ATOM 2825 O O . LYS B 1 54 ? -21.172 -26.031 5.488 1 84.88 54 LYS B O 1
ATOM 2830 N N . PRO B 1 55 ? -21.375 -23.844 5.789 1 90.88 55 PRO B N 1
ATOM 2831 C CA . PRO B 1 55 ? -20.422 -23.875 6.895 1 90.88 55 PRO B CA 1
ATOM 2832 C C . PRO B 1 55 ? -20.953 -24.609 8.117 1 90.88 55 PRO B C 1
ATOM 2834 O O . PRO B 1 55 ? -22.141 -24.547 8.422 1 90.88 55 PRO B O 1
ATOM 2837 N N . VAL B 1 56 ? -20.062 -25.406 8.789 1 95.75 56 VAL B N 1
ATOM 2838 C CA . VAL B 1 56 ? -20.406 -26.125 10.008 1 95.75 56 VAL B CA 1
ATOM 2839 C C . VAL B 1 56 ? -19.719 -25.469 11.203 1 95.75 56 VAL B C 1
ATOM 2841 O O . VAL B 1 56 ? -18.484 -25.297 11.203 1 95.75 56 VAL B O 1
ATOM 2844 N N . PHE B 1 57 ? -20.531 -25.188 12.188 1 96.31 57 PHE B N 1
ATOM 2845 C CA . PHE B 1 57 ? -19.969 -24.531 13.367 1 96.31 57 PHE B CA 1
ATOM 2846 C C . PHE B 1 57 ? -19.078 -25.484 14.148 1 96.31 57 PHE B C 1
ATOM 2848 O O . PHE B 1 57 ? -19.5 -26.578 14.516 1 96.31 57 PHE B O 1
ATOM 2855 N N . ILE B 1 58 ? -17.828 -25.078 14.391 1 97.38 58 ILE B N 1
ATOM 2856 C CA . ILE B 1 58 ? -16.875 -25.938 15.117 1 97.38 58 ILE B CA 1
ATOM 2857 C C . ILE B 1 58 ? -16.297 -25.172 16.297 1 97.38 58 ILE B C 1
ATOM 2859 O O . ILE B 1 58 ? -15.25 -25.547 16.828 1 97.38 58 ILE B O 1
ATOM 2863 N N . GLY B 1 59 ? -16.906 -24.047 16.609 1 96 59 GLY B N 1
ATOM 2864 C CA . GLY B 1 59 ? -16.438 -23.266 17.734 1 96 59 GLY B CA 1
ATOM 2865 C C . GLY B 1 59 ? -15.07 -22.641 17.516 1 96 59 GLY B C 1
ATOM 2866 O O . GLY B 1 59 ? -14.836 -22 16.5 1 96 59 GLY B O 1
ATOM 2867 N N . LEU B 1 60 ? -14.156 -22.984 18.547 1 96.94 60 LEU B N 1
ATOM 2868 C CA . LEU B 1 60 ? -12.859 -22.312 18.516 1 96.94 60 LEU B CA 1
ATOM 2869 C C . LEU B 1 60 ? -11.781 -23.219 17.938 1 96.94 60 LEU B C 1
ATOM 2871 O O . LEU B 1 60 ? -10.586 -22.938 18.062 1 96.94 60 LEU B O 1
ATOM 2875 N N . LYS B 1 61 ? -12.117 -24.188 17.234 1 97.5 61 LYS B N 1
ATOM 2876 C CA . LYS B 1 61 ? -11.172 -25.188 16.75 1 97.5 61 LYS B CA 1
ATOM 2877 C C . LYS B 1 61 ? -10.164 -24.562 15.781 1 97.5 61 LYS B C 1
ATOM 2879 O O . LYS B 1 61 ? -8.969 -24.875 15.836 1 97.5 61 LYS B O 1
ATOM 2884 N N . ASN B 1 62 ? -10.656 -23.719 14.852 1 97.5 62 ASN B N 1
ATOM 2885 C CA . ASN B 1 62 ? -9.742 -23.047 13.922 1 97.5 62 ASN B CA 1
ATOM 2886 C C . ASN B 1 62 ? -8.672 -22.266 14.664 1 97.5 62 ASN B C 1
ATOM 2888 O O . ASN B 1 62 ? -7.5 -22.281 14.266 1 97.5 62 ASN B O 1
ATOM 2892 N N . TYR B 1 63 ? -9.094 -21.656 15.719 1 97.12 63 TYR B N 1
ATOM 2893 C CA . TYR B 1 63 ? -8.156 -20.844 16.5 1 97.12 63 TYR B CA 1
ATOM 2894 C C . TYR B 1 63 ? -7.195 -21.719 17.281 1 97.12 63 TYR B C 1
ATOM 2896 O O . TYR B 1 63 ? -6 -21.422 17.375 1 97.12 63 TYR B O 1
ATOM 2904 N N . ILE B 1 64 ? -7.691 -22.75 17.828 1 97.38 64 ILE B N 1
ATOM 2905 C CA . ILE B 1 64 ? -6.84 -23.688 18.547 1 97.38 64 ILE B CA 1
ATOM 2906 C C . ILE B 1 64 ? -5.812 -24.297 17.594 1 97.38 64 ILE B C 1
ATOM 2908 O O . ILE B 1 64 ? -4.625 -24.375 17.922 1 97.38 64 ILE B O 1
ATOM 2912 N N . ASP B 1 65 ? -6.223 -24.641 16.422 1 97.12 65 ASP B N 1
ATOM 2913 C CA . ASP B 1 65 ? -5.332 -25.219 15.414 1 97.12 65 ASP B CA 1
ATOM 2914 C C . ASP B 1 65 ? -4.273 -24.203 14.984 1 97.12 65 ASP B C 1
ATOM 2916 O O . ASP B 1 65 ? -3.113 -24.562 14.766 1 97.12 65 ASP B O 1
ATOM 2920 N N . LEU B 1 66 ? -4.688 -23 14.828 1 96.56 66 LEU B N 1
ATOM 2921 C CA . LEU B 1 66 ? -3.762 -21.938 14.445 1 96.56 66 LEU B CA 1
ATOM 2922 C C . LEU B 1 66 ? -2.643 -21.797 15.469 1 96.56 66 LEU B C 1
ATOM 2924 O O . LEU B 1 66 ? -1.463 -21.812 15.109 1 96.56 66 LEU B O 1
ATOM 2928 N N . PHE B 1 67 ? -3.004 -21.719 16.766 1 96.94 67 PHE B N 1
ATOM 2929 C CA . PHE B 1 67 ? -2.025 -21.406 17.812 1 96.94 67 PHE B CA 1
ATOM 2930 C C . PHE B 1 67 ? -1.242 -22.656 18.203 1 96.94 67 PHE B C 1
ATOM 2932 O O . PHE B 1 67 ? -0.221 -22.562 18.891 1 96.94 67 PHE B O 1
ATOM 2939 N N . HIS B 1 68 ? -1.613 -23.797 17.719 1 96.75 68 HIS B N 1
ATOM 2940 C CA . HIS B 1 68 ? -0.845 -25.016 17.906 1 96.75 68 HIS B CA 1
ATOM 2941 C C . HIS B 1 68 ? 0.066 -25.297 16.719 1 96.75 68 HIS B C 1
ATOM 2943 O O . HIS B 1 68 ? 0.906 -26.188 16.766 1 96.75 68 HIS B O 1
ATOM 2949 N N . SER B 1 69 ? -0.074 -24.516 15.672 1 97.19 69 SER B N 1
ATOM 2950 C CA . SER B 1 69 ? 0.758 -24.672 14.484 1 97.19 69 SER B CA 1
ATOM 2951 C C . SER B 1 69 ? 2.102 -23.969 14.656 1 97.19 69 SER B C 1
ATOM 2953 O O . SER B 1 69 ? 2.148 -22.766 14.891 1 97.19 69 SER B O 1
ATOM 2955 N N . LYS B 1 70 ? 3.156 -24.766 14.531 1 97.38 70 LYS B N 1
ATOM 2956 C CA . LYS B 1 70 ? 4.496 -24.188 14.609 1 97.38 70 LYS B CA 1
ATOM 2957 C C . LYS B 1 70 ? 4.703 -23.141 13.516 1 97.38 70 LYS B C 1
ATOM 2959 O O . LYS B 1 70 ? 5.332 -22.109 13.758 1 97.38 70 LYS B O 1
ATOM 2964 N N . THR B 1 71 ? 4.148 -23.406 12.383 1 97.56 71 THR B N 1
ATOM 2965 C CA . THR B 1 71 ? 4.25 -22.484 11.258 1 97.56 71 THR B CA 1
ATOM 2966 C C . THR B 1 71 ? 3.592 -21.156 11.586 1 97.56 71 THR B C 1
ATOM 2968 O O . THR B 1 71 ? 4.137 -20.094 11.273 1 97.56 71 THR B O 1
ATOM 2971 N N . PHE B 1 72 ? 2.457 -21.234 12.242 1 97.81 72 PHE B N 1
ATOM 2972 C CA . PHE B 1 72 ? 1.74 -20.016 12.602 1 97.81 72 PHE B CA 1
ATOM 2973 C C . PHE B 1 72 ? 2.508 -19.219 13.656 1 97.81 72 PHE B C 1
ATOM 2975 O O . PHE B 1 72 ? 2.639 -18 13.555 1 97.81 72 PHE B O 1
ATOM 2982 N N . LEU B 1 73 ? 3.055 -19.891 14.594 1 97.69 73 LEU B N 1
ATOM 2983 C CA . LEU B 1 73 ? 3.787 -19.219 15.656 1 97.69 73 LEU B CA 1
ATOM 2984 C C . LEU B 1 73 ? 5.047 -18.547 15.117 1 97.69 73 LEU B C 1
ATOM 2986 O O . LEU B 1 73 ? 5.414 -17.453 15.555 1 97.69 73 LEU B O 1
ATOM 2990 N N . ILE B 1 74 ? 5.688 -19.219 14.188 1 97.62 74 ILE B N 1
ATOM 2991 C CA . ILE B 1 74 ? 6.863 -18.641 13.555 1 97.62 74 ILE B CA 1
ATOM 2992 C C . ILE B 1 74 ? 6.453 -17.406 12.75 1 97.62 74 ILE B C 1
ATOM 2994 O O . ILE B 1 74 ? 7.168 -16.406 12.727 1 97.62 74 ILE B O 1
ATOM 2998 N N . SER B 1 75 ? 5.281 -17.438 12.062 1 97.81 75 SER B N 1
ATOM 2999 C CA . SER B 1 75 ? 4.781 -16.297 11.305 1 97.81 75 SER B CA 1
ATOM 3000 C C . SER B 1 75 ? 4.508 -15.102 12.219 1 97.81 75 SER B 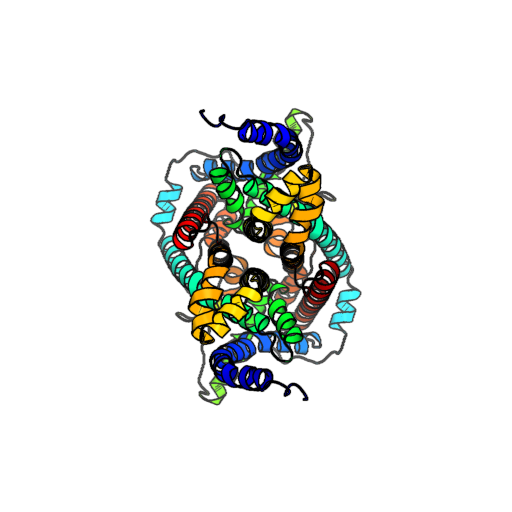C 1
ATOM 3002 O O . SER B 1 75 ? 4.723 -13.953 11.828 1 97.81 75 SER B O 1
ATOM 3004 N N . LEU B 1 76 ? 4.066 -15.406 13.469 1 97.12 76 LEU B N 1
ATOM 3005 C CA . LEU B 1 76 ? 3.828 -14.344 14.438 1 97.12 76 LEU B CA 1
ATOM 3006 C C . LEU B 1 76 ? 5.141 -13.719 14.891 1 97.12 76 LEU B C 1
ATOM 3008 O O . LEU B 1 76 ? 5.23 -12.5 15.062 1 97.12 76 LEU B O 1
ATOM 3012 N N . LYS B 1 77 ? 6.086 -14.539 15.133 1 97.56 77 LYS B N 1
ATOM 3013 C CA . LYS B 1 77 ? 7.406 -14.047 15.508 1 97.56 77 LYS B CA 1
ATOM 3014 C C . LYS B 1 77 ? 8.008 -13.18 14.414 1 97.56 77 LYS B C 1
ATOM 3016 O O . LYS B 1 77 ? 8.57 -12.117 14.688 1 97.56 77 LYS B O 1
ATOM 3021 N N . ASN B 1 78 ? 7.934 -13.672 13.188 1 98 78 ASN B N 1
ATOM 3022 C CA . ASN B 1 78 ? 8.414 -12.891 12.055 1 98 78 ASN B CA 1
ATOM 3023 C C . ASN B 1 78 ? 7.691 -11.547 11.953 1 98 78 ASN B C 1
ATOM 3025 O O . ASN B 1 78 ? 8.32 -10.516 11.703 1 98 78 ASN B O 1
ATOM 3029 N N . LEU B 1 79 ? 6.383 -11.562 12.148 1 96.81 79 LEU B N 1
ATOM 3030 C CA . LEU B 1 79 ? 5.582 -10.344 12.07 1 96.81 79 LEU B CA 1
ATOM 3031 C C . LEU B 1 79 ? 6.008 -9.344 13.141 1 96.81 79 LEU B C 1
ATOM 3033 O O . LEU B 1 79 ? 6.102 -8.148 12.883 1 96.81 79 LEU B O 1
ATOM 3037 N N . LEU B 1 80 ? 6.25 -9.852 14.328 1 96.81 80 LEU B N 1
ATOM 3038 C CA . LEU B 1 80 ? 6.695 -8.977 15.398 1 96.81 80 LEU B CA 1
ATOM 3039 C C . LEU B 1 80 ? 8.039 -8.328 15.055 1 96.81 80 LEU B C 1
ATOM 3041 O O . LEU B 1 80 ? 8.219 -7.125 15.25 1 96.81 80 LEU B O 1
ATOM 3045 N N . ALA B 1 81 ? 8.922 -9.125 14.594 1 97.69 81 ALA B N 1
ATOM 3046 C CA . ALA B 1 81 ? 10.234 -8.617 14.203 1 97.69 81 ALA B CA 1
ATOM 3047 C C . ALA B 1 81 ? 10.109 -7.574 13.094 1 97.69 81 ALA B C 1
ATOM 3049 O O . ALA B 1 81 ? 10.703 -6.492 13.18 1 97.69 81 ALA B O 1
ATOM 3050 N N . TRP B 1 82 ? 9.344 -7.859 12.062 1 97.69 82 TRP B N 1
ATOM 3051 C CA . TRP B 1 82 ? 9.148 -6.93 10.953 1 97.69 82 TRP B CA 1
ATOM 3052 C C . TRP B 1 82 ? 8.422 -5.672 11.414 1 97.69 82 TRP B C 1
ATOM 3054 O O . TRP B 1 82 ? 8.672 -4.578 10.906 1 97.69 82 TRP B O 1
ATOM 3064 N N . SER B 1 83 ? 7.492 -5.859 12.367 1 96.38 83 SER B N 1
ATOM 3065 C CA . SER B 1 83 ? 6.781 -4.699 12.898 1 96.38 83 SER B CA 1
ATOM 3066 C C . SER B 1 83 ? 7.738 -3.744 13.602 1 96.38 83 SER B C 1
ATOM 3068 O O . SER B 1 83 ? 7.625 -2.525 13.453 1 96.38 83 SER B O 1
ATOM 3070 N N . VAL B 1 84 ? 8.641 -4.27 14.375 1 97 84 VAL B N 1
ATOM 3071 C CA . VAL B 1 84 ? 9.625 -3.443 15.07 1 97 84 VAL B CA 1
ATOM 3072 C C . VAL B 1 84 ? 10.523 -2.742 14.055 1 97 84 VAL B C 1
ATOM 3074 O O . VAL B 1 84 ? 10.789 -1.545 14.18 1 97 84 VAL B O 1
ATOM 3077 N N . ILE B 1 85 ? 10.961 -3.445 13.086 1 97.5 85 ILE B N 1
ATOM 3078 C CA . ILE B 1 85 ? 11.82 -2.883 12.047 1 97.5 85 ILE B CA 1
ATOM 3079 C C . ILE B 1 85 ? 11.062 -1.806 11.281 1 97.5 85 ILE B C 1
ATOM 3081 O O . ILE B 1 85 ? 11.617 -0.748 10.969 1 97.5 85 ILE B O 1
ATOM 3085 N N . ALA B 1 86 ? 9.781 -2.078 10.969 1 97 86 ALA B N 1
ATOM 3086 C CA . ALA B 1 86 ? 8.953 -1.12 10.242 1 97 86 ALA B CA 1
ATOM 3087 C C . ALA B 1 86 ? 8.75 0.157 11.055 1 97 86 ALA B C 1
ATOM 3089 O O . ALA B 1 86 ? 8.875 1.263 10.523 1 97 86 ALA B O 1
ATOM 3090 N N . ALA B 1 87 ? 8.531 0.003 12.367 1 96.06 87 ALA B N 1
ATOM 3091 C CA . ALA B 1 87 ? 8.219 1.133 13.234 1 96.06 87 ALA B CA 1
ATOM 3092 C C . ALA B 1 87 ? 9.469 1.97 13.516 1 96.06 87 ALA B C 1
ATOM 3094 O O . ALA B 1 87 ? 9.367 3.158 13.828 1 96.06 87 ALA B O 1
ATOM 3095 N N . THR B 1 88 ? 10.641 1.396 13.367 1 95.88 88 THR B N 1
ATOM 3096 C CA . THR B 1 88 ? 11.859 2.098 13.758 1 95.88 88 THR B CA 1
ATOM 3097 C C . THR B 1 88 ? 12.688 2.455 12.531 1 95.88 88 THR B C 1
ATOM 3099 O O . THR B 1 88 ? 12.586 3.566 12.008 1 95.88 88 THR B O 1
ATOM 3102 N N . LEU B 1 89 ? 13.195 1.44 11.859 1 94.25 89 LEU B N 1
ATOM 3103 C CA . LEU B 1 89 ? 14.148 1.681 10.781 1 94.25 89 LEU B CA 1
ATOM 3104 C C . LEU B 1 89 ? 13.445 2.225 9.547 1 94.25 89 LEU B C 1
ATOM 3106 O O . LEU B 1 89 ? 13.906 3.191 8.938 1 94.25 89 LEU B O 1
ATOM 3110 N N . HIS B 1 90 ? 12.336 1.611 9.148 1 94.31 90 HIS B N 1
ATOM 3111 C CA . HIS B 1 90 ? 11.602 2.053 7.969 1 94.31 90 HIS B CA 1
ATOM 3112 C C . HIS B 1 90 ? 11.023 3.449 8.172 1 94.31 90 HIS B C 1
ATOM 3114 O O . HIS B 1 90 ? 11.234 4.336 7.34 1 94.31 90 HIS B O 1
ATOM 3120 N N . VAL B 1 91 ? 10.328 3.602 9.297 1 95.69 91 VAL B N 1
ATOM 3121 C CA . VAL B 1 91 ? 9.742 4.902 9.594 1 95.69 91 VAL B CA 1
ATOM 3122 C C . VAL B 1 91 ? 10.844 5.93 9.844 1 95.69 91 VAL B C 1
ATOM 3124 O O . VAL B 1 91 ? 10.75 7.07 9.383 1 95.69 91 VAL B O 1
ATOM 3127 N N . GLY B 1 92 ? 11.859 5.52 10.586 1 93.88 92 GLY B N 1
ATOM 3128 C CA . GLY B 1 92 ? 13 6.402 10.797 1 93.88 92 GLY B CA 1
ATOM 3129 C C . GLY B 1 92 ? 13.625 6.891 9.5 1 93.88 92 GLY B C 1
ATOM 3130 O O . GLY B 1 92 ? 13.953 8.07 9.367 1 93.88 92 GLY B O 1
ATOM 3131 N N . PHE B 1 93 ? 13.727 6.031 8.57 1 90.06 93 PHE B N 1
ATOM 3132 C CA . PHE B 1 93 ? 14.273 6.395 7.266 1 90.06 93 PHE B CA 1
ATOM 3133 C C . PHE B 1 93 ? 13.359 7.379 6.547 1 90.06 93 PHE B C 1
ATOM 3135 O O . PHE B 1 93 ? 13.828 8.352 5.953 1 90.06 93 PHE B O 1
ATOM 3142 N N . GLY B 1 94 ? 12.07 7.094 6.57 1 91.44 94 GLY B N 1
ATOM 3143 C CA . GLY B 1 94 ? 11.117 8.016 5.969 1 91.44 94 GLY B CA 1
ATOM 3144 C C . GLY B 1 94 ? 11.164 9.398 6.59 1 91.44 94 GLY B C 1
ATOM 3145 O O . GLY B 1 94 ? 11.094 10.406 5.879 1 91.44 94 GLY B O 1
ATOM 3146 N N . VAL B 1 95 ? 11.281 9.43 7.922 1 93.25 95 VAL B N 1
ATOM 3147 C CA . VAL B 1 95 ? 11.359 10.695 8.633 1 93.25 95 VAL B CA 1
ATOM 3148 C C . VAL B 1 95 ? 12.641 11.43 8.25 1 93.25 95 VAL B C 1
ATOM 3150 O O . VAL B 1 95 ? 12.625 12.641 8.008 1 93.25 95 VAL B O 1
ATOM 3153 N N . LEU B 1 96 ? 13.703 10.703 8.219 1 88.81 96 LEU B N 1
ATOM 3154 C CA . LEU B 1 96 ? 14.977 11.289 7.816 1 88.81 96 LEU B CA 1
ATOM 3155 C C . LEU B 1 96 ? 14.875 11.898 6.422 1 88.81 96 LEU B C 1
ATOM 3157 O O . LEU B 1 96 ? 15.344 13.016 6.195 1 88.81 96 LEU B O 1
ATOM 3161 N N . MET B 1 97 ? 14.281 11.203 5.535 1 86.38 97 MET B N 1
ATOM 3162 C CA . MET B 1 97 ? 14.148 11.703 4.168 1 86.38 97 MET B CA 1
ATOM 3163 C C . MET B 1 97 ? 13.25 12.93 4.125 1 86.38 97 MET B C 1
ATOM 3165 O O . MET B 1 97 ? 13.469 13.836 3.32 1 86.38 97 MET B O 1
ATOM 3169 N N . ALA B 1 98 ? 12.219 12.938 4.945 1 89.69 98 ALA B N 1
ATOM 3170 C CA . ALA B 1 98 ? 11.352 14.109 5.023 1 89.69 98 ALA B CA 1
ATOM 3171 C C . ALA B 1 98 ? 12.141 15.344 5.445 1 89.69 98 ALA B C 1
ATOM 3173 O O . ALA B 1 98 ? 11.977 16.422 4.863 1 89.69 98 ALA B O 1
ATOM 3174 N N . PHE B 1 99 ? 12.961 15.219 6.398 1 87.69 99 PHE B N 1
ATOM 3175 C CA . PHE B 1 99 ? 13.758 16.344 6.879 1 87.69 99 PHE B CA 1
ATOM 3176 C C . PHE B 1 99 ? 14.75 16.797 5.82 1 87.69 99 PHE B C 1
ATOM 3178 O O . PHE B 1 99 ? 15.016 18 5.68 1 87.69 99 PHE B O 1
ATOM 3185 N N . VAL B 1 100 ? 15.289 15.859 5.098 1 84.38 100 VAL B N 1
ATOM 3186 C CA . VAL B 1 100 ? 16.219 16.203 4.027 1 84.38 100 VAL B CA 1
ATOM 3187 C C . VAL B 1 100 ? 15.492 17 2.947 1 84.38 100 VAL B C 1
ATOM 3189 O O . VAL B 1 100 ? 16 18.016 2.48 1 84.38 100 VAL B O 1
ATOM 3192 N N . LEU B 1 101 ? 14.391 16.562 2.609 1 83.5 101 LEU B N 1
ATOM 3193 C CA . LEU B 1 101 ? 13.633 17.25 1.573 1 83.5 101 LEU B CA 1
ATOM 3194 C C . LEU B 1 101 ? 13.156 18.609 2.07 1 83.5 101 LEU B C 1
ATOM 3196 O O . LEU B 1 101 ? 13.062 19.562 1.294 1 83.5 101 LEU B O 1
ATOM 3200 N N . TYR B 1 102 ? 12.852 18.641 3.365 1 84.69 102 TYR B N 1
ATOM 3201 C CA . TYR B 1 102 ? 12.422 19.891 3.975 1 84.69 102 TYR B CA 1
ATOM 3202 C C . TYR B 1 102 ? 13.539 20.938 3.926 1 84.69 102 TYR B C 1
ATOM 3204 O O . TYR B 1 102 ? 13.281 22.125 3.738 1 84.69 102 TYR B O 1
ATOM 3212 N N . ALA B 1 103 ? 14.719 20.516 4.082 1 82.19 103 ALA B N 1
ATOM 3213 C CA . ALA B 1 103 ? 15.875 21.422 4.07 1 82.19 103 ALA B CA 1
ATOM 3214 C C . ALA B 1 103 ? 16.172 21.922 2.662 1 82.19 103 ALA B C 1
ATOM 3216 O O . ALA B 1 103 ? 16.906 22.891 2.484 1 82.19 103 ALA B O 1
ATOM 3217 N N . LYS B 1 104 ? 15.57 21.312 1.651 1 80.25 104 LYS B N 1
ATOM 3218 C CA . LYS B 1 104 ? 15.688 21.703 0.253 1 80.25 104 LYS B CA 1
ATOM 3219 C C . LYS B 1 104 ? 17.156 21.828 -0.161 1 80.25 104 LYS B C 1
ATOM 3221 O O . LYS B 1 104 ? 17.562 22.859 -0.699 1 80.25 104 LYS B O 1
ATOM 3226 N N . PRO B 1 105 ? 17.859 20.812 0.045 1 75.62 105 PRO B N 1
ATOM 3227 C CA . PRO B 1 105 ? 19.234 20.891 -0.425 1 75.62 105 PRO B CA 1
ATOM 3228 C C . PRO B 1 105 ? 19.344 21.078 -1.936 1 75.62 105 PRO B C 1
ATOM 3230 O O . PRO B 1 105 ? 18.328 21.062 -2.635 1 75.62 105 PRO B O 1
ATOM 3233 N N . LYS B 1 106 ? 20.578 21.438 -2.408 1 77.5 106 LYS B N 1
ATOM 3234 C CA . LYS B 1 106 ? 20.766 21.562 -3.85 1 77.5 106 LYS B CA 1
ATOM 3235 C C . LYS B 1 106 ? 20.297 20.297 -4.582 1 77.5 106 LYS B C 1
ATOM 3237 O O . LYS B 1 106 ? 20.672 19.188 -4.211 1 77.5 106 LYS B O 1
ATOM 3242 N N . GLY B 1 107 ? 19.391 20.391 -5.516 1 75.38 107 GLY B N 1
ATOM 3243 C CA . GLY B 1 107 ? 18.891 19.266 -6.285 1 75.38 107 GLY B CA 1
ATOM 3244 C C . GLY B 1 107 ? 17.734 18.562 -5.621 1 75.38 107 GLY B C 1
ATOM 3245 O O . GLY B 1 107 ? 17.438 17.406 -5.934 1 75.38 107 GLY B O 1
ATOM 3246 N N . TRP B 1 108 ? 17.094 19.188 -4.645 1 75.69 108 TRP B N 1
ATOM 3247 C CA . TRP B 1 108 ? 16.062 18.547 -3.842 1 75.69 108 TRP B CA 1
ATOM 3248 C C . TRP B 1 108 ? 14.875 18.156 -4.711 1 75.69 108 TRP B C 1
ATOM 3250 O O . TRP B 1 108 ? 14.211 17.141 -4.441 1 75.69 108 TRP B O 1
ATOM 3260 N N . LYS B 1 109 ? 14.703 18.844 -5.75 1 70.56 109 LYS B N 1
ATOM 3261 C CA . LYS B 1 109 ? 13.602 18.484 -6.641 1 70.56 109 LYS B CA 1
ATOM 3262 C C . LYS B 1 109 ? 13.844 17.125 -7.289 1 70.56 109 LYS B C 1
ATOM 3264 O O . LYS B 1 109 ? 12.93 16.312 -7.398 1 70.56 109 LYS B O 1
ATOM 3269 N N . PHE B 1 110 ? 15.055 16.969 -7.629 1 70.62 110 PHE B N 1
ATOM 3270 C CA . PHE B 1 110 ? 15.43 15.695 -8.234 1 70.62 110 PHE B CA 1
ATOM 3271 C C . PHE B 1 110 ? 15.383 14.57 -7.211 1 70.62 110 PHE B C 1
ATOM 3273 O O . PHE B 1 110 ? 14.898 13.477 -7.508 1 70.62 110 PHE B O 1
ATOM 3280 N N . THR B 1 111 ? 15.828 14.883 -6.059 1 70.19 111 THR B N 1
ATOM 3281 C CA . THR B 1 111 ? 15.828 13.891 -4.988 1 70.19 111 THR B CA 1
ATOM 3282 C C . THR B 1 111 ? 14.398 13.484 -4.625 1 70.19 111 THR B C 1
ATOM 3284 O O . THR B 1 111 ? 14.125 12.305 -4.391 1 70.19 111 THR B O 1
ATOM 3287 N N . ARG B 1 112 ? 13.602 14.43 -4.621 1 71.62 112 ARG B N 1
ATOM 3288 C CA . ARG B 1 112 ? 12.203 14.172 -4.293 1 71.62 112 ARG B CA 1
ATOM 3289 C C . ARG B 1 112 ? 11.555 13.258 -5.328 1 71.62 112 ARG B C 1
ATOM 3291 O O . ARG B 1 112 ? 10.852 12.312 -4.977 1 71.62 112 ARG B O 1
ATOM 3298 N N . VAL B 1 113 ? 11.945 13.43 -6.484 1 66.19 113 VAL B N 1
ATOM 3299 C CA . VAL B 1 113 ? 11.359 12.648 -7.566 1 66.19 113 VAL B CA 1
ATOM 3300 C C . VAL B 1 113 ? 11.891 11.219 -7.523 1 66.19 113 VAL B C 1
ATOM 3302 O O . VAL B 1 113 ? 11.133 10.258 -7.648 1 66.19 113 VAL B O 1
ATOM 3305 N N . ILE B 1 114 ? 13.133 11.102 -7.328 1 67.56 114 ILE B N 1
ATOM 3306 C CA . ILE B 1 114 ? 13.773 9.789 -7.324 1 67.56 114 ILE B CA 1
ATOM 3307 C C . ILE B 1 114 ? 13.258 8.969 -6.148 1 67.56 114 ILE B C 1
ATOM 3309 O O . ILE B 1 114 ? 13.055 7.758 -6.273 1 67.56 114 ILE B O 1
ATOM 3313 N N . PHE B 1 115 ? 13.07 9.641 -5.07 1 71.69 115 PHE B N 1
ATOM 3314 C CA . PHE B 1 115 ? 12.625 8.945 -3.867 1 71.69 115 PHE B CA 1
ATOM 3315 C C . PHE B 1 115 ? 11.203 8.422 -4.035 1 71.69 115 PHE B C 1
ATOM 3317 O O . PHE B 1 115 ? 10.844 7.395 -3.457 1 71.69 115 PHE B O 1
ATOM 3324 N N . MET B 1 116 ? 10.477 9.086 -4.828 1 67.62 116 MET B N 1
ATOM 3325 C CA . MET B 1 116 ? 9.078 8.711 -4.988 1 67.62 116 MET B CA 1
ATOM 3326 C C . MET B 1 116 ? 8.93 7.602 -6.027 1 67.62 116 MET B C 1
ATOM 3328 O O . MET B 1 116 ? 7.898 6.926 -6.074 1 67.62 116 MET B O 1
ATOM 3332 N N . VAL B 1 117 ? 10.031 7.207 -6.711 1 64.06 117 VAL B N 1
ATOM 3333 C CA . VAL B 1 117 ? 10.023 6.277 -7.84 1 64.06 117 VAL B CA 1
ATOM 3334 C C . VAL B 1 117 ? 9.688 4.871 -7.348 1 64.06 117 VAL B C 1
ATOM 3336 O O . VAL B 1 117 ? 8.891 4.168 -7.969 1 64.06 117 VAL B O 1
ATOM 3339 N N . PRO B 1 118 ? 10.18 4.441 -6.281 1 64.81 118 PRO B N 1
ATOM 3340 C CA . PRO B 1 118 ? 9.914 3.061 -5.867 1 64.81 118 PRO B CA 1
ATOM 3341 C C . PRO B 1 118 ? 8.438 2.793 -5.605 1 64.81 118 PRO B C 1
ATOM 3343 O O . PRO B 1 118 ? 7.969 1.663 -5.773 1 64.81 118 PRO B O 1
ATOM 3346 N N . ASN B 1 119 ? 7.754 3.812 -5.293 1 65.31 119 ASN B N 1
ATOM 3347 C CA . ASN B 1 119 ? 6.348 3.604 -4.965 1 65.31 119 ASN B CA 1
ATOM 3348 C C . ASN B 1 119 ? 5.504 3.387 -6.219 1 65.31 119 ASN B C 1
ATOM 3350 O O . ASN B 1 119 ? 4.355 2.945 -6.133 1 65.31 119 ASN B O 1
ATOM 3354 N N . VAL B 1 120 ? 6.121 3.613 -7.34 1 66.31 120 VAL B N 1
ATOM 3355 C CA . VAL B 1 120 ? 5.414 3.436 -8.609 1 66.31 120 VAL B CA 1
ATOM 3356 C C . VAL B 1 120 ? 5.648 2.023 -9.133 1 66.31 120 VAL B C 1
ATOM 3358 O O . VAL B 1 120 ? 4.895 1.537 -9.984 1 66.31 120 VAL B O 1
ATOM 3361 N N . ILE B 1 121 ? 6.629 1.473 -8.555 1 67.12 121 ILE B N 1
ATOM 3362 C CA . ILE B 1 121 ? 6.934 0.089 -8.898 1 67.12 121 ILE B CA 1
ATOM 3363 C C . ILE B 1 121 ? 6.168 -0.854 -7.973 1 67.12 121 ILE B C 1
ATOM 3365 O O . ILE B 1 121 ? 6.129 -0.649 -6.758 1 67.12 121 ILE B O 1
ATOM 3369 N N . SER B 1 122 ? 5.441 -1.789 -8.578 1 72 122 SER B N 1
ATOM 3370 C CA . SER B 1 122 ? 4.648 -2.711 -7.766 1 72 122 SER B CA 1
ATOM 3371 C C . SER B 1 122 ? 5.535 -3.533 -6.84 1 72 122 SER B C 1
ATOM 3373 O O . SER B 1 122 ? 6.723 -3.73 -7.117 1 72 122 SER B O 1
ATOM 3375 N N . ALA B 1 123 ? 4.926 -3.877 -5.77 1 75.44 123 ALA B N 1
ATOM 3376 C CA . ALA B 1 123 ? 5.629 -4.758 -4.844 1 75.44 123 ALA B CA 1
ATOM 3377 C C . ALA B 1 123 ? 6.082 -6.039 -5.539 1 75.44 123 ALA B C 1
ATOM 3379 O O . ALA B 1 123 ? 7.148 -6.578 -5.23 1 75.44 123 ALA B O 1
ATOM 3380 N N . ALA B 1 124 ? 5.281 -6.516 -6.461 1 77 124 ALA B N 1
ATOM 3381 C CA . ALA B 1 124 ? 5.637 -7.719 -7.211 1 77 124 ALA B CA 1
ATOM 3382 C C . ALA B 1 124 ? 6.887 -7.484 -8.055 1 77 124 ALA B C 1
ATOM 3384 O O . ALA B 1 124 ? 7.785 -8.328 -8.094 1 77 124 ALA B O 1
ATOM 3385 N N . ALA B 1 125 ? 6.887 -6.367 -8.688 1 72.94 125 ALA B N 1
ATOM 3386 C CA . ALA B 1 125 ? 8.047 -6.039 -9.516 1 72.94 125 ALA B CA 1
ATOM 3387 C C . ALA B 1 125 ? 9.305 -5.902 -8.664 1 72.94 125 ALA B C 1
ATOM 3389 O O . ALA B 1 125 ? 10.375 -6.371 -9.055 1 72.94 125 ALA B O 1
ATOM 3390 N N . TRP B 1 126 ? 9.109 -5.266 -7.504 1 77.75 126 TRP B N 1
ATOM 3391 C CA . TRP B 1 126 ? 10.258 -5.133 -6.613 1 77.75 126 TRP B CA 1
ATOM 3392 C C . TRP B 1 126 ? 10.75 -6.496 -6.152 1 77.75 126 TRP B C 1
ATOM 3394 O O . TRP B 1 126 ? 11.961 -6.734 -6.074 1 77.75 126 TRP B O 1
ATOM 3404 N N . ALA B 1 127 ? 9.805 -7.336 -5.852 1 82.12 127 ALA B N 1
ATOM 3405 C CA . ALA B 1 127 ? 10.172 -8.688 -5.426 1 82.12 127 ALA B CA 1
ATOM 3406 C C . ALA B 1 127 ? 11.023 -9.383 -6.484 1 82.12 127 ALA B C 1
ATOM 3408 O O . ALA B 1 127 ? 12.047 -9.992 -6.168 1 82.12 127 ALA B O 1
ATOM 3409 N N . MET B 1 128 ? 10.695 -9.211 -7.66 1 76.75 128 MET B N 1
ATOM 3410 C CA . MET B 1 128 ? 11.398 -9.875 -8.758 1 76.75 128 MET B CA 1
ATOM 3411 C C . MET B 1 128 ? 12.742 -9.219 -9.023 1 76.75 128 MET B C 1
ATOM 3413 O O . MET B 1 128 ? 13.727 -9.898 -9.312 1 76.75 128 MET B O 1
ATOM 3417 N N . ILE B 1 129 ? 12.773 -7.914 -8.922 1 76.31 129 ILE B N 1
ATOM 3418 C CA . ILE B 1 129 ? 14.016 -7.18 -9.102 1 76.31 129 ILE B CA 1
ATOM 3419 C C . ILE B 1 129 ? 15.023 -7.605 -8.031 1 76.31 129 ILE B C 1
ATOM 3421 O O . ILE B 1 129 ? 16.188 -7.871 -8.336 1 76.31 129 ILE B O 1
ATOM 3425 N N . TYR B 1 130 ? 14.57 -7.707 -6.867 1 83.81 130 TYR B N 1
ATOM 3426 C CA . TYR B 1 130 ? 15.477 -8.094 -5.789 1 83.81 130 TYR B CA 1
ATOM 3427 C C . TYR B 1 130 ? 15.914 -9.547 -5.941 1 83.81 130 TYR B C 1
ATOM 3429 O O . TYR B 1 130 ? 17 -9.922 -5.512 1 83.81 130 TYR B O 1
ATOM 3437 N N . LYS B 1 131 ? 15.07 -10.398 -6.5 1 83.44 131 LYS B N 1
ATOM 3438 C CA . LYS B 1 131 ? 15.5 -11.758 -6.801 1 83.44 131 LYS B CA 1
ATOM 3439 C C . LYS B 1 131 ? 16.703 -11.766 -7.73 1 83.44 131 LYS B C 1
ATOM 3441 O O . LYS B 1 131 ? 17.594 -12.617 -7.602 1 83.44 131 LYS B O 1
ATOM 3446 N N . PHE B 1 132 ? 16.703 -10.852 -8.531 1 75.56 132 PHE B N 1
ATOM 3447 C CA . PHE B 1 132 ? 17.828 -10.742 -9.461 1 75.56 132 PHE B CA 1
ATOM 3448 C C . PHE B 1 132 ? 19.062 -10.188 -8.766 1 75.56 132 PHE B C 1
ATOM 3450 O O . PHE B 1 132 ? 20.156 -10.711 -8.938 1 75.56 132 PHE B O 1
ATOM 3457 N N . ILE B 1 133 ? 18.875 -9.148 -8.023 1 79.25 133 ILE B N 1
ATOM 3458 C CA . ILE B 1 133 ? 19.984 -8.492 -7.328 1 79.25 133 ILE B CA 1
ATOM 3459 C C . ILE B 1 133 ? 20.641 -9.484 -6.371 1 79.25 133 ILE B C 1
ATOM 3461 O O . ILE B 1 133 ? 21.875 -9.484 -6.215 1 79.25 133 ILE B O 1
ATOM 3465 N N . PHE B 1 134 ? 19.812 -10.352 -5.848 1 87.38 134 PHE B N 1
ATOM 3466 C CA . PHE B 1 134 ? 20.281 -11.242 -4.793 1 87.38 134 PHE B CA 1
ATOM 3467 C C . PHE B 1 134 ? 20.609 -12.617 -5.352 1 87.38 134 PHE B C 1
ATOM 3469 O O . PHE B 1 134 ? 20.953 -13.539 -4.598 1 87.38 134 PHE B O 1
ATOM 3476 N N . ASN B 1 135 ? 20.469 -12.695 -6.668 1 85.44 135 ASN B N 1
ATOM 3477 C CA . ASN B 1 135 ? 20.844 -13.969 -7.285 1 85.44 135 ASN B CA 1
ATOM 3478 C C . ASN B 1 135 ? 22.297 -14.32 -7.016 1 85.44 135 ASN B C 1
ATOM 3480 O O . ASN B 1 135 ? 23.172 -13.453 -7.035 1 85.44 135 ASN B O 1
ATOM 3484 N N . ASP B 1 136 ? 22.484 -15.586 -6.762 1 86.44 136 ASP B N 1
ATOM 3485 C CA . ASP B 1 136 ? 23.828 -16.016 -6.402 1 86.44 136 ASP B CA 1
ATOM 3486 C C . ASP B 1 136 ? 24.781 -15.867 -7.586 1 86.44 136 ASP B C 1
ATOM 3488 O O . ASP B 1 136 ? 25.828 -15.227 -7.469 1 86.44 136 ASP B O 1
ATOM 3492 N N . ASP B 1 137 ? 24.438 -16.406 -8.68 1 80.44 137 ASP B N 1
ATOM 3493 C CA . ASP B 1 137 ? 25.344 -16.516 -9.82 1 80.44 137 ASP B CA 1
ATOM 3494 C C . ASP B 1 137 ? 25.438 -15.18 -10.57 1 80.44 137 ASP B C 1
ATOM 3496 O O . ASP B 1 137 ? 26.531 -14.734 -10.898 1 80.44 137 ASP B O 1
ATOM 3500 N N . MET B 1 138 ? 24.359 -14.477 -10.695 1 73.06 138 MET B N 1
ATOM 3501 C CA . MET B 1 138 ? 24.375 -13.344 -11.617 1 73.06 138 MET B CA 1
ATOM 3502 C C . MET B 1 138 ? 24.031 -12.047 -10.883 1 73.06 138 MET B C 1
ATOM 3504 O O . MET B 1 138 ? 24.062 -10.969 -11.484 1 73.06 138 MET B O 1
ATOM 3508 N N . GLY B 1 139 ? 23.828 -12.141 -9.625 1 78.5 139 GLY B N 1
ATOM 3509 C CA . GLY B 1 139 ? 23.391 -10.961 -8.906 1 78.5 139 GLY B CA 1
ATOM 3510 C C . GLY B 1 139 ? 24.516 -9.961 -8.672 1 78.5 139 GLY B C 1
ATOM 3511 O O . GLY B 1 139 ? 25.672 -10.344 -8.469 1 78.5 139 GLY B O 1
ATOM 3512 N N . ILE B 1 140 ? 24.141 -8.75 -8.641 1 76.38 140 ILE B N 1
ATOM 3513 C CA . ILE B 1 140 ? 25.109 -7.664 -8.508 1 76.38 140 ILE B CA 1
ATOM 3514 C C . ILE B 1 140 ? 25.734 -7.703 -7.117 1 76.38 140 ILE B C 1
ATOM 3516 O O . ILE B 1 140 ? 26.922 -7.418 -6.961 1 76.38 140 ILE B O 1
ATOM 3520 N N . LEU B 1 141 ? 24.969 -8.055 -6.141 1 81.19 141 LEU B N 1
ATOM 3521 C CA . LEU B 1 141 ? 25.469 -8.008 -4.777 1 81.19 141 LEU B CA 1
ATOM 3522 C C . LEU B 1 141 ? 26.578 -9.039 -4.574 1 81.19 141 LEU B C 1
ATOM 3524 O O . LEU B 1 141 ? 27.672 -8.703 -4.105 1 81.19 141 LEU B O 1
ATOM 3528 N N . ASN B 1 142 ? 26.266 -10.242 -4.949 1 86.31 142 ASN B N 1
ATOM 3529 C CA . ASN B 1 142 ? 27.281 -11.289 -4.801 1 86.31 142 ASN B CA 1
ATOM 3530 C C . ASN B 1 142 ? 28.5 -11.016 -5.672 1 86.31 142 ASN B C 1
ATOM 3532 O O . ASN B 1 142 ? 29.641 -11.281 -5.262 1 86.31 142 ASN B O 1
ATOM 3536 N N . ASN B 1 143 ? 28.312 -10.484 -6.789 1 83.12 143 ASN B N 1
ATOM 3537 C CA . ASN B 1 143 ? 29.438 -10.172 -7.68 1 83.12 143 ASN B CA 1
ATOM 3538 C C . ASN B 1 143 ? 30.344 -9.102 -7.086 1 83.12 143 ASN B C 1
ATOM 3540 O O . ASN B 1 143 ? 31.562 -9.164 -7.227 1 83.12 143 ASN B O 1
ATOM 3544 N N . LEU B 1 144 ? 29.75 -8.148 -6.48 1 82.31 144 LEU B N 1
ATOM 3545 C CA . LEU B 1 144 ? 30.531 -7.105 -5.824 1 82.31 144 LEU B CA 1
ATOM 3546 C C . LEU B 1 144 ? 31.328 -7.676 -4.656 1 82.31 144 LEU B C 1
ATOM 3548 O O . LEU B 1 144 ? 32.469 -7.305 -4.445 1 82.31 144 LEU B O 1
ATOM 3552 N N . ILE B 1 145 ? 30.688 -8.531 -3.914 1 88.19 145 ILE B N 1
ATOM 3553 C CA . ILE B 1 145 ? 31.344 -9.125 -2.752 1 88.19 145 ILE B CA 1
ATOM 3554 C C . ILE B 1 145 ? 32.469 -10.055 -3.207 1 88.19 145 ILE B C 1
ATOM 3556 O O . ILE B 1 145 ? 33.531 -10.133 -2.562 1 88.19 145 ILE B O 1
ATOM 3560 N N . ARG B 1 146 ? 32.219 -10.75 -4.293 1 91.44 146 ARG B N 1
ATOM 3561 C CA . ARG B 1 146 ? 33.188 -11.688 -4.824 1 91.44 146 ARG B CA 1
ATOM 3562 C C . ARG B 1 146 ? 34.469 -10.969 -5.262 1 91.44 146 ARG B C 1
ATOM 3564 O O . ARG B 1 146 ? 35.531 -11.586 -5.398 1 91.44 146 ARG B O 1
ATOM 3571 N N . ARG B 1 147 ? 34.375 -9.688 -5.484 1 89.62 147 ARG B N 1
ATOM 3572 C CA . ARG B 1 147 ? 35.594 -8.922 -5.777 1 89.62 147 ARG B CA 1
ATOM 3573 C C . ARG B 1 147 ? 36.562 -8.969 -4.605 1 89.62 147 ARG B C 1
ATOM 3575 O O . ARG B 1 147 ? 37.781 -8.891 -4.797 1 89.62 147 ARG B O 1
ATOM 3582 N N . PHE B 1 148 ? 36.094 -9.07 -3.447 1 91.81 148 PHE B N 1
ATOM 3583 C CA . PHE B 1 148 ? 36.906 -9.102 -2.246 1 91.81 148 PHE B CA 1
ATOM 3584 C C . PHE B 1 148 ? 36.969 -10.508 -1.666 1 91.81 148 PHE B C 1
ATOM 3586 O O . PHE B 1 148 ? 37.938 -10.859 -0.971 1 91.81 148 PHE B O 1
ATOM 3593 N N . SER B 1 149 ? 35.906 -11.273 -1.873 1 92.44 149 SER B N 1
ATOM 3594 C CA . SER B 1 149 ? 35.812 -12.672 -1.448 1 92.44 149 SER B CA 1
ATOM 3595 C C . SER B 1 149 ? 35.375 -13.57 -2.59 1 92.44 149 SER B C 1
ATOM 3597 O O . SER B 1 149 ? 34.188 -13.875 -2.709 1 92.44 149 SER B O 1
ATOM 3599 N N . PRO B 1 150 ? 36.219 -14.062 -3.359 1 90.81 150 PRO B N 1
ATOM 3600 C CA . PRO B 1 150 ? 35.906 -14.773 -4.605 1 90.81 150 PRO B CA 1
ATOM 3601 C C . PRO B 1 150 ? 35.062 -16.016 -4.375 1 90.81 150 PRO B C 1
ATOM 3603 O O . PRO B 1 150 ? 34.281 -16.406 -5.262 1 90.81 150 PRO B O 1
ATOM 3606 N N . ASP B 1 151 ? 35.094 -16.609 -3.203 1 91.5 151 ASP B N 1
ATOM 3607 C CA . ASP B 1 151 ? 34.344 -17.859 -2.961 1 91.5 151 ASP B CA 1
ATOM 3608 C C . ASP B 1 151 ? 33 -17.578 -2.312 1 91.5 151 ASP B C 1
ATOM 3610 O O . ASP B 1 151 ? 32.344 -18.484 -1.823 1 91.5 151 ASP B O 1
ATOM 3614 N N . PHE B 1 152 ? 32.656 -16.406 -2.406 1 91.19 152 PHE B N 1
ATOM 3615 C CA . PHE B 1 152 ? 31.422 -16.016 -1.755 1 91.19 152 PHE B CA 1
ATOM 3616 C C . PHE B 1 152 ? 30.219 -16.562 -2.514 1 91.19 152 PHE B C 1
ATOM 3618 O O . PHE B 1 152 ? 30.109 -16.391 -3.727 1 91.19 152 PHE B O 1
ATOM 3625 N N . HIS B 1 153 ? 29.328 -17.422 -1.798 1 90.88 153 HIS B N 1
ATOM 3626 C CA . HIS B 1 153 ? 28.125 -18 -2.393 1 90.88 153 HIS B CA 1
ATOM 3627 C C . HIS B 1 153 ? 26.969 -18.016 -1.402 1 90.88 153 HIS B C 1
ATOM 3629 O O . HIS B 1 153 ? 26.828 -18.938 -0.598 1 90.88 153 HIS B O 1
ATOM 3635 N N . VAL B 1 154 ? 26.312 -16.969 -1.332 1 91.12 154 VAL B N 1
ATOM 3636 C CA . VAL B 1 154 ? 25.156 -16.922 -0.443 1 91.12 154 VAL B CA 1
ATOM 3637 C C . VAL B 1 154 ? 23.875 -16.828 -1.268 1 91.12 154 VAL B C 1
ATOM 3639 O O . VAL B 1 154 ? 23.797 -16.031 -2.211 1 91.12 154 VAL B O 1
ATOM 3642 N N . GLN B 1 155 ? 22.922 -17.703 -0.974 1 93.38 155 GLN B N 1
ATOM 3643 C CA . GLN B 1 155 ? 21.594 -17.609 -1.534 1 93.38 155 GLN B CA 1
ATOM 3644 C C . GLN B 1 155 ? 20.672 -16.781 -0.625 1 93.38 155 GLN B C 1
ATOM 3646 O O . GLN B 1 155 ? 19.891 -17.344 0.137 1 93.38 155 GLN B O 1
ATOM 3651 N N . TRP B 1 156 ? 20.688 -15.539 -0.79 1 93.38 156 TRP B N 1
ATOM 3652 C CA . TRP B 1 156 ? 20.109 -14.586 0.153 1 93.38 156 TRP B CA 1
ATOM 3653 C C . TRP B 1 156 ? 18.672 -14.938 0.462 1 93.38 156 TRP B C 1
ATOM 3655 O O . TRP B 1 156 ? 18.266 -14.961 1.627 1 93.38 156 TRP B O 1
ATOM 3665 N N . PHE B 1 157 ? 17.891 -15.312 -0.534 1 94.38 157 PHE B N 1
ATOM 3666 C CA . PHE B 1 157 ? 16.469 -15.578 -0.344 1 94.38 157 PHE B CA 1
ATOM 3667 C C . PHE B 1 157 ? 16.234 -17.031 0.068 1 94.38 157 PHE B C 1
ATOM 3669 O O . PHE B 1 157 ? 15.188 -17.375 0.622 1 94.38 157 PHE B O 1
ATOM 3676 N N . PHE B 1 158 ? 17.25 -17.859 -0.137 1 93.75 158 PHE B N 1
ATOM 3677 C CA . PHE B 1 158 ? 16.953 -19.281 -0.065 1 93.75 158 PHE B CA 1
ATOM 3678 C C . PHE B 1 158 ? 17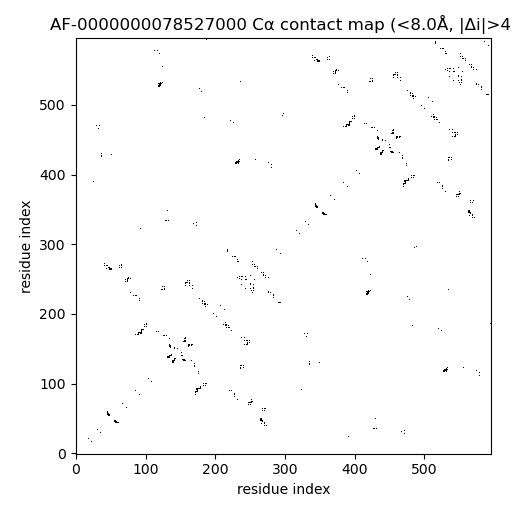.844 -19.969 0.95 1 93.75 158 PHE B C 1
ATOM 3680 O O . PHE B 1 158 ? 17.922 -21.203 0.984 1 93.75 158 PHE B O 1
ATOM 3687 N N . GLN B 1 159 ? 18.484 -19.125 1.706 1 94.94 159 GLN B N 1
ATOM 3688 C CA . GLN B 1 159 ? 19.359 -19.688 2.736 1 94.94 159 GLN B CA 1
ATOM 3689 C C . GLN B 1 159 ? 19.125 -19 4.082 1 94.94 159 GLN B C 1
ATOM 3691 O O . GLN B 1 159 ? 18.953 -17.781 4.145 1 94.94 159 GLN B O 1
ATOM 3696 N N . SER B 1 160 ? 18.984 -19.844 5.121 1 93 160 SER B N 1
ATOM 3697 C CA . SER B 1 160 ? 18.906 -19.312 6.48 1 93 160 SER B CA 1
ATOM 3698 C C . SER B 1 160 ? 20.266 -18.797 6.949 1 93 160 SER B C 1
ATOM 3700 O O . SER B 1 160 ? 21.312 -19.359 6.598 1 93 160 SER B O 1
ATOM 3702 N N . PRO B 1 161 ? 20.344 -17.812 7.621 1 90.88 161 PRO B N 1
ATOM 3703 C CA . PRO B 1 161 ? 19.266 -16.969 8.156 1 90.88 161 PRO B CA 1
ATOM 3704 C C . PRO B 1 161 ? 19.047 -15.711 7.324 1 90.88 161 PRO B C 1
ATOM 3706 O O . PRO B 1 161 ? 18.438 -14.758 7.805 1 90.88 161 PRO B O 1
ATOM 3709 N N . TYR B 1 162 ? 19.484 -15.719 6.035 1 94.44 162 TYR B N 1
ATOM 3710 C CA . TYR B 1 162 ? 19.562 -14.477 5.273 1 94.44 162 TYR B CA 1
ATOM 3711 C C . TYR B 1 162 ? 18.219 -14.109 4.672 1 94.44 162 TYR B C 1
ATOM 3713 O O . TYR B 1 162 ? 17.984 -12.945 4.328 1 94.44 162 TYR B O 1
ATOM 3721 N N . ALA B 1 163 ? 17.328 -15.102 4.594 1 96.44 163 ALA B N 1
ATOM 3722 C CA . ALA B 1 163 ? 16.078 -14.914 3.871 1 96.44 163 ALA B CA 1
ATOM 3723 C C . ALA B 1 163 ? 15.227 -13.82 4.512 1 96.44 163 ALA B C 1
ATOM 3725 O O . ALA B 1 163 ? 14.648 -12.984 3.814 1 96.44 163 ALA B O 1
ATOM 3726 N N . PHE B 1 164 ? 15.219 -13.797 5.848 1 97.12 164 PHE B N 1
ATOM 3727 C CA . PHE B 1 164 ? 14.453 -12.797 6.57 1 97.12 164 PHE B CA 1
ATOM 3728 C C . PHE B 1 164 ? 14.922 -11.391 6.207 1 97.12 164 PHE B C 1
ATOM 3730 O O . PHE B 1 164 ? 14.102 -10.508 5.922 1 97.12 164 PHE B O 1
ATOM 3737 N N . TRP B 1 165 ? 16.125 -11.242 6.148 1 94.88 165 TRP B N 1
ATOM 3738 C CA . TRP B 1 165 ? 16.703 -9.922 5.883 1 94.88 165 TRP B CA 1
ATOM 3739 C C . TRP B 1 165 ? 16.578 -9.562 4.406 1 94.88 165 TRP B C 1
ATOM 3741 O O . TRP B 1 165 ? 16.406 -8.391 4.055 1 94.88 165 TRP B O 1
ATOM 3751 N N . ALA B 1 166 ? 16.734 -10.555 3.543 1 93.94 166 ALA B N 1
ATOM 3752 C CA . ALA B 1 166 ? 16.547 -10.305 2.115 1 93.94 166 ALA B CA 1
ATOM 3753 C C . ALA B 1 166 ? 15.156 -9.773 1.818 1 93.94 166 ALA B C 1
ATOM 3755 O O . ALA B 1 166 ? 14.992 -8.812 1.067 1 93.94 166 ALA B O 1
ATOM 3756 N N . VAL B 1 167 ? 14.156 -10.414 2.449 1 94.94 167 VAL B N 1
ATOM 3757 C CA . VAL B 1 167 ? 12.781 -9.945 2.291 1 94.94 167 VAL B CA 1
ATOM 3758 C C . VAL B 1 167 ? 12.648 -8.531 2.859 1 94.94 167 VAL B C 1
ATOM 3760 O O . VAL B 1 167 ? 11.969 -7.688 2.277 1 94.94 167 VAL B O 1
ATOM 3763 N N . THR B 1 168 ? 13.289 -8.281 3.982 1 94.5 168 THR B N 1
ATOM 3764 C CA . THR B 1 168 ? 13.242 -6.969 4.625 1 94.5 168 THR B CA 1
ATOM 3765 C C . THR B 1 168 ? 13.781 -5.887 3.693 1 94.5 168 THR B C 1
ATOM 3767 O O . THR B 1 168 ? 13.242 -4.785 3.631 1 94.5 168 THR B O 1
ATOM 3770 N N . CYS B 1 169 ? 14.758 -6.199 2.92 1 89.25 169 CYS B N 1
ATOM 3771 C CA . CYS B 1 169 ? 15.391 -5.242 2.021 1 89.25 169 CYS B CA 1
ATOM 3772 C C . CYS B 1 169 ? 14.445 -4.84 0.897 1 89.25 169 CYS B C 1
ATOM 3774 O O . CYS B 1 169 ? 14.609 -3.779 0.291 1 89.25 169 CYS B O 1
ATOM 3776 N N . THR B 1 170 ? 13.422 -5.637 0.661 1 87.88 170 THR B N 1
ATOM 3777 C CA . THR B 1 170 ? 12.516 -5.344 -0.443 1 87.88 170 THR B CA 1
ATOM 3778 C C . THR B 1 170 ? 11.57 -4.203 -0.075 1 87.88 170 THR B C 1
ATOM 3780 O O . THR B 1 170 ? 10.883 -3.656 -0.941 1 87.88 170 THR B O 1
ATOM 3783 N N . TRP B 1 171 ? 11.508 -3.801 1.223 1 89.5 171 TRP B N 1
ATOM 3784 C CA . TRP B 1 171 ? 10.508 -2.793 1.555 1 89.5 171 TRP B CA 1
ATOM 3785 C C . TRP B 1 171 ? 11.086 -1.741 2.496 1 89.5 171 TRP B C 1
ATOM 3787 O O . TRP B 1 171 ? 10.516 -0.657 2.646 1 89.5 171 TRP B O 1
ATOM 3797 N N . ILE B 1 172 ? 12.242 -1.999 3.176 1 89.75 172 ILE B N 1
ATOM 3798 C CA . ILE B 1 172 ? 12.688 -1.204 4.316 1 89.75 172 ILE B CA 1
ATOM 3799 C C . ILE B 1 172 ? 12.969 0.229 3.867 1 89.75 172 ILE B C 1
ATOM 3801 O O . ILE B 1 172 ? 12.711 1.18 4.609 1 89.75 172 ILE B O 1
ATOM 3805 N N . PHE B 1 173 ? 13.352 0.421 2.646 1 82.75 173 PHE B N 1
ATOM 3806 C CA . PHE B 1 173 ? 13.789 1.741 2.217 1 82.75 173 PHE B CA 1
ATOM 3807 C C . PHE B 1 173 ? 12.742 2.406 1.334 1 82.75 173 PHE B C 1
ATOM 3809 O O . PHE B 1 173 ? 12.984 3.477 0.772 1 82.75 173 PHE B O 1
ATOM 3816 N N . TYR B 1 174 ? 11.641 1.812 1.163 1 82.94 174 TYR B N 1
ATOM 3817 C CA . TYR B 1 174 ? 10.562 2.365 0.347 1 82.94 174 TYR B CA 1
ATOM 3818 C C . TYR B 1 174 ? 9.5 3.023 1.22 1 82.94 174 TYR B C 1
ATOM 3820 O O . TYR B 1 174 ? 8.367 2.547 1.292 1 82.94 174 TYR B O 1
ATOM 3828 N N . ALA B 1 175 ? 9.898 4.184 1.747 1 87.81 175 ALA B N 1
ATOM 3829 C CA . ALA B 1 175 ? 9.109 4.852 2.777 1 87.81 175 ALA B CA 1
ATOM 3830 C C . ALA B 1 175 ? 8.484 6.137 2.242 1 87.81 175 ALA B C 1
ATOM 3832 O O . ALA B 1 175 ? 8.438 7.152 2.943 1 87.81 175 ALA B O 1
ATOM 3833 N N . VAL B 1 176 ? 7.977 6.102 1.09 1 81.56 176 VAL B N 1
ATOM 3834 C CA . VAL B 1 176 ? 7.445 7.293 0.436 1 81.56 176 VAL B CA 1
ATOM 3835 C C . VAL B 1 176 ? 6.27 7.84 1.238 1 81.56 176 VAL B C 1
ATOM 3837 O O . VAL B 1 176 ? 6.172 9.047 1.466 1 81.56 176 VAL B O 1
ATOM 3840 N N . ILE B 1 177 ? 5.426 7.012 1.691 1 83.25 177 ILE B N 1
ATOM 3841 C CA . ILE B 1 177 ? 4.234 7.445 2.416 1 83.25 177 ILE B CA 1
ATOM 3842 C C . ILE B 1 177 ? 4.645 8.172 3.697 1 83.25 177 ILE B C 1
ATOM 3844 O O . ILE B 1 177 ? 4.16 9.266 3.98 1 83.25 177 ILE B O 1
ATOM 3848 N N . VAL B 1 178 ? 5.562 7.582 4.422 1 89.88 178 VAL B N 1
ATOM 3849 C CA . VAL B 1 178 ? 6.043 8.195 5.656 1 89.88 178 VAL B CA 1
ATOM 3850 C C . VAL B 1 178 ? 6.68 9.555 5.344 1 89.88 178 VAL B C 1
ATOM 3852 O O . VAL B 1 178 ? 6.398 10.547 6.02 1 89.88 178 VAL B O 1
ATOM 3855 N N . THR B 1 179 ? 7.469 9.578 4.324 1 88.38 179 THR B N 1
ATOM 3856 C CA . THR B 1 179 ? 8.203 10.781 3.955 1 88.38 179 THR B CA 1
ATOM 3857 C C . THR B 1 179 ? 7.238 11.914 3.6 1 88.38 179 THR B C 1
ATOM 3859 O O . THR B 1 179 ? 7.391 13.039 4.078 1 88.38 179 THR B O 1
ATOM 3862 N N . LEU B 1 180 ? 6.234 11.602 2.842 1 83.31 180 LEU B N 1
ATOM 3863 C CA . LEU B 1 180 ? 5.324 12.633 2.365 1 83.31 180 LEU B CA 1
ATOM 3864 C C . LEU B 1 180 ? 4.438 13.141 3.496 1 83.31 180 LEU B C 1
ATOM 3866 O O . LEU B 1 180 ? 4.168 14.344 3.59 1 83.31 180 LEU B O 1
ATOM 3870 N N . VAL B 1 181 ? 4.039 12.266 4.359 1 85.88 181 VAL B N 1
ATOM 3871 C CA . VAL B 1 181 ? 3.162 12.664 5.457 1 85.88 181 VAL B CA 1
ATOM 3872 C C . VAL B 1 181 ? 3.928 13.547 6.438 1 85.88 181 VAL B C 1
ATOM 3874 O O . VAL B 1 181 ? 3.412 14.57 6.891 1 85.88 181 VAL B O 1
ATOM 3877 N N . VAL B 1 182 ? 5.102 13.211 6.691 1 90.06 182 VAL B N 1
ATOM 3878 C CA . VAL B 1 182 ? 5.922 13.984 7.617 1 90.06 182 VAL B CA 1
ATOM 3879 C C . VAL B 1 182 ? 6.34 15.297 6.961 1 90.06 182 VAL B C 1
ATOM 3881 O O . VAL B 1 182 ? 6.359 16.344 7.613 1 90.06 182 VAL B O 1
ATOM 3884 N N . LEU B 1 183 ? 6.676 15.211 5.738 1 87.19 183 LEU B N 1
ATOM 3885 C CA . LEU B 1 183 ? 7.055 16.422 5.008 1 87.19 183 LEU B CA 1
ATOM 3886 C C . LEU B 1 183 ? 5.926 17.438 5.023 1 87.19 183 LEU B C 1
ATOM 3888 O O . LEU B 1 183 ? 6.168 18.641 5.18 1 87.19 183 LEU B O 1
ATOM 3892 N N . ASN B 1 184 ? 4.738 16.969 4.828 1 81.56 184 ASN B N 1
ATOM 3893 C CA . ASN B 1 184 ? 3.58 17.859 4.875 1 81.56 184 ASN B CA 1
ATOM 3894 C C . ASN B 1 184 ? 3.479 18.578 6.219 1 81.56 184 ASN B C 1
ATOM 3896 O O . ASN B 1 184 ? 3.148 19.766 6.266 1 81.56 184 ASN B O 1
ATOM 3900 N N . ASP B 1 185 ? 3.717 17.859 7.312 1 83.69 185 ASP B N 1
ATOM 3901 C CA . ASP B 1 185 ? 3.686 18.469 8.633 1 83.69 185 ASP B CA 1
ATOM 3902 C C . ASP B 1 185 ? 4.809 19.5 8.797 1 83.69 185 ASP B C 1
ATOM 3904 O O . ASP B 1 185 ? 4.613 20.562 9.391 1 83.69 185 ASP B O 1
ATOM 3908 N N . LEU B 1 186 ? 5.93 19.172 8.289 1 85.25 186 LEU B N 1
ATOM 3909 C CA . LEU B 1 186 ? 7.074 20.078 8.391 1 85.25 186 LEU B CA 1
ATOM 3910 C C . LEU B 1 186 ? 6.801 21.375 7.652 1 85.25 186 LEU B C 1
ATOM 3912 O O . LEU B 1 186 ? 7.133 22.453 8.148 1 85.25 186 LEU B O 1
ATOM 3916 N N . MET B 1 187 ? 6.188 21.203 6.551 1 80.81 187 MET B N 1
ATOM 3917 C CA . MET B 1 187 ? 5.906 22.375 5.719 1 80.81 187 MET B CA 1
ATOM 3918 C C . MET B 1 187 ? 4.797 23.219 6.332 1 80.81 187 MET B C 1
ATOM 3920 O O . MET B 1 187 ? 4.66 24.406 6 1 80.81 187 MET B O 1
ATOM 3924 N N . ALA B 1 188 ? 4.082 22.594 7.211 1 77.06 188 ALA B N 1
ATOM 3925 C CA . ALA B 1 188 ? 2.963 23.297 7.832 1 77.06 188 ALA B CA 1
ATOM 3926 C C . ALA B 1 188 ? 3.424 24.078 9.055 1 77.06 188 ALA B C 1
ATOM 3928 O O . ALA B 1 188 ? 2.676 24.906 9.594 1 77.06 188 ALA B O 1
ATOM 3929 N N . VAL B 1 189 ? 4.648 23.922 9.508 1 79.5 189 VAL B N 1
ATOM 3930 C CA . VAL B 1 189 ? 5.18 24.641 10.656 1 79.5 189 VAL B CA 1
ATOM 3931 C C . VAL B 1 189 ? 5.434 26.109 10.281 1 79.5 189 VAL B C 1
ATOM 3933 O O . VAL B 1 189 ? 6.145 26.391 9.312 1 79.5 189 VAL B O 1
ATOM 3936 N N . PRO B 1 190 ? 4.824 27 11.047 1 80.44 190 PRO B N 1
ATOM 3937 C CA . PRO B 1 190 ? 5.078 28.406 10.758 1 80.44 190 PRO B CA 1
ATOM 3938 C C . PRO B 1 190 ? 6.555 28.781 10.859 1 80.44 190 PRO B C 1
ATOM 3940 O O . PRO B 1 190 ? 7.246 28.328 11.773 1 80.44 190 PRO B O 1
ATOM 3943 N N . GLU B 1 191 ? 6.918 29.578 9.93 1 81.25 191 GLU B N 1
ATOM 3944 C CA . GLU B 1 191 ? 8.312 30.016 9.898 1 81.25 191 GLU B CA 1
ATOM 3945 C C . GLU B 1 191 ? 8.672 30.781 11.164 1 81.25 191 GLU B C 1
ATOM 3947 O O . GLU B 1 191 ? 9.82 30.75 11.617 1 81.25 191 GLU B O 1
ATOM 3952 N N . GLU B 1 192 ? 7.668 31.391 11.672 1 86.19 192 GLU B N 1
ATOM 3953 C CA . GLU B 1 192 ? 7.875 32.188 12.875 1 86.19 192 GLU B CA 1
ATOM 3954 C C . GLU B 1 192 ? 8.352 31.344 14.039 1 86.19 192 GLU B C 1
ATOM 3956 O O . GLU B 1 192 ? 9.156 31.781 14.859 1 86.19 192 GLU B O 1
ATOM 3961 N N . VAL B 1 193 ? 7.906 30.188 14.086 1 84.44 193 VAL B N 1
ATOM 3962 C CA . VAL B 1 193 ? 8.289 29.266 15.148 1 84.44 193 VAL B CA 1
ATOM 3963 C C . VAL B 1 193 ? 9.758 28.875 15 1 84.44 193 VAL B C 1
ATOM 3965 O O . VAL B 1 193 ? 10.5 28.844 15.984 1 84.44 193 VAL B O 1
ATOM 3968 N N . VAL B 1 194 ? 10.125 28.734 13.812 1 85.69 194 VAL B N 1
ATOM 3969 C CA . VAL B 1 194 ? 11.508 28.344 13.531 1 85.69 194 VAL B CA 1
ATOM 3970 C C . VAL B 1 194 ? 12.438 29.531 13.797 1 85.69 194 VAL B C 1
ATOM 3972 O O . VAL B 1 194 ? 13.5 29.375 14.398 1 85.69 194 VAL B O 1
ATOM 3975 N N . GLU B 1 195 ? 12.016 30.656 13.422 1 87.88 195 GLU B N 1
ATOM 3976 C CA . GLU B 1 195 ? 12.805 31.859 13.617 1 87.88 195 GLU B CA 1
ATOM 3977 C C . GLU B 1 195 ? 12.953 32.188 15.102 1 87.88 195 GLU B C 1
ATOM 3979 O O . GLU B 1 195 ? 14.031 32.594 15.547 1 87.88 195 GLU B O 1
ATOM 3984 N N . ALA B 1 196 ? 11.883 32.094 15.797 1 91.31 196 ALA B N 1
ATOM 3985 C CA . ALA B 1 196 ? 11.906 32.375 17.234 1 91.31 196 ALA B CA 1
ATOM 3986 C C . ALA B 1 196 ? 12.875 31.422 17.953 1 91.31 196 ALA B C 1
ATOM 3988 O O . ALA B 1 196 ? 13.602 31.859 18.844 1 91.31 196 ALA B O 1
ATOM 3989 N N . ALA B 1 197 ? 12.883 30.25 17.562 1 91.12 197 ALA B N 1
ATOM 3990 C CA . ALA B 1 197 ? 13.781 29.266 18.172 1 91.12 197 ALA B CA 1
ATOM 3991 C C . ALA B 1 197 ? 15.234 29.594 17.859 1 91.12 197 ALA B C 1
ATOM 3993 O O . ALA B 1 197 ? 16.109 29.438 18.719 1 91.12 197 ALA B O 1
ATOM 3994 N N . ARG B 1 198 ? 15.43 30.062 16.703 1 89.19 198 ARG B N 1
ATOM 3995 C CA . ARG B 1 198 ? 16.781 30.438 16.297 1 89.19 198 ARG B CA 1
ATOM 3996 C C . ARG B 1 198 ? 17.25 31.672 17.078 1 89.19 198 ARG B C 1
ATOM 3998 O O . ARG B 1 198 ? 18.406 31.75 17.469 1 89.19 198 ARG B O 1
ATOM 4005 N N . VAL B 1 199 ? 16.391 32.531 17.234 1 91.44 199 VAL B N 1
ATOM 4006 C CA . VAL B 1 199 ? 16.688 33.75 18 1 91.44 199 VAL B CA 1
ATOM 4007 C C . VAL B 1 199 ? 17.016 33.375 19.438 1 91.44 199 VAL B C 1
ATOM 4009 O O . VAL B 1 199 ? 17.906 34 20.062 1 91.44 199 VAL B O 1
ATOM 4012 N N . ASP B 1 200 ? 16.422 32.344 19.969 1 92.81 200 ASP B N 1
ATOM 4013 C CA . ASP B 1 200 ? 16.672 31.875 21.328 1 92.81 200 ASP B CA 1
ATOM 4014 C C . ASP B 1 200 ? 17.953 31.047 21.406 1 92.81 200 ASP B C 1
ATOM 4016 O O . ASP B 1 200 ? 18.328 30.578 22.484 1 92.81 200 ASP B O 1
ATOM 4020 N N . GLY B 1 201 ? 18.609 30.875 20.297 1 91 201 GLY B N 1
ATOM 4021 C CA . GLY B 1 201 ? 19.922 30.234 20.281 1 91 201 GLY B CA 1
ATOM 4022 C C . GLY B 1 201 ? 19.844 28.734 20.078 1 91 201 GLY B C 1
ATOM 4023 O O . GLY B 1 201 ? 20.828 28.031 20.328 1 91 201 GLY B O 1
ATOM 4024 N N . ALA B 1 202 ? 18.734 28.281 19.719 1 90.88 202 ALA B N 1
ATOM 4025 C CA . ALA B 1 202 ? 18.594 26.828 19.516 1 90.88 202 ALA B CA 1
ATOM 4026 C C . ALA B 1 202 ? 19.484 26.359 18.375 1 90.88 202 ALA B C 1
ATOM 4028 O O . ALA B 1 202 ? 19.5 26.953 17.297 1 90.88 202 ALA B O 1
ATOM 4029 N N . SER B 1 203 ? 20.25 25.281 18.688 1 90.81 203 SER B N 1
ATOM 4030 C CA . SER B 1 203 ? 21.031 24.625 17.625 1 90.81 203 SER B CA 1
ATOM 4031 C C . SER B 1 203 ? 20.125 23.875 16.672 1 90.81 203 SER B C 1
ATOM 4033 O O . SER B 1 203 ? 18.953 23.609 16.984 1 90.81 203 SER B O 1
ATOM 4035 N N . PRO B 1 204 ? 20.625 23.484 15.539 1 85.38 204 PRO B N 1
ATOM 4036 C CA . PRO B 1 204 ? 19.812 22.719 14.594 1 85.38 204 PRO B CA 1
ATOM 4037 C C . PRO B 1 204 ? 19.344 21.391 15.164 1 85.38 204 PRO B C 1
ATOM 4039 O O . PRO B 1 204 ? 18.203 20.969 14.891 1 85.38 204 PRO B O 1
ATOM 4042 N N . TRP B 1 205 ? 20.141 20.812 15.898 1 87.06 205 TRP B N 1
ATOM 4043 C CA . TRP B 1 205 ? 19.75 19.531 16.5 1 87.06 205 TRP B CA 1
ATOM 4044 C C . TRP B 1 205 ? 18.672 19.75 17.562 1 87.06 205 TRP B C 1
ATOM 4046 O O . TRP B 1 205 ? 17.734 18.953 17.656 1 87.06 205 TRP B O 1
ATOM 4056 N N . GLN B 1 206 ? 18.844 20.859 18.297 1 90.31 206 GLN B N 1
ATOM 4057 C CA . GLN B 1 206 ? 17.828 21.172 19.312 1 90.31 206 GLN B CA 1
ATOM 4058 C C . GLN B 1 206 ? 16.5 21.516 18.656 1 90.31 206 GLN B C 1
ATOM 4060 O O . GLN B 1 206 ? 15.445 21.094 19.125 1 90.31 206 GLN B O 1
ATOM 4065 N N . LEU B 1 207 ? 16.609 22.25 17.562 1 91 207 LEU B N 1
ATOM 4066 C CA . LEU B 1 207 ? 15.406 22.625 16.812 1 91 207 LEU B CA 1
ATOM 4067 C C . LEU B 1 207 ? 14.688 21.375 16.297 1 91 207 LEU B C 1
ATOM 4069 O O . LEU B 1 207 ? 13.469 21.266 16.438 1 91 207 LEU B O 1
ATOM 4073 N N . THR B 1 208 ? 15.5 20.438 15.75 1 89.75 208 THR B N 1
ATOM 4074 C CA . THR B 1 208 ? 14.93 19.219 15.18 1 89.75 208 THR B CA 1
ATOM 4075 C C . THR B 1 208 ? 14.336 18.328 16.266 1 89.75 208 THR B C 1
ATOM 4077 O O . THR B 1 208 ? 13.188 17.906 16.172 1 89.75 208 THR B O 1
ATOM 4080 N N . ARG B 1 209 ? 15.016 18.125 17.312 1 89.56 209 ARG B N 1
ATOM 4081 C CA . ARG B 1 209 ? 14.648 17.156 18.328 1 89.56 209 ARG B CA 1
ATOM 4082 C C . ARG B 1 209 ? 13.547 17.703 19.234 1 89.56 209 ARG B C 1
ATOM 4084 O O . ARG B 1 209 ? 12.633 16.969 19.625 1 89.56 209 ARG B O 1
ATOM 4091 N N . HIS B 1 210 ? 13.547 19.047 19.516 1 91.69 210 HIS B N 1
ATOM 4092 C CA . HIS B 1 210 ? 12.672 19.562 20.562 1 91.69 210 HIS B CA 1
ATOM 4093 C C . HIS B 1 210 ? 11.508 20.344 19.953 1 91.69 210 HIS B C 1
ATOM 4095 O O . HIS B 1 210 ? 10.523 20.641 20.656 1 91.69 210 HIS B O 1
ATOM 4101 N N . ILE B 1 211 ? 11.586 20.609 18.719 1 90.5 211 ILE B N 1
ATOM 4102 C CA . ILE B 1 211 ? 10.516 21.438 18.156 1 90.5 211 ILE B CA 1
ATOM 4103 C C . ILE B 1 211 ? 9.914 20.719 16.938 1 90.5 211 ILE B C 1
ATOM 4105 O O . ILE B 1 211 ? 8.75 20.312 16.969 1 90.5 211 ILE B O 1
ATOM 4109 N N . MET B 1 212 ? 10.773 20.391 15.969 1 90.19 212 MET B N 1
ATOM 4110 C CA . MET B 1 212 ? 10.25 19.891 14.703 1 90.19 212 MET B CA 1
ATOM 4111 C C . MET B 1 212 ? 9.695 18.484 14.867 1 90.19 212 MET B C 1
ATOM 4113 O O . MET B 1 212 ? 8.586 18.188 14.414 1 90.19 212 MET B O 1
ATOM 4117 N N . LEU B 1 213 ? 10.414 17.594 15.492 1 91.44 213 LEU B N 1
ATOM 4118 C CA . LEU B 1 213 ? 9.992 16.203 15.641 1 91.44 213 LEU B CA 1
ATOM 4119 C C . LEU B 1 213 ? 8.703 16.109 16.453 1 91.44 213 LEU B C 1
ATOM 4121 O O . LEU B 1 213 ? 7.758 15.438 16.062 1 91.44 213 LEU B O 1
ATOM 4125 N N . PRO B 1 214 ? 8.656 16.875 17.547 1 90 214 PRO B N 1
ATOM 4126 C CA . PRO B 1 214 ? 7.414 16.844 18.312 1 90 214 PRO B CA 1
ATOM 4127 C C . PRO B 1 214 ? 6.223 17.406 17.547 1 90 214 PRO B C 1
ATOM 4129 O O . PRO B 1 214 ? 5.094 16.938 17.719 1 90 214 PRO B O 1
ATOM 4132 N N . LEU B 1 215 ? 6.477 18.375 16.734 1 87.06 215 LEU B N 1
ATOM 4133 C CA . LEU B 1 215 ? 5.398 18.969 15.953 1 87.06 215 LEU B CA 1
ATOM 4134 C C . LEU B 1 215 ? 4.91 18.016 14.875 1 87.06 215 LEU B C 1
ATOM 4136 O O . LEU B 1 215 ? 3.803 18.156 14.359 1 87.06 215 LEU B O 1
ATOM 4140 N N . CYS B 1 216 ? 5.773 16.969 14.578 1 90.25 216 CYS B N 1
ATOM 4141 C CA . CYS B 1 216 ? 5.414 15.992 13.555 1 90.25 216 CYS B CA 1
ATOM 4142 C C . CYS B 1 216 ? 4.953 14.688 14.18 1 90.25 216 CYS B C 1
ATOM 4144 O O . CYS B 1 216 ? 4.855 13.664 13.5 1 90.25 216 CYS B O 1
ATOM 4146 N N . ARG B 1 217 ? 4.664 14.68 15.391 1 89.62 217 ARG B N 1
ATOM 4147 C CA . ARG B 1 217 ? 4.375 13.445 16.109 1 89.62 217 ARG B CA 1
ATOM 4148 C C . ARG B 1 217 ? 3.178 12.719 15.508 1 89.62 217 ARG B C 1
ATOM 4150 O O . ARG B 1 217 ? 3.174 11.492 15.398 1 89.62 217 ARG B O 1
ATOM 4157 N N . ASN B 1 218 ? 2.107 13.383 15.117 1 84.38 218 ASN B N 1
ATOM 4158 C CA . ASN B 1 218 ? 0.931 12.75 14.531 1 84.38 218 ASN B CA 1
ATOM 4159 C C . ASN B 1 218 ? 1.249 12.133 13.172 1 84.38 218 ASN B C 1
ATOM 4161 O O . ASN B 1 218 ? 0.791 11.031 12.867 1 84.38 218 ASN B O 1
ATOM 4165 N N . ALA B 1 219 ? 2.023 12.883 12.406 1 88.81 219 ALA B N 1
ATOM 4166 C CA . ALA B 1 219 ? 2.436 12.352 11.109 1 88.81 219 ALA B CA 1
ATOM 4167 C C . ALA B 1 219 ? 3.305 11.109 11.281 1 88.81 219 ALA B C 1
ATOM 4169 O O . ALA B 1 219 ? 3.158 10.133 10.539 1 88.81 219 ALA B O 1
ATOM 4170 N N . ILE B 1 220 ? 4.203 11.148 12.242 1 93.12 220 ILE B N 1
ATOM 4171 C CA . ILE B 1 220 ? 5.07 10.008 12.5 1 93.12 220 ILE B CA 1
ATOM 4172 C C . ILE B 1 220 ? 4.23 8.828 12.992 1 93.12 220 ILE B C 1
ATOM 4174 O O . ILE B 1 220 ? 4.426 7.691 12.547 1 93.12 220 ILE B O 1
ATOM 4178 N N . GLY B 1 221 ? 3.311 9.102 13.891 1 90.31 221 GLY B N 1
ATOM 4179 C CA . GLY B 1 221 ? 2.4 8.062 14.344 1 90.31 221 GLY B CA 1
ATOM 4180 C C . GLY B 1 221 ? 1.61 7.426 13.211 1 90.31 221 GLY B C 1
ATOM 4181 O O . GLY B 1 221 ? 1.473 6.203 13.156 1 90.31 221 GLY B O 1
ATOM 4182 N N . THR B 1 222 ? 1.108 8.32 12.367 1 85.19 222 THR B N 1
ATOM 4183 C CA . THR B 1 222 ? 0.399 7.828 11.195 1 85.19 222 THR B CA 1
ATOM 4184 C C . THR B 1 222 ? 1.311 6.953 10.336 1 85.19 222 THR B C 1
ATOM 4186 O O . THR B 1 222 ? 0.884 5.91 9.836 1 85.19 222 THR B O 1
ATOM 4189 N N . GLY B 1 223 ? 2.539 7.363 10.141 1 90.5 223 GLY B N 1
ATOM 4190 C CA . GLY B 1 223 ? 3.52 6.562 9.422 1 90.5 223 GLY B CA 1
ATOM 4191 C C . GLY B 1 223 ? 3.748 5.199 10.047 1 90.5 223 GLY B C 1
ATOM 4192 O O . GLY B 1 223 ? 3.855 4.195 9.336 1 90.5 223 GLY B O 1
ATOM 4193 N N . VAL B 1 224 ? 3.801 5.18 11.344 1 92.81 224 VAL B N 1
ATOM 4194 C CA . VAL B 1 224 ? 4.016 3.928 12.062 1 92.81 224 VAL B CA 1
ATOM 4195 C C . VAL B 1 224 ? 2.822 3 11.859 1 92.81 224 VAL B C 1
ATOM 4197 O O . VAL B 1 224 ? 2.994 1.808 11.586 1 92.81 224 VAL B O 1
ATOM 4200 N N . ILE B 1 225 ? 1.679 3.537 11.969 1 86.88 225 ILE B N 1
ATOM 4201 C CA . ILE B 1 225 ? 0.467 2.748 11.773 1 86.88 225 ILE B CA 1
ATOM 4202 C C . ILE B 1 225 ? 0.46 2.156 10.359 1 86.88 225 ILE B C 1
ATOM 4204 O O . ILE B 1 225 ? 0.282 0.948 10.188 1 86.88 225 ILE B O 1
ATOM 4208 N N . CYS B 1 226 ? 0.708 2.988 9.422 1 85.69 226 CYS B N 1
ATOM 4209 C CA . CYS B 1 226 ? 0.676 2.543 8.031 1 85.69 226 CYS B CA 1
ATOM 4210 C C . CYS B 1 226 ? 1.759 1.505 7.766 1 85.69 226 CYS B C 1
ATOM 4212 O O . CYS B 1 226 ? 1.525 0.527 7.051 1 85.69 226 CYS B O 1
ATOM 4214 N N . SER B 1 227 ? 2.898 1.685 8.32 1 92.12 227 SER B N 1
ATOM 4215 C CA . SER B 1 227 ? 4.027 0.796 8.07 1 92.12 227 SER B CA 1
ATOM 4216 C C . SER B 1 227 ? 3.795 -0.582 8.68 1 92.12 227 SER B C 1
ATOM 4218 O O . SER B 1 227 ? 4.07 -1.603 8.047 1 92.12 227 SER B O 1
ATOM 4220 N N . ILE B 1 228 ? 3.303 -0.61 9.867 1 92 228 ILE B N 1
ATOM 4221 C CA . ILE B 1 228 ? 3.088 -1.89 10.539 1 92 228 ILE B CA 1
ATOM 4222 C C . ILE B 1 228 ? 1.909 -2.615 9.891 1 92 228 ILE B C 1
ATOM 4224 O O . ILE B 1 228 ? 1.963 -3.828 9.672 1 92 228 ILE B O 1
ATOM 4228 N N . THR B 1 229 ? 0.868 -1.891 9.633 1 87.69 229 THR B N 1
ATOM 4229 C CA . THR B 1 229 ? -0.29 -2.531 9.016 1 87.69 229 THR B CA 1
ATOM 4230 C C . THR B 1 229 ? 0.068 -3.094 7.645 1 87.69 229 THR B C 1
ATOM 4232 O O . THR B 1 229 ? -0.461 -4.129 7.234 1 87.69 229 THR B O 1
ATOM 4235 N N . SER B 1 230 ? 0.929 -2.42 6.93 1 88.75 230 SER B N 1
ATOM 4236 C CA . SER B 1 230 ? 1.388 -2.932 5.645 1 88.75 230 SER B CA 1
ATOM 4237 C C . SER B 1 230 ? 2.15 -4.242 5.809 1 88.75 230 SER B C 1
ATOM 4239 O O . SER B 1 230 ? 2.115 -5.105 4.93 1 88.75 230 SER B O 1
ATOM 4241 N N . ARG B 1 231 ? 2.807 -4.398 6.934 1 93.44 231 ARG B N 1
ATOM 4242 C CA . ARG B 1 231 ? 3.516 -5.648 7.191 1 93.44 231 ARG B CA 1
ATOM 4243 C C . ARG B 1 231 ? 2.539 -6.77 7.535 1 93.44 231 ARG B C 1
ATOM 4245 O O . ARG B 1 231 ? 2.766 -7.926 7.184 1 93.44 231 ARG B O 1
ATOM 4252 N N . ILE B 1 232 ? 1.52 -6.445 8.227 1 90.88 232 ILE B N 1
ATOM 4253 C CA . ILE B 1 232 ? 0.486 -7.426 8.539 1 90.88 232 ILE B CA 1
ATOM 4254 C C . ILE B 1 232 ? -0.14 -7.945 7.25 1 90.88 232 ILE B C 1
ATOM 4256 O O . ILE B 1 232 ? -0.412 -9.141 7.125 1 90.88 232 ILE B O 1
ATOM 4260 N N . ALA B 1 233 ? -0.222 -7.074 6.273 1 88.75 233 ALA B N 1
ATOM 4261 C CA . ALA B 1 233 ? -0.937 -7.41 5.047 1 88.75 233 ALA B CA 1
ATOM 4262 C C . ALA B 1 233 ? 0.029 -7.871 3.959 1 88.75 233 ALA B C 1
ATOM 4264 O O . ALA B 1 233 ? -0.393 -8.234 2.855 1 88.75 233 ALA B O 1
ATOM 4265 N N . MET B 1 234 ? 1.302 -7.871 4.199 1 90.75 234 MET B N 1
ATOM 4266 C CA . MET B 1 234 ? 2.33 -8.141 3.199 1 90.75 234 MET B CA 1
ATOM 4267 C C . MET B 1 234 ? 2.201 -9.562 2.66 1 90.75 234 MET B C 1
ATOM 4269 O O . MET B 1 234 ? 2.273 -10.531 3.422 1 90.75 234 MET B O 1
ATOM 4273 N N . TYR B 1 235 ? 2.023 -9.742 1.306 1 89.25 235 TYR B N 1
ATOM 4274 C CA . TYR B 1 235 ? 1.848 -11.047 0.686 1 89.25 235 TYR B CA 1
ATOM 4275 C C . TYR B 1 235 ? 2.742 -11.195 -0.539 1 89.25 235 TYR B C 1
ATOM 4277 O O . TYR B 1 235 ? 3.582 -12.094 -0.598 1 89.25 235 TYR B O 1
ATOM 4285 N N . GLU B 1 236 ? 2.697 -10.273 -1.461 1 86 236 GLU B N 1
ATOM 4286 C CA . GLU B 1 236 ? 3.326 -10.406 -2.771 1 86 236 GLU B CA 1
ATOM 4287 C C . GLU B 1 236 ? 4.844 -10.531 -2.646 1 86 236 GLU B C 1
ATOM 4289 O O . GLU B 1 236 ? 5.465 -11.328 -3.35 1 86 236 GLU B O 1
ATOM 4294 N N . GLN B 1 237 ? 5.352 -9.75 -1.714 1 88.81 237 GLN B N 1
ATOM 4295 C CA . GLN B 1 237 ? 6.801 -9.75 -1.556 1 88.81 237 GLN B CA 1
ATOM 4296 C C . GLN B 1 237 ? 7.312 -11.125 -1.139 1 88.81 237 GLN B C 1
ATOM 4298 O O . GLN B 1 237 ? 8.32 -11.602 -1.658 1 88.81 237 GLN B O 1
ATOM 4303 N N . ILE B 1 238 ? 6.586 -11.727 -0.277 1 93.94 238 ILE B N 1
ATOM 4304 C CA . ILE B 1 238 ? 7.039 -13.008 0.254 1 93.94 238 ILE B CA 1
ATOM 4305 C C . ILE B 1 238 ? 6.676 -14.125 -0.72 1 93.94 238 ILE B C 1
ATOM 4307 O O . ILE B 1 238 ? 7.492 -15 -1.001 1 93.94 238 ILE B O 1
ATOM 4311 N N . ARG B 1 239 ? 5.531 -14.07 -1.264 1 91.5 239 ARG B N 1
ATOM 4312 C CA . ARG B 1 239 ? 5.082 -15.109 -2.186 1 91.5 239 ARG B CA 1
ATOM 4313 C C . ARG B 1 239 ? 5.992 -15.188 -3.406 1 91.5 239 ARG B C 1
ATOM 4315 O O . ARG B 1 239 ? 6.273 -16.281 -3.908 1 91.5 239 ARG B O 1
ATOM 4322 N N . LEU B 1 240 ? 6.438 -14.086 -3.891 1 88.94 240 LEU B N 1
ATOM 4323 C CA . LEU B 1 240 ? 7.172 -14.039 -5.152 1 88.94 240 LEU B CA 1
ATOM 4324 C C . LEU B 1 240 ? 8.672 -14.172 -4.914 1 88.94 240 LEU B C 1
ATOM 4326 O O . LEU B 1 240 ? 9.453 -14.234 -5.867 1 88.94 240 LEU B O 1
ATOM 4330 N N . THR B 1 241 ? 9.109 -14.258 -3.672 1 92.38 241 THR B N 1
ATOM 4331 C CA . THR B 1 241 ? 10.539 -14.398 -3.404 1 92.38 241 THR B CA 1
ATOM 4332 C C . THR B 1 241 ? 10.82 -15.719 -2.684 1 92.38 241 THR B C 1
ATOM 4334 O O . THR B 1 241 ? 11.25 -16.688 -3.307 1 92.38 241 THR B O 1
ATOM 4337 N N . THR B 1 242 ? 10.32 -15.883 -1.493 1 95.38 242 THR B N 1
ATOM 4338 C CA . THR B 1 242 ? 10.719 -17.016 -0.665 1 95.38 242 THR B CA 1
ATOM 4339 C C . THR B 1 242 ? 9.562 -18 -0.494 1 95.38 242 THR B C 1
ATOM 4341 O O . THR B 1 242 ? 9.766 -19.141 -0.115 1 95.38 242 THR B O 1
ATOM 4344 N N . ALA B 1 243 ? 8.398 -17.516 -0.72 1 94.75 243 ALA B N 1
ATOM 4345 C CA . ALA B 1 243 ? 7.188 -18.281 -0.461 1 94.75 243 ALA B CA 1
ATOM 4346 C C . ALA B 1 243 ? 7.172 -18.812 0.966 1 94.75 243 ALA B C 1
ATOM 4348 O O . ALA B 1 243 ? 6.758 -19.953 1.203 1 94.75 243 ALA B O 1
ATOM 4349 N N . GLY B 1 244 ? 7.742 -18.078 1.875 1 96.25 244 GLY B N 1
ATOM 4350 C CA . GLY B 1 244 ? 7.711 -18.422 3.287 1 96.25 244 GLY B CA 1
ATOM 4351 C C . GLY B 1 244 ? 8.977 -19.109 3.764 1 96.25 244 GLY B C 1
ATOM 4352 O O . GLY B 1 244 ? 9.195 -19.25 4.969 1 96.25 244 GLY B O 1
ATOM 4353 N N . GLY B 1 245 ? 9.844 -19.5 2.801 1 96.31 245 GLY B N 1
ATOM 4354 C CA . GLY B 1 245 ? 11.039 -20.25 3.146 1 96.31 245 GLY B CA 1
ATOM 4355 C C . GLY B 1 245 ? 12.273 -19.391 3.291 1 96.31 245 GLY B C 1
ATOM 4356 O O . GLY B 1 245 ? 12.18 -18.156 3.238 1 96.31 245 GLY B O 1
ATOM 4357 N N . PRO B 1 246 ? 13.398 -20.109 3.457 1 96.19 246 PRO B N 1
ATOM 4358 C CA . PRO B 1 246 ? 13.578 -21.531 3.764 1 96.19 246 PRO B CA 1
ATOM 4359 C C . PRO B 1 246 ? 12.922 -21.938 5.082 1 96.19 246 PRO B C 1
ATOM 4361 O O . PRO B 1 246 ? 12.891 -21.156 6.031 1 96.19 246 PRO B O 1
ATOM 4364 N N . GLY B 1 247 ? 12.406 -23.266 5.043 1 95.69 247 GLY B N 1
ATOM 4365 C CA . GLY B 1 247 ? 11.586 -23.578 6.195 1 95.69 247 GLY B CA 1
ATOM 4366 C C . GLY B 1 247 ? 10.422 -22.609 6.383 1 95.69 247 GLY B C 1
ATOM 4367 O O . GLY B 1 247 ? 9.594 -22.453 5.484 1 95.69 247 GLY B O 1
ATOM 4368 N N . ASP B 1 248 ? 10.43 -21.859 7.473 1 97.19 248 ASP B N 1
ATOM 4369 C CA . ASP B 1 248 ? 9.422 -20.844 7.762 1 97.19 248 ASP B CA 1
ATOM 4370 C C . ASP B 1 248 ? 10.07 -19.516 8.141 1 97.19 248 ASP B C 1
ATOM 4372 O O . ASP B 1 248 ? 9.461 -18.688 8.828 1 97.19 248 ASP B O 1
ATOM 4376 N N . ASP B 1 249 ? 11.266 -19.312 7.582 1 97.19 249 ASP B N 1
ATOM 4377 C CA . ASP B 1 249 ? 12.07 -18.172 7.973 1 97.19 249 ASP B CA 1
ATOM 4378 C C . ASP B 1 249 ? 11.359 -16.859 7.633 1 97.19 249 ASP B C 1
ATOM 4380 O O . ASP B 1 249 ? 11.594 -15.828 8.273 1 97.19 249 ASP B O 1
ATOM 4384 N N . THR B 1 250 ? 10.531 -16.953 6.547 1 97.81 250 THR B N 1
ATOM 4385 C CA . THR B 1 250 ? 9.883 -15.734 6.086 1 97.81 250 THR B CA 1
ATOM 4386 C C . THR B 1 250 ? 8.367 -15.914 6.023 1 97.81 250 THR B C 1
ATOM 4388 O O . THR B 1 250 ? 7.672 -15.148 5.359 1 97.81 250 THR B O 1
ATOM 4391 N N . MET B 1 251 ? 7.918 -16.953 6.73 1 97.69 251 MET B N 1
ATOM 4392 C CA . MET B 1 251 ? 6.48 -17.219 6.742 1 97.69 251 MET B CA 1
ATOM 4393 C C . MET B 1 251 ? 5.723 -16.062 7.402 1 97.69 251 MET B C 1
ATOM 4395 O O . MET B 1 251 ? 6.227 -15.445 8.336 1 97.69 251 MET B O 1
ATOM 4399 N N . ASN B 1 252 ? 4.566 -15.758 6.844 1 96.25 252 ASN B N 1
ATOM 4400 C CA . ASN B 1 252 ? 3.695 -14.75 7.43 1 96.25 252 ASN B CA 1
ATOM 4401 C C . ASN B 1 252 ? 2.223 -15.133 7.309 1 96.25 252 ASN B C 1
ATOM 4403 O O . ASN B 1 252 ? 1.887 -16.109 6.633 1 96.25 252 ASN B O 1
ATOM 4407 N N . ILE B 1 253 ? 1.378 -14.445 7.961 1 94.5 253 ILE B N 1
ATOM 4408 C CA . ILE B 1 253 ? -0.021 -14.82 8.133 1 94.5 253 ILE B CA 1
ATOM 4409 C C . ILE B 1 253 ? -0.748 -14.742 6.793 1 94.5 253 ILE B C 1
ATOM 4411 O O . ILE B 1 253 ? -1.522 -15.633 6.445 1 94.5 253 ILE B O 1
ATOM 4415 N N . PRO B 1 254 ? -0.521 -13.727 5.918 1 92.94 254 PRO B N 1
ATOM 4416 C CA . PRO B 1 254 ? -1.218 -13.68 4.629 1 92.94 254 PRO B CA 1
ATOM 4417 C C . PRO B 1 254 ? -0.919 -14.891 3.75 1 92.94 254 PRO B C 1
ATOM 4419 O O . PRO B 1 254 ? -1.801 -15.367 3.031 1 92.94 254 PRO B O 1
ATOM 4422 N N . LEU B 1 255 ? 0.31 -15.367 3.803 1 94.5 255 LEU B N 1
ATOM 4423 C CA . LEU B 1 255 ? 0.638 -16.562 3.037 1 94.5 255 LEU B CA 1
ATOM 4424 C C . LEU B 1 255 ? -0.157 -17.766 3.539 1 94.5 255 LEU B C 1
ATOM 4426 O O . LEU B 1 255 ? -0.665 -18.562 2.74 1 94.5 255 LEU B O 1
ATOM 4430 N N . ILE B 1 256 ? -0.204 -17.906 4.836 1 95.38 256 ILE B N 1
ATOM 4431 C CA . ILE B 1 256 ? -0.972 -18.984 5.426 1 95.38 256 ILE B CA 1
ATOM 4432 C C . ILE B 1 256 ? -2.439 -18.859 5.027 1 95.38 256 ILE B C 1
ATOM 4434 O O . ILE B 1 256 ? -3.082 -19.859 4.672 1 95.38 256 ILE B O 1
ATOM 4438 N N . LEU B 1 257 ? -2.943 -17.672 5.09 1 91.56 257 LEU B N 1
ATOM 4439 C CA . LEU B 1 257 ? -4.332 -17.406 4.738 1 91.56 257 LEU B CA 1
ATOM 4440 C C . LEU B 1 257 ? -4.621 -17.828 3.299 1 91.56 257 LEU B C 1
ATOM 4442 O O . LEU B 1 257 ? -5.551 -18.594 3.047 1 91.56 257 LEU B O 1
ATOM 4446 N N . VAL B 1 258 ? -3.811 -17.422 2.354 1 88.69 258 VAL B N 1
ATOM 4447 C CA . VAL B 1 258 ? -4.055 -17.688 0.94 1 88.69 258 VAL B CA 1
ATOM 4448 C C . VAL B 1 258 ? -3.867 -19.172 0.654 1 88.69 258 VAL B C 1
ATOM 4450 O O . VAL B 1 258 ? -4.629 -19.766 -0.115 1 88.69 258 VAL B O 1
ATOM 4453 N N . ASN B 1 259 ? -2.846 -19.734 1.263 1 92.19 259 ASN B N 1
ATOM 4454 C CA . ASN B 1 259 ? -2.658 -21.172 1.116 1 92.19 259 ASN B CA 1
ATOM 4455 C C . ASN B 1 259 ? -3.865 -21.953 1.63 1 92.19 259 ASN B C 1
ATOM 4457 O O . ASN B 1 259 ? -4.254 -22.953 1.04 1 92.19 259 ASN B O 1
ATOM 4461 N N . SER B 1 260 ? -4.398 -21.484 2.727 1 92.56 260 SER B N 1
ATOM 4462 C CA . SER B 1 260 ? -5.574 -22.125 3.299 1 92.56 260 SER B CA 1
ATOM 4463 C C . SER B 1 260 ? -6.77 -22.031 2.357 1 92.56 260 SER B C 1
ATOM 4465 O O . SER B 1 260 ? -7.551 -22.969 2.242 1 92.56 260 SER B O 1
ATOM 4467 N N . ILE B 1 261 ? -6.918 -20.953 1.733 1 85.44 261 ILE B N 1
ATOM 4468 C CA . ILE B 1 261 ? -7.988 -20.781 0.759 1 85.44 261 ILE B CA 1
ATOM 4469 C C . ILE B 1 261 ? -7.773 -21.734 -0.416 1 85.44 261 ILE B C 1
ATOM 4471 O O . ILE B 1 261 ? -8.719 -22.375 -0.892 1 85.44 261 ILE B O 1
ATOM 4475 N N . SER B 1 262 ? -6.539 -21.812 -0.87 1 84.5 262 SER B N 1
ATOM 4476 C CA . SER B 1 262 ? -6.211 -22.719 -1.962 1 84.5 262 SER B CA 1
ATOM 4477 C C . SER B 1 262 ? -6.516 -24.172 -1.587 1 84.5 262 SER B C 1
ATOM 4479 O O . SER B 1 262 ? -6.887 -24.969 -2.445 1 84.5 262 SER B O 1
ATOM 4481 N N . ASP B 1 263 ? -6.398 -24.484 -0.33 1 90.75 263 ASP B N 1
ATOM 4482 C CA . ASP B 1 263 ? -6.672 -25.828 0.181 1 90.75 263 ASP B CA 1
ATOM 4483 C C . ASP B 1 263 ? -8.148 -25.984 0.536 1 90.75 263 ASP B C 1
ATOM 4485 O O . ASP B 1 263 ? -8.539 -26.953 1.178 1 90.75 263 ASP B O 1
ATOM 4489 N N . MET B 1 264 ? -8.898 -25 0.264 1 88.38 264 MET B N 1
ATOM 4490 C CA . MET B 1 264 ? -10.344 -25 0.484 1 88.38 264 MET B CA 1
ATOM 4491 C C . MET B 1 264 ? -10.664 -25.062 1.974 1 88.38 264 MET B C 1
ATOM 4493 O O . MET B 1 264 ? -11.602 -25.75 2.381 1 88.38 264 MET B O 1
ATOM 4497 N N . LYS B 1 265 ? -9.812 -24.594 2.721 1 93.12 265 LYS B N 1
ATOM 4498 C CA . LYS B 1 265 ? -10.047 -24.422 4.152 1 93.12 265 LYS B CA 1
ATOM 4499 C C . LYS B 1 265 ? -10.383 -22.969 4.48 1 93.12 265 LYS B C 1
ATOM 4501 O O . LYS B 1 265 ? -9.664 -22.328 5.234 1 93.12 265 LYS B O 1
ATOM 4506 N N . TYR B 1 266 ? -11.516 -22.609 4.078 1 88.44 266 TYR B N 1
ATOM 4507 C CA . TYR B 1 266 ? -11.914 -21.219 4.141 1 88.44 266 TYR B CA 1
ATOM 4508 C C . TYR B 1 266 ? -12.148 -20.781 5.582 1 88.44 266 TYR B C 1
ATOM 4510 O O . TYR B 1 266 ? -11.867 -19.641 5.949 1 88.44 266 TYR B O 1
ATOM 4518 N N . GLY B 1 267 ? -12.742 -21.656 6.328 1 91.44 267 GLY B N 1
ATOM 4519 C CA . GLY B 1 267 ? -12.922 -21.328 7.734 1 91.44 267 GLY B CA 1
ATOM 4520 C C . GLY B 1 267 ? -11.609 -21.047 8.445 1 91.44 267 GLY B C 1
ATOM 4521 O O . GLY B 1 267 ? -11.5 -20.047 9.172 1 91.44 267 GLY B O 1
ATOM 4522 N N . TYR B 1 268 ? -10.625 -21.891 8.172 1 94.5 268 TYR B N 1
ATOM 4523 C CA . TYR B 1 268 ? -9.297 -21.719 8.742 1 94.5 268 TYR B CA 1
ATOM 4524 C C . TYR B 1 268 ? -8.641 -20.453 8.219 1 94.5 268 TYR B C 1
ATOM 4526 O O . TYR B 1 268 ? -7.977 -19.734 8.977 1 94.5 268 TYR B O 1
ATOM 4534 N N . ALA B 1 269 ? -8.844 -20.172 6.988 1 92.19 269 ALA B N 1
ATOM 4535 C CA . ALA B 1 269 ? -8.32 -18.953 6.375 1 92.19 269 ALA B CA 1
ATOM 4536 C C . ALA B 1 269 ? -8.93 -17.703 7.023 1 92.19 269 ALA B C 1
ATOM 4538 O O . ALA B 1 269 ? -8.234 -16.719 7.277 1 92.19 269 ALA B O 1
ATOM 4539 N N . ASN B 1 270 ? -10.211 -17.812 7.277 1 89.69 270 ASN B N 1
ATOM 4540 C CA . ASN B 1 270 ? -10.898 -16.688 7.883 1 89.69 270 ASN B CA 1
ATOM 4541 C C . ASN B 1 270 ? -10.445 -16.469 9.328 1 89.69 270 ASN B C 1
ATOM 4543 O O . ASN B 1 270 ? -10.391 -15.328 9.797 1 89.69 270 ASN B O 1
ATOM 4547 N N . ALA B 1 271 ? -10.125 -17.531 9.977 1 93.75 271 ALA B N 1
ATOM 4548 C CA . ALA B 1 271 ? -9.547 -17.375 11.312 1 93.75 271 ALA B CA 1
ATOM 4549 C C . ALA B 1 271 ? -8.219 -16.641 11.258 1 93.75 271 ALA B C 1
ATOM 4551 O O . ALA B 1 271 ? -7.93 -15.805 12.125 1 93.75 271 ALA B O 1
ATOM 4552 N N . ASN B 1 272 ? -7.395 -16.953 10.266 1 92.38 272 ASN B N 1
ATOM 4553 C CA . ASN B 1 272 ? -6.168 -16.203 10.047 1 92.38 272 ASN B CA 1
ATOM 4554 C C . ASN B 1 272 ? -6.457 -14.719 9.82 1 92.38 272 ASN B C 1
ATOM 4556 O O . ASN B 1 272 ? -5.781 -13.852 10.391 1 92.38 272 ASN B O 1
ATOM 4560 N N . GLY B 1 273 ? -7.449 -14.453 8.977 1 88.25 273 GLY B N 1
ATOM 4561 C CA . GLY B 1 273 ? -7.855 -13.078 8.727 1 88.25 273 GLY B CA 1
ATOM 4562 C C . GLY B 1 273 ? -8.281 -12.344 9.984 1 88.25 273 GLY B C 1
ATOM 4563 O O . GLY B 1 273 ? -7.961 -11.164 10.164 1 88.25 273 GLY B O 1
ATOM 4564 N N . MET B 1 274 ? -8.93 -13.047 10.852 1 87.31 274 MET B N 1
ATOM 4565 C CA . MET B 1 274 ? -9.383 -12.438 12.102 1 87.31 274 MET B CA 1
ATOM 4566 C C . MET B 1 274 ? -8.203 -12.094 13 1 87.31 274 MET B C 1
ATOM 4568 O O . MET B 1 274 ? -8.227 -11.086 13.703 1 87.31 274 MET B O 1
ATOM 4572 N N . VAL B 1 275 ? -7.281 -12.961 13.023 1 91.19 275 VAL B N 1
ATOM 4573 C CA . VAL B 1 275 ? -6.094 -12.672 13.82 1 91.19 275 VAL B CA 1
ATOM 4574 C C . VAL B 1 275 ? -5.395 -11.43 13.281 1 91.19 275 VAL B C 1
ATOM 4576 O O . VAL B 1 275 ? -4.953 -10.57 14.055 1 91.19 275 VAL B O 1
ATOM 4579 N N . MET B 1 276 ? -5.273 -11.375 11.93 1 88.56 276 MET B N 1
ATOM 4580 C CA . MET B 1 276 ? -4.684 -10.195 11.312 1 88.56 276 MET B CA 1
ATOM 4581 C C . MET B 1 276 ? -5.457 -8.938 11.703 1 88.56 276 MET B C 1
ATOM 4583 O O . MET B 1 276 ? -4.859 -7.898 11.992 1 88.56 276 MET B O 1
ATOM 4587 N N . PHE B 1 277 ? -6.746 -9.125 11.727 1 81.81 277 PHE B N 1
ATOM 4588 C CA . PHE B 1 277 ? -7.629 -8.016 12.07 1 81.81 277 PHE B CA 1
ATOM 4589 C C . PHE B 1 277 ? -7.387 -7.562 13.5 1 81.81 277 PHE B C 1
ATOM 4591 O O . PHE B 1 277 ? -7.242 -6.363 13.766 1 81.81 277 PHE B O 1
ATOM 4598 N N . VAL B 1 278 ? -7.355 -8.43 14.422 1 86.06 278 VAL B N 1
ATOM 4599 C CA . VAL B 1 278 ? -7.168 -8.125 15.836 1 86.06 278 VAL B CA 1
ATOM 4600 C C . VAL B 1 278 ? -5.789 -7.504 16.047 1 86.06 278 VAL B C 1
ATOM 4602 O O . VAL B 1 278 ? -5.645 -6.543 16.812 1 86.06 278 VAL B O 1
ATOM 4605 N N . LEU B 1 279 ? -4.789 -8.031 15.391 1 88.69 279 LEU B N 1
ATOM 4606 C CA . LEU B 1 279 ? -3.447 -7.465 15.492 1 88.69 279 LEU B CA 1
ATOM 4607 C C . LEU B 1 279 ? -3.418 -6.031 14.977 1 88.69 279 LEU B C 1
ATOM 4609 O O . LEU B 1 279 ? -2.754 -5.168 15.555 1 88.69 279 LEU B O 1
ATOM 4613 N N . GLY B 1 280 ? -4.109 -5.809 13.891 1 84.69 280 GLY B N 1
ATOM 4614 C CA . GLY B 1 280 ? -4.227 -4.453 13.383 1 84.69 280 GLY B CA 1
ATOM 4615 C C . GLY B 1 280 ? -4.84 -3.488 14.375 1 84.69 280 GLY B C 1
ATOM 4616 O O . GLY B 1 280 ? -4.355 -2.367 14.547 1 84.69 280 GLY B O 1
ATOM 4617 N N . LEU B 1 281 ? -5.828 -3.938 15.125 1 81.69 281 LEU B N 1
ATOM 4618 C CA . LEU B 1 281 ? -6.488 -3.107 16.125 1 81.69 281 LEU B CA 1
ATOM 4619 C C . LEU B 1 281 ? -5.555 -2.816 17.297 1 81.69 281 LEU B C 1
ATOM 4621 O O . LEU B 1 281 ? -5.531 -1.698 17.812 1 81.69 281 LEU B O 1
ATOM 4625 N N . ILE B 1 282 ? -4.914 -3.818 17.656 1 86.69 282 ILE B N 1
ATOM 4626 C CA . ILE B 1 282 ? -3.99 -3.662 18.781 1 86.69 282 ILE B CA 1
ATOM 4627 C C . ILE B 1 282 ? -2.914 -2.639 18.406 1 86.69 282 ILE B C 1
ATOM 4629 O O . ILE B 1 282 ? -2.578 -1.771 19.219 1 86.69 282 ILE B O 1
ATOM 4633 N N . ILE B 1 283 ? -2.471 -2.67 17.203 1 84.06 283 ILE B N 1
ATOM 4634 C CA . ILE B 1 283 ? -1.417 -1.762 16.766 1 84.06 283 ILE B CA 1
ATOM 4635 C C . ILE B 1 283 ? -1.967 -0.34 16.672 1 84.06 283 ILE B C 1
ATOM 4637 O O . ILE B 1 283 ? -1.297 0.619 17.062 1 84.06 283 ILE B O 1
ATOM 4641 N N . LEU B 1 284 ? -3.08 -0.241 16.094 1 78.06 284 LEU B N 1
ATOM 4642 C CA . LEU B 1 284 ? -3.719 1.067 16.016 1 78.06 284 LEU B CA 1
ATOM 4643 C C . LEU B 1 284 ? -3.865 1.693 17.391 1 78.06 284 LEU B C 1
ATOM 4645 O O . LEU B 1 284 ? -3.547 2.869 17.578 1 78.06 284 LEU B O 1
ATOM 4649 N N . ALA B 1 285 ? -4.32 0.92 18.344 1 82.38 285 ALA B N 1
ATOM 4650 C CA . ALA B 1 285 ? -4.52 1.419 19.703 1 82.38 285 ALA B CA 1
ATOM 4651 C C . ALA B 1 285 ? -3.188 1.763 20.359 1 82.38 285 ALA B C 1
ATOM 4653 O O . ALA B 1 285 ? -3.055 2.811 21 1 82.38 285 ALA B O 1
ATOM 4654 N N . ALA B 1 286 ? -2.295 0.92 20.172 1 87.19 286 ALA B N 1
ATOM 4655 C CA . ALA B 1 286 ? -0.985 1.12 20.797 1 87.19 286 ALA B CA 1
ATOM 4656 C C . ALA B 1 286 ? -0.321 2.391 20.266 1 87.19 286 ALA B C 1
ATOM 4658 O O . ALA B 1 286 ? 0.232 3.174 21.047 1 87.19 286 ALA B O 1
ATOM 4659 N N . VAL B 1 287 ? -0.408 2.559 18.984 1 84.19 287 VAL B N 1
ATOM 4660 C CA . VAL B 1 287 ? 0.247 3.711 18.375 1 84.19 287 VAL B CA 1
ATOM 4661 C C . VAL B 1 287 ? -0.508 4.988 18.734 1 84.19 287 VAL B C 1
ATOM 4663 O O . VAL B 1 287 ? 0.104 6.031 18.984 1 84.19 287 VAL B O 1
ATOM 4666 N N . ASN B 1 288 ? -1.818 4.938 18.812 1 77.75 288 ASN B N 1
ATOM 4667 C CA . ASN B 1 288 ? -2.617 6.09 19.203 1 77.75 288 ASN B CA 1
ATOM 4668 C C . ASN B 1 288 ? -2.275 6.551 20.625 1 77.75 288 ASN B C 1
ATOM 4670 O O . ASN B 1 288 ? -2.23 7.75 20.891 1 77.75 288 ASN B O 1
ATOM 4674 N N . ILE B 1 289 ? -2.023 5.617 21.453 1 83 289 ILE B N 1
ATOM 4675 C CA . ILE B 1 289 ? -1.703 5.926 22.844 1 83 289 ILE B CA 1
ATOM 4676 C C . ILE B 1 289 ? -0.271 6.449 22.938 1 83 289 ILE B C 1
ATOM 4678 O O . ILE B 1 289 ? -0.013 7.453 23.609 1 83 289 ILE B O 1
ATOM 4682 N N . THR B 1 290 ? 0.65 5.816 22.266 1 85.5 290 THR B N 1
ATOM 4683 C CA . THR B 1 290 ? 2.068 6.148 22.344 1 85.5 290 THR B CA 1
ATOM 4684 C C . THR B 1 290 ? 2.338 7.527 21.75 1 85.5 290 THR B C 1
ATOM 4686 O O . THR B 1 290 ? 3.125 8.305 22.297 1 85.5 290 THR B O 1
ATOM 4689 N N . PHE B 1 291 ? 1.627 7.895 20.656 1 83.12 291 PHE B N 1
ATOM 4690 C CA . PHE B 1 291 ? 1.897 9.148 19.969 1 83.12 291 PHE B CA 1
ATOM 4691 C C . PHE B 1 291 ? 0.842 10.195 20.312 1 83.12 291 PHE B C 1
ATOM 4693 O O . PHE B 1 291 ? 0.847 11.297 19.766 1 83.12 291 PHE B O 1
ATOM 4700 N N . ARG B 1 292 ? -0.072 9.953 21.281 1 76.38 292 ARG B N 1
ATOM 4701 C CA . ARG B 1 292 ? -1.113 10.875 21.719 1 76.38 292 ARG B CA 1
ATOM 4702 C C . ARG B 1 292 ? -1.796 11.547 20.531 1 76.38 292 ARG B C 1
ATOM 4704 O O . ARG B 1 292 ? -1.894 12.773 20.484 1 76.38 292 ARG B O 1
ATOM 4711 N N . MET B 1 293 ? -2.152 10.789 19.609 1 72.06 293 MET B N 1
ATOM 4712 C CA . MET B 1 293 ? -2.641 11.273 18.328 1 72.06 293 MET B CA 1
ATOM 4713 C C . MET B 1 293 ? -3.967 12.008 18.484 1 72.06 293 MET B C 1
ATOM 4715 O O . MET B 1 293 ? -4.34 12.82 17.641 1 72.06 293 MET B O 1
ATOM 4719 N N . ASN B 1 294 ? -4.605 11.812 19.594 1 65.88 294 ASN B N 1
ATOM 4720 C CA . ASN B 1 294 ? -5.891 12.461 19.828 1 65.88 294 ASN B CA 1
ATOM 4721 C C . ASN B 1 294 ? -5.719 13.82 20.5 1 65.88 294 ASN B C 1
ATOM 4723 O O . ASN B 1 294 ? -6.684 14.562 20.672 1 65.88 294 ASN B O 1
ATOM 4727 N N . ASP B 1 295 ? -4.504 14.07 20.781 1 68.25 295 ASP B N 1
ATOM 4728 C CA . ASP B 1 295 ? -4.242 15.352 21.438 1 68.25 295 ASP B CA 1
ATOM 4729 C C . ASP B 1 295 ? -3.895 16.438 20.422 1 68.25 295 ASP B C 1
ATOM 4731 O O . ASP B 1 295 ? -3.33 16.141 19.359 1 68.25 295 ASP B O 1
ATOM 4735 N N . SER B 1 296 ? -4.496 17.609 20.609 1 63.28 296 SER B N 1
ATOM 4736 C CA . SER B 1 296 ? -4.141 18.734 19.75 1 63.28 296 SER B CA 1
ATOM 4737 C C . SER B 1 296 ? -2.646 19.031 19.812 1 63.28 296 SER B C 1
ATOM 4739 O O . SER B 1 296 ? -2.031 18.906 20.875 1 63.28 296 SER B O 1
ATOM 4741 N N . ILE B 1 297 ? -1.992 19.281 18.641 1 59.88 297 ILE B N 1
ATOM 4742 C CA . ILE B 1 297 ? -0.565 19.578 18.562 1 59.88 297 ILE B CA 1
ATOM 4743 C C . ILE B 1 297 ? -0.285 20.953 19.156 1 59.88 297 ILE B C 1
ATOM 4745 O O . ILE B 1 297 ? 0.752 21.156 19.797 1 59.88 297 ILE B O 1
ATOM 4749 N N . TYR B 1 298 ? -1.349 21.766 18.891 1 53.53 298 TYR B N 1
ATOM 4750 C CA . TYR B 1 298 ? -1.131 23.125 19.375 1 53.53 298 TYR B CA 1
ATOM 4751 C C . TYR B 1 298 ? -1.966 23.406 20.609 1 53.53 298 TYR B C 1
ATOM 4753 O O . TYR B 1 298 ? -3.088 22.906 20.734 1 53.53 298 TYR B O 1
#

Organism: NCBI:txid29354

Radius of gyration: 25.42 Å; Cα contacts (8 Å, |Δi|>4): 828; chains: 2; bounding box: 73×80×67 Å

Secondary structure (DSSP, 8-state):
------TTTTHHHHTTHHHHHHHHHHHHHIIIIIIHHHHHHHHHTTEE--SSSPPEE-TTHHHHHHHH-HHHHHHHHHHHHHHHHIIIIIHHHHHHHHHHHHH--TTHHHHHHHHHGGGGS-HHHHHHHHHHHT-TTT-HHHHHHHTT-TT----TTTSTTHHHHHHHHTTTT--HHHHHHHHHHHHHS-HHHHHHHHHTT--HHHHIIIIIHHHTHHHHHHHHHHHHHHHHS--HHHHTTTTT-STTTT--HHHHHHHHHHTT-HHHHHHHHHHHHHHHHHHHHHHHHHTTTTS---/------THHHHHHHTTHHHHHHHHHHHHHIIIIIIHHHHHHHHHTTEE--SSSPPEE-TTHHHHHHHH-HHHHHHHHHHHHHHHHIIIIIHHHHHHHHHHHHH--TTHHHHHHHHHGGGGS-HHHHHHHHHHHT-TTT-HHHHHHHTT-TT----TTTSTTHHHHHHHHTTTT--HHHHHHHHHHHHHS-HHHHHHHHHTT--HHHHIIIIIHHHTHHHHHHHHHHHHHHHHS--HHHHTTTTT-STTTT--HHHHHHHHHHTT-HHHHHHHHHHHHHHHHHHHHHHHHHTTTTS---

pLDDT: mean 82.88, std 14.9, range [31.42, 98.0]

InterPro domains:
  IPR000515 ABC transporter type 1, transmembrane domain MetI-like [PF00528] (91-289)
  IPR000515 ABC transporter type 1, transmembrane domain MetI-like [PS50928] (76-287)
  IPR000515 ABC transporter type 1, transmembrane domain MetI-like [cd06261] (76-281)
  IPR035906 MetI-like superfamily [G3DSA:1.10.3720.10] (56-296)
  IPR035906 MetI-like superfamily [SSF161098] (15-292)
  IPR051393 ABC transporter permease component [PTHR30193] (12-292)